Protein AF-0000000083254907 (afdb_homodimer)

Solvent-accessible surface area (backbone atoms only — not comparable to full-atom values): 23011 Å² total; per-residue (Å²): 115,65,62,37,51,51,52,50,49,30,36,52,69,34,38,37,35,63,56,40,63,59,53,63,66,60,53,23,67,74,67,72,47,65,66,63,68,52,49,54,26,49,50,53,36,32,75,67,61,50,29,45,76,42,88,98,75,47,37,22,31,48,61,81,49,72,66,56,51,53,41,48,50,51,50,34,28,55,44,45,16,52,22,33,31,51,8,32,87,64,60,48,69,68,53,48,52,49,43,50,52,36,48,55,48,35,42,50,22,45,69,65,66,34,62,70,57,29,53,49,37,54,47,50,46,56,44,57,43,33,67,40,29,81,32,73,64,60,37,54,52,35,49,51,34,50,56,53,52,49,48,49,42,43,64,25,46,53,53,75,80,68,48,56,48,94,62,35,64,64,53,58,50,51,55,50,48,50,54,40,45,70,65,59,40,33,67,60,30,12,52,50,47,26,50,52,50,51,52,54,58,67,59,44,48,81,84,74,67,82,57,45,57,67,77,71,72,107,116,64,63,36,51,51,52,51,48,29,37,54,69,34,37,38,34,64,56,39,66,60,53,62,67,61,53,24,67,74,67,71,46,66,67,66,68,52,50,53,27,47,51,53,36,31,73,68,60,50,29,45,76,41,86,97,74,45,38,22,31,47,61,81,50,71,66,55,52,52,40,48,50,52,50,35,28,54,43,45,18,51,23,34,30,51,8,32,88,64,59,50,69,69,54,48,53,50,44,50,52,36,47,53,48,35,40,50,22,45,69,67,66,34,62,69,58,28,53,51,37,53,48,50,46,57,44,57,43,32,68,40,28,82,33,72,64,60,36,52,52,36,50,50,35,50,56,53,52,50,48,49,41,44,65,25,46,53,53,76,78,68,48,55,50,94,62,35,63,66,53,59,50,52,55,50,47,50,54,39,45,71,65,58,39,33,69,59,30,13,51,52,47,25,50,52,48,51,51,56,59,68,62,43,48,80,84,74,69,83,59,46,58,67,76,71,74,105

Nearest PDB structures (foldseek):
  7u5q-assembly2_B  TM=6.879E-01  e=2.405E-10  Brucella melitensis ATCC 23457
  7xp0-assembly1_A-2  TM=6.540E-01  e=1.789E-10  Pseudomonas aeruginosa PAO1
  4p9f-assembly1_A  TM=6.860E-01  e=2.105E-09  Escherichia coli UMEA 3718-1
  4p9f-assembly1_B  TM=7.276E-01  e=8.795E-09  Escherichia coli UMEA 3718-1
  3c7j-assembly1_A-2  TM=5.623E-01  e=2.872E-08  Pseudomonas syringae pv. tomato str. DC3000

Secondary structure (DSSP, 8-state):
-HHHHHHHHHHHTTSBPTT-B--HHHHHHHHT--HHHHHHHHHHHHHTTSEEEETTTEEEE----HHHHHHHHHHHHHHHHHHHHHHGGG--HHHHHHHHHHHHHHHHHHHTT-HHHHHHHHHHHHHHHHTTS--HHHHHHHHHHHHHHHHHHHHH--HHHHS-GGG-HHHHHHHHHHHHHHTT-HHHHHHHHHHHHHHHHHT--SS---PBPGGGG-/-HHHHHHHHHHHTTSBPTT-B--HHHHHHHHT--HHHHHHHHHHHHHTTSEEEETTTEEEE----HHHHHHHHHHHHHHHHHHHHHHGGG--HHHHHHHHHHHHHHHHHHHTT-HHHHHHHHHHHHHHHHTTS--HHHHHHHHHHHHHHHHHHHHH--HHHHS-GGG-HHHHHHHHHHHHHHTT-HHHHHHHHHHHHHHHHHT---S---PBPGGGG-

Structure (mmCIF, N/CA/C/O backbone):
data_AF-0000000083254907-model_v1
#
loop_
_entity.id
_entity.type
_entity.pdbx_description
1 polymer 'DNA-binding GntR family transcriptional regulator'
#
loop_
_atom_site.group_PDB
_atom_site.id
_atom_site.type_symbol
_atom_site.label_atom_id
_atom_site.label_alt_id
_atom_site.label_comp_id
_atom_site.label_asym_id
_atom_site.label_entity_id
_atom_site.label_seq_id
_atom_site.pdbx_PDB_ins_code
_atom_site.Cartn_x
_atom_site.Cartn_y
_atom_site.Cartn_z
_atom_site.occupancy
_atom_site.B_iso_or_equiv
_atom_site.auth_seq_id
_atom_site.auth_comp_id
_atom_site.auth_asym_id
_atom_site.auth_atom_id
_atom_site.pdbx_PDB_model_num
ATOM 1 N N . MET A 1 1 ? 14.797 29.391 -4.418 1 60.12 1 MET A N 1
ATOM 2 C CA . MET A 1 1 ? 14.336 29.094 -3.064 1 60.12 1 MET A CA 1
ATOM 3 C C . MET A 1 1 ? 13.109 29.922 -2.707 1 60.12 1 MET A C 1
ATOM 5 O O . MET A 1 1 ? 12.117 29.391 -2.195 1 60.12 1 MET A O 1
ATOM 9 N N . PHE A 1 2 ? 12.938 31.109 -3.377 1 83.44 2 PHE A N 1
ATOM 10 C CA . PHE A 1 2 ? 11.906 32.094 -3.039 1 83.44 2 PHE A CA 1
ATOM 11 C C . PHE A 1 2 ? 10.578 31.719 -3.689 1 83.44 2 PHE A C 1
ATOM 13 O O . PHE A 1 2 ? 9.539 31.703 -3.025 1 83.44 2 PHE A O 1
ATOM 20 N N . ILE A 1 3 ? 10.727 31.141 -4.906 1 89.19 3 ILE A N 1
ATOM 21 C CA . ILE A 1 3 ? 9.492 30.891 -5.645 1 89.19 3 ILE A CA 1
ATOM 22 C C . ILE A 1 3 ? 8.766 29.688 -5.043 1 89.19 3 ILE A C 1
ATOM 24 O O . ILE A 1 3 ? 7.562 29.734 -4.785 1 89.19 3 ILE A O 1
ATOM 28 N N . TYR A 1 4 ? 9.562 28.656 -4.781 1 91.75 4 TYR A N 1
ATOM 29 C CA . TYR A 1 4 ? 9.016 27.453 -4.18 1 91.75 4 TYR A CA 1
ATOM 30 C C . TYR A 1 4 ? 8.312 27.766 -2.863 1 91.75 4 TYR A C 1
ATOM 32 O O . TYR A 1 4 ? 7.156 27.391 -2.662 1 91.75 4 TYR A O 1
ATOM 40 N N . GLN A 1 5 ? 9.016 28.484 -2.043 1 89.12 5 GLN A N 1
ATOM 41 C CA . GLN A 1 5 ? 8.469 28.797 -0.725 1 89.12 5 GLN A CA 1
ATOM 42 C C . GLN A 1 5 ? 7.199 29.641 -0.838 1 89.12 5 GLN A C 1
ATOM 44 O O . GLN A 1 5 ? 6.238 29.406 -0.097 1 89.12 5 GLN A O 1
ATOM 49 N N . LYS A 1 6 ? 7.23 30.562 -1.702 1 86.19 6 LYS A N 1
ATOM 50 C CA . LYS A 1 6 ? 6.07 31.438 -1.887 1 86.19 6 LYS A CA 1
ATOM 51 C C . LYS A 1 6 ? 4.855 30.641 -2.357 1 86.19 6 LYS A C 1
ATOM 53 O O . LYS A 1 6 ? 3.754 30.812 -1.833 1 86.19 6 LYS A O 1
ATOM 58 N N . LEU A 1 7 ? 5.105 29.828 -3.326 1 88.56 7 LEU A N 1
ATOM 59 C CA . LEU A 1 7 ? 4.008 29.016 -3.842 1 88.56 7 LEU A CA 1
ATOM 60 C C . LEU A 1 7 ? 3.498 28.047 -2.775 1 88.56 7 LEU A C 1
ATOM 62 O O . LEU A 1 7 ? 2.287 27.922 -2.576 1 88.56 7 LEU A O 1
ATOM 66 N N . ARG A 1 8 ? 4.426 27.406 -2.143 1 88.25 8 ARG A N 1
ATOM 67 C CA . ARG A 1 8 ? 4.066 26.453 -1.099 1 88.25 8 ARG A CA 1
ATOM 68 C C . ARG A 1 8 ? 3.262 27.125 0.008 1 88.25 8 ARG A C 1
ATOM 70 O O . ARG A 1 8 ? 2.209 26.625 0.41 1 88.25 8 ARG A O 1
ATOM 77 N N . ASP A 1 9 ? 3.752 28.234 0.439 1 83 9 ASP A N 1
ATOM 78 C CA . ASP A 1 9 ? 3.07 29 1.486 1 83 9 ASP A CA 1
ATOM 79 C C . ASP A 1 9 ? 1.669 29.406 1.041 1 83 9 ASP A C 1
ATOM 81 O O . ASP A 1 9 ? 0.726 29.375 1.835 1 83 9 ASP A O 1
ATOM 85 N N . SER A 1 10 ? 1.559 29.766 -0.142 1 82.94 10 SER A N 1
ATOM 86 C CA . SER A 1 10 ? 0.27 30.188 -0.672 1 82.94 10 SER A CA 1
ATOM 87 C C . SER A 1 10 ? -0.724 29.047 -0.728 1 82.94 10 SER A C 1
ATOM 89 O O . SER A 1 10 ? -1.925 29.234 -0.529 1 82.94 10 SER A O 1
ATOM 91 N N . ILE A 1 11 ? -0.22 27.922 -0.982 1 83.88 11 ILE A N 1
ATOM 92 C CA . ILE A 1 11 ? -1.07 26.734 -0.994 1 83.88 11 ILE A CA 1
ATOM 93 C C . ILE A 1 11 ? -1.484 26.391 0.434 1 83.88 11 ILE A C 1
ATOM 95 O O . ILE A 1 11 ? -2.668 26.188 0.711 1 83.88 11 ILE A O 1
ATOM 99 N N . LEU A 1 12 ? -0.547 26.469 1.312 1 80.56 12 LEU A N 1
ATOM 100 C CA . LEU A 1 12 ? -0.774 26.047 2.691 1 80.56 12 LEU A CA 1
ATOM 101 C C . LEU A 1 12 ? -1.67 27.047 3.422 1 80.56 12 LEU A C 1
ATOM 103 O O . LEU A 1 12 ? -2.455 26.656 4.289 1 80.56 12 LEU A O 1
ATOM 107 N N . LYS A 1 13 ? -1.574 28.266 3.018 1 74.56 13 LYS A N 1
ATOM 108 C CA . LYS A 1 13 ? -2.371 29.312 3.652 1 74.56 13 LYS A CA 1
ATOM 109 C C . LYS A 1 13 ? -3.701 29.516 2.928 1 74.56 13 LYS A C 1
ATOM 111 O O . LYS A 1 13 ? -4.434 30.469 3.205 1 74.56 13 LYS A O 1
ATOM 116 N N . ARG A 1 14 ? -3.852 28.703 1.903 1 78.25 14 ARG A N 1
ATOM 117 C CA . ARG A 1 14 ? -5.102 28.656 1.149 1 78.25 14 ARG A CA 1
ATOM 118 C C . ARG A 1 14 ? -5.32 29.938 0.363 1 78.25 14 ARG A C 1
ATOM 120 O O . ARG A 1 14 ? -6.453 30.406 0.233 1 78.25 14 ARG A O 1
ATOM 127 N N . GLN A 1 15 ? -4.277 30.453 0.1 1 76 15 GLN A N 1
ATOM 128 C CA . GLN A 1 15 ? -4.355 31.578 -0.828 1 76 15 GLN A CA 1
ATOM 129 C C . GLN A 1 15 ? -4.535 31.094 -2.264 1 76 15 GLN A C 1
ATOM 131 O O . GLN A 1 15 ? -5.18 31.75 -3.074 1 76 15 GLN A O 1
ATOM 136 N N . LEU A 1 16 ? -3.953 30.062 -2.557 1 81.75 16 LEU A N 1
ATOM 137 C CA . LEU A 1 16 ? -4.168 29.344 -3.814 1 81.75 16 LEU A CA 1
ATOM 138 C C . LEU A 1 16 ? -5.105 28.156 -3.619 1 81.75 16 LEU A C 1
ATOM 140 O O . LEU A 1 16 ? -4.805 27.25 -2.846 1 81.75 16 LEU A O 1
ATOM 144 N N . ALA A 1 17 ? -6.254 28.203 -4.262 1 80.19 17 ALA A N 1
ATOM 145 C CA . ALA A 1 17 ? -7.266 27.172 -4.082 1 80.19 17 ALA A CA 1
ATOM 146 C C . ALA A 1 17 ? -6.844 25.875 -4.754 1 80.19 17 ALA A C 1
ATOM 148 O O . ALA A 1 17 ? -6.148 25.891 -5.773 1 80.19 17 ALA A O 1
ATOM 149 N N . PRO A 1 18 ? -7.305 24.75 -4.172 1 84.56 18 PRO A N 1
ATOM 150 C CA . PRO A 1 18 ? -7.156 23.5 -4.91 1 84.56 18 PRO A CA 1
ATOM 151 C C . PRO A 1 18 ? -7.746 23.562 -6.32 1 84.56 18 PRO A C 1
ATOM 153 O O . PRO A 1 18 ? -8.797 24.188 -6.523 1 84.56 18 PRO A O 1
ATOM 156 N N . GLY A 1 19 ? -6.992 22.984 -7.281 1 87 19 GLY A N 1
ATOM 157 C CA . GLY A 1 19 ? -7.449 23 -8.656 1 87 19 GLY A CA 1
ATOM 158 C C . GLY A 1 19 ? -6.91 24.172 -9.461 1 87 19 GLY A C 1
ATOM 159 O O . GLY A 1 19 ? -6.949 24.172 -10.688 1 87 19 GLY A O 1
ATOM 160 N N . ASN A 1 20 ? -6.402 25.188 -8.781 1 88.38 20 ASN A N 1
ATOM 161 C CA . ASN A 1 20 ? -5.848 26.344 -9.469 1 88.38 20 ASN A CA 1
ATOM 162 C C . ASN A 1 20 ? -4.613 25.969 -10.289 1 88.38 20 ASN A C 1
ATOM 164 O O . ASN A 1 20 ? -3.762 25.219 -9.82 1 88.38 20 ASN A O 1
ATOM 168 N N . GLN A 1 21 ? -4.57 26.562 -11.445 1 91.12 21 GLN A N 1
ATOM 169 C CA . GLN A 1 21 ? -3.412 26.344 -12.305 1 91.12 21 GLN A CA 1
ATOM 170 C C . GLN A 1 21 ? -2.266 27.281 -11.938 1 91.12 21 GLN A C 1
ATOM 172 O O . GLN A 1 21 ? -2.486 28.469 -11.664 1 91.12 21 GLN A O 1
ATOM 177 N N . LEU A 1 22 ? -1.076 26.734 -11.891 1 92.94 22 LEU A N 1
ATOM 178 C CA . LEU A 1 22 ? 0.134 27.531 -11.727 1 92.94 22 LEU A CA 1
ATOM 179 C C . LEU A 1 22 ? 0.724 27.906 -13.078 1 92.94 22 LEU A C 1
ATOM 181 O O . LEU A 1 22 ? 1.69 27.281 -13.531 1 92.94 22 LEU A O 1
ATOM 185 N N . VAL A 1 23 ? 0.171 28.969 -13.617 1 92 23 VAL A N 1
ATOM 186 C CA . VAL A 1 23 ? 0.545 29.391 -14.961 1 92 23 VAL A CA 1
ATOM 187 C C . VAL A 1 23 ? 1.948 30 -14.938 1 92 23 VAL A C 1
ATOM 189 O O . VAL A 1 23 ? 2.17 31.047 -14.336 1 92 23 VAL A O 1
ATOM 192 N N . GLU A 1 24 ? 2.783 29.312 -15.664 1 91.94 24 GLU A N 1
ATOM 193 C CA . GLU A 1 24 ? 4.191 29.688 -15.625 1 91.94 24 GLU A CA 1
ATOM 194 C C . GLU A 1 24 ? 4.391 31.125 -16.094 1 91.94 24 GLU A C 1
ATOM 196 O O . GLU A 1 24 ? 5.191 31.875 -15.516 1 91.94 24 GLU A O 1
ATOM 201 N N . SER A 1 25 ? 3.682 31.562 -17.156 1 91 25 SER A N 1
ATOM 202 C CA . SER A 1 25 ? 3.842 32.906 -17.719 1 91 25 SER A CA 1
ATOM 203 C C . SER A 1 25 ? 3.406 33.969 -16.719 1 91 25 SER A C 1
ATOM 205 O O . SER A 1 25 ? 4.039 35.031 -16.609 1 91 25 SER A O 1
ATOM 207 N N . VAL A 1 26 ? 2.391 33.719 -16.062 1 89.12 26 VAL A N 1
ATOM 208 C CA . VAL A 1 26 ? 1.883 34.656 -15.07 1 89.12 26 VAL A CA 1
ATOM 209 C C . VAL A 1 26 ? 2.914 34.844 -13.953 1 89.12 26 VAL A C 1
ATOM 211 O O . VAL A 1 26 ? 3.223 35.969 -13.562 1 89.12 26 VAL A O 1
ATOM 214 N N . ILE A 1 27 ? 3.451 33.719 -13.438 1 90.12 27 ILE A N 1
ATOM 215 C CA . ILE A 1 27 ? 4.441 33.75 -12.367 1 90.12 27 ILE A CA 1
ATOM 216 C C . ILE A 1 27 ? 5.703 34.438 -12.852 1 90.12 27 ILE A C 1
ATOM 218 O O . ILE A 1 27 ? 6.266 35.281 -12.148 1 90.12 27 ILE A O 1
ATOM 222 N N . SER A 1 28 ? 6.062 34.125 -14.07 1 90.62 28 SER A N 1
ATOM 223 C CA . SER A 1 28 ? 7.234 34.719 -14.68 1 90.62 28 SER A CA 1
ATOM 224 C C . SER A 1 28 ? 7.082 36.25 -14.773 1 90.62 28 SER A C 1
ATOM 226 O O . SER A 1 28 ? 8 37 -14.422 1 90.62 28 SER A O 1
ATOM 228 N N . ASP A 1 29 ? 5.969 36.719 -15.219 1 89.62 29 ASP A N 1
ATOM 229 C CA . ASP A 1 29 ? 5.695 38.125 -15.383 1 89.62 29 ASP A CA 1
ATOM 230 C C . ASP A 1 29 ? 5.684 38.875 -14.039 1 89.62 29 ASP A C 1
ATOM 232 O O . ASP A 1 29 ? 6.23 39.969 -13.914 1 89.62 29 ASP A O 1
ATOM 236 N N . LYS A 1 30 ? 5.133 38.219 -13.102 1 87.12 30 LYS A N 1
ATOM 237 C CA . LYS A 1 30 ? 4.98 38.844 -11.789 1 87.12 30 LYS A CA 1
ATOM 238 C C . LYS A 1 30 ? 6.32 38.938 -11.062 1 87.12 30 LYS A C 1
ATOM 240 O O . LYS A 1 30 ? 6.586 39.906 -10.344 1 87.12 30 LYS A O 1
ATOM 245 N N . LEU A 1 31 ? 7.145 37.938 -11.234 1 86.75 31 LEU A N 1
ATOM 246 C CA . LEU A 1 31 ? 8.383 37.875 -10.469 1 86.75 31 LEU A CA 1
ATOM 247 C C . LEU A 1 31 ? 9.578 38.281 -11.32 1 86.75 31 LEU A C 1
ATOM 249 O O . LEU A 1 31 ? 10.688 38.406 -10.812 1 86.75 31 LEU A O 1
ATOM 253 N N . ASN A 1 32 ? 9.336 38.5 -12.57 1 89.5 32 ASN A N 1
ATOM 254 C CA . ASN A 1 32 ? 10.383 38.875 -13.523 1 89.5 32 ASN A CA 1
ATOM 255 C C . ASN A 1 32 ? 11.531 37.875 -13.492 1 89.5 32 ASN A C 1
ATOM 257 O O . ASN A 1 32 ? 12.695 38.25 -13.328 1 89.5 32 ASN A O 1
ATOM 261 N N . VAL A 1 33 ? 11.219 36.625 -13.555 1 90.75 33 VAL A N 1
ATOM 262 C CA . VAL A 1 33 ? 12.203 35.562 -13.594 1 90.75 33 VAL A CA 1
ATOM 263 C C . VAL A 1 33 ? 11.898 34.625 -14.766 1 90.75 33 VAL A C 1
ATOM 265 O O . VAL A 1 33 ? 10.789 34.625 -15.305 1 90.75 33 VAL A O 1
ATOM 268 N N . GLY A 1 34 ? 12.867 33.938 -15.133 1 90.31 34 GLY A N 1
ATOM 269 C CA . GLY A 1 34 ? 12.688 32.969 -16.203 1 90.31 34 GLY A CA 1
ATOM 270 C C . GLY A 1 34 ? 11.883 31.766 -15.781 1 90.31 34 GLY A C 1
ATOM 271 O O . GLY A 1 34 ? 11.477 31.656 -14.625 1 90.31 34 GLY A O 1
ATOM 272 N N . ARG A 1 35 ? 11.719 30.812 -16.766 1 91.62 35 ARG A N 1
ATOM 273 C CA . ARG A 1 35 ? 10.836 29.688 -16.531 1 91.62 35 ARG A CA 1
ATOM 274 C C . ARG A 1 35 ? 11.555 28.562 -15.797 1 91.62 35 ARG A C 1
ATOM 276 O O . ARG A 1 35 ? 10.922 27.734 -15.133 1 91.62 35 ARG A O 1
ATOM 283 N N . THR A 1 36 ? 12.82 28.531 -15.836 1 93.5 36 THR A N 1
ATOM 284 C CA . THR A 1 36 ? 13.594 27.453 -15.258 1 93.5 36 THR A CA 1
ATOM 285 C C . THR A 1 36 ? 13.383 27.359 -13.75 1 93.5 36 THR A C 1
ATOM 287 O O . THR A 1 36 ? 13 26.312 -13.227 1 93.5 36 THR A O 1
ATOM 290 N N . PRO A 1 37 ? 13.602 28.438 -12.984 1 94.19 37 PRO A N 1
ATOM 291 C CA . PRO A 1 37 ? 13.367 28.359 -11.539 1 94.19 37 PRO A CA 1
ATOM 292 C C . PRO A 1 37 ? 11.914 28.062 -11.188 1 94.19 37 PRO A C 1
ATOM 294 O O . PRO A 1 37 ? 11.625 27.453 -10.164 1 94.19 37 PRO A O 1
ATOM 297 N N . ILE A 1 38 ? 11.031 28.516 -12.008 1 93.69 38 ILE A N 1
ATOM 298 C CA . ILE A 1 38 ? 9.609 28.281 -11.781 1 93.69 38 ILE A CA 1
ATOM 299 C C . ILE A 1 38 ? 9.312 26.781 -11.914 1 93.69 38 ILE A C 1
ATOM 301 O O . ILE A 1 38 ? 8.656 26.203 -11.047 1 93.69 38 ILE A O 1
ATOM 305 N N . ARG A 1 39 ? 9.859 26.172 -12.914 1 94.19 39 ARG A N 1
ATOM 306 C CA . ARG A 1 39 ? 9.664 24.734 -13.141 1 94.19 39 ARG A CA 1
ATOM 307 C C . ARG A 1 39 ? 10.297 23.922 -12.016 1 94.19 39 ARG A C 1
ATOM 309 O O . ARG A 1 39 ? 9.758 22.891 -11.609 1 94.19 39 ARG A O 1
ATOM 316 N N . GLY A 1 40 ? 11.406 24.297 -11.539 1 95.38 40 GLY A N 1
ATOM 317 C CA . GLY A 1 40 ? 12.008 23.656 -10.375 1 95.38 40 GLY A CA 1
ATOM 318 C C . GLY A 1 40 ? 11.109 23.688 -9.148 1 95.38 40 GLY A C 1
ATOM 319 O O . GLY A 1 40 ? 10.953 22.688 -8.461 1 95.38 40 GLY A O 1
ATOM 320 N N . ALA A 1 41 ? 10.555 24.828 -8.961 1 93.94 41 ALA A N 1
ATOM 321 C CA . ALA A 1 41 ? 9.641 25 -7.84 1 93.94 41 ALA A CA 1
ATOM 322 C C . ALA A 1 41 ? 8.414 24.109 -7.988 1 93.94 41 ALA A C 1
ATOM 324 O O . ALA A 1 41 ? 7.996 23.453 -7.035 1 93.94 41 ALA A O 1
ATOM 325 N N . ILE A 1 42 ? 7.945 24.094 -9.164 1 94.75 42 ILE A N 1
ATOM 326 C CA . ILE A 1 42 ? 6.758 23.297 -9.453 1 94.75 42 ILE A CA 1
ATOM 327 C C . ILE A 1 42 ? 7.078 21.812 -9.281 1 94.75 42 ILE A C 1
ATOM 329 O O . ILE A 1 42 ? 6.277 21.047 -8.727 1 94.75 42 ILE A O 1
ATOM 333 N N . ARG A 1 43 ? 8.133 21.359 -9.719 1 94.81 43 ARG A N 1
ATOM 334 C CA . ARG A 1 43 ? 8.562 19.969 -9.578 1 94.81 43 ARG A CA 1
ATOM 335 C C . ARG A 1 43 ? 8.648 19.562 -8.109 1 94.81 43 ARG A C 1
ATOM 337 O O . ARG A 1 43 ? 8.227 18.469 -7.727 1 94.81 43 ARG A O 1
ATOM 344 N N . LYS A 1 44 ? 9.234 20.406 -7.332 1 94 44 LYS A N 1
ATOM 345 C CA . LYS A 1 44 ? 9.352 20.141 -5.898 1 94 44 LYS A CA 1
ATOM 346 C C . LYS A 1 44 ? 7.973 20.016 -5.254 1 94 44 LYS A C 1
ATOM 348 O O . LYS A 1 44 ? 7.742 19.125 -4.438 1 94 44 LYS A O 1
ATOM 353 N N . LEU A 1 45 ? 7.168 20.906 -5.641 1 93.94 45 LEU A N 1
ATOM 354 C CA . LEU A 1 45 ? 5.809 20.875 -5.117 1 93.94 45 LEU A CA 1
ATOM 355 C C . LEU A 1 45 ? 5.098 19.594 -5.551 1 93.94 45 LEU A C 1
ATOM 357 O O . LEU A 1 45 ? 4.305 19.031 -4.793 1 93.94 45 LEU A O 1
ATOM 361 N N . ALA A 1 46 ? 5.395 19.188 -6.742 1 94.25 46 ALA A N 1
ATOM 362 C CA . ALA A 1 46 ? 4.824 17.938 -7.25 1 94.25 46 ALA A CA 1
ATOM 363 C C . ALA A 1 46 ? 5.348 16.734 -6.469 1 94.25 46 ALA A C 1
ATOM 365 O O . ALA A 1 46 ? 4.59 15.812 -6.152 1 94.25 46 ALA A O 1
ATOM 366 N N . GLU A 1 47 ? 6.52 16.781 -6.168 1 90.75 47 GLU A N 1
ATOM 367 C CA . GLU A 1 47 ? 7.129 15.727 -5.371 1 90.75 47 GLU A CA 1
ATOM 368 C C . GLU A 1 47 ? 6.488 15.641 -3.986 1 90.75 47 GLU A C 1
ATOM 370 O O . GLU A 1 47 ? 6.375 14.555 -3.416 1 90.75 47 GLU A O 1
ATOM 375 N N . GLU A 1 48 ? 6.086 16.75 -3.545 1 89.44 48 GLU A N 1
ATOM 376 C CA . GLU A 1 48 ? 5.457 16.812 -2.227 1 89.44 48 GLU A CA 1
ATOM 377 C C . GLU A 1 48 ? 3.98 16.438 -2.303 1 89.44 48 GLU A C 1
ATOM 379 O O . GLU A 1 48 ? 3.305 16.344 -1.276 1 89.44 48 GLU A O 1
ATOM 384 N N . GLY A 1 49 ? 3.51 16.359 -3.504 1 91.56 49 GLY A N 1
ATOM 385 C CA . GLY A 1 49 ? 2.127 15.945 -3.688 1 91.56 49 GLY A CA 1
ATOM 386 C C . GLY A 1 49 ? 1.153 17.109 -3.678 1 91.56 49 GLY A C 1
ATOM 387 O O . GLY A 1 49 ? -0.062 16.906 -3.629 1 91.56 49 GLY A O 1
ATOM 388 N N . LEU A 1 50 ? 1.64 18.266 -3.742 1 93.25 50 LEU A N 1
ATOM 389 C CA . LEU A 1 50 ? 0.788 19.453 -3.643 1 93.25 50 LEU A CA 1
ATOM 390 C C . LEU A 1 50 ? 0.34 19.922 -5.023 1 93.25 50 LEU A C 1
ATOM 392 O O . LEU A 1 50 ? -0.621 20.688 -5.145 1 93.25 50 LEU A O 1
ATOM 396 N N . VAL A 1 51 ? 1.146 19.562 -6.051 1 94.69 51 VAL A N 1
ATOM 397 C CA . VAL A 1 51 ? 0.883 19.984 -7.418 1 94.69 51 VAL A CA 1
ATOM 398 C C . VAL A 1 51 ? 0.892 18.781 -8.352 1 94.69 51 VAL A C 1
ATOM 400 O O . VAL A 1 51 ? 1.686 17.859 -8.172 1 94.69 51 VAL A O 1
ATOM 403 N N . ASN A 1 52 ? -0.03 18.75 -9.227 1 94.38 52 ASN A N 1
ATOM 404 C CA . ASN A 1 52 ? -0.068 17.766 -10.312 1 94.38 52 ASN A CA 1
ATOM 405 C C . ASN A 1 52 ? 0.332 18.391 -11.648 1 94.38 52 ASN A C 1
ATOM 407 O O . ASN A 1 52 ? -0.27 19.375 -12.086 1 94.38 52 ASN A O 1
ATOM 411 N N . VAL A 1 53 ? 1.35 17.844 -12.234 1 95.31 53 VAL A N 1
ATOM 412 C CA . VAL A 1 53 ? 1.775 18.297 -13.547 1 95.31 53 VAL A CA 1
ATOM 413 C C . VAL A 1 53 ? 1.155 17.422 -14.633 1 95.31 53 VAL A C 1
ATOM 415 O O . VAL A 1 53 ? 1.419 16.219 -14.695 1 95.31 53 VAL A O 1
ATOM 418 N N . ILE A 1 54 ? 0.303 17.984 -15.43 1 93.06 54 ILE A N 1
ATOM 419 C CA . ILE A 1 54 ? -0.374 17.266 -16.5 1 93.06 54 ILE A CA 1
ATOM 420 C C . ILE A 1 54 ? 0.274 17.609 -17.844 1 93.06 54 ILE A C 1
ATOM 422 O O . ILE A 1 54 ? 0.348 18.781 -18.219 1 93.06 54 ILE A O 1
ATOM 426 N N . PRO A 1 55 ? 0.64 16.578 -18.484 1 92.81 55 PRO A N 1
ATOM 427 C CA . PRO A 1 55 ? 1.256 16.844 -19.797 1 92.81 55 PRO A CA 1
ATOM 428 C C . PRO A 1 55 ? 0.362 17.672 -20.703 1 92.81 55 PRO A C 1
ATOM 430 O O . PRO A 1 55 ? -0.838 17.406 -20.812 1 92.81 55 PRO A O 1
ATOM 433 N N . ASN A 1 56 ? 0.929 18.656 -21.281 1 91.81 56 ASN A N 1
ATOM 434 C CA . ASN A 1 56 ? 0.317 19.516 -22.281 1 91.81 56 ASN A CA 1
ATOM 435 C C . ASN A 1 56 ? -0.8 20.375 -21.688 1 91.81 56 ASN A C 1
ATOM 437 O O . ASN A 1 56 ? -1.579 20.984 -22.422 1 91.81 56 ASN A O 1
ATOM 441 N N . ARG A 1 57 ? -0.989 20.359 -20.438 1 93.69 57 ARG A N 1
ATOM 442 C CA . ARG A 1 57 ? -2.033 21.156 -19.797 1 93.69 57 ARG A CA 1
ATOM 443 C C . ARG A 1 57 ? -1.445 22.094 -18.766 1 93.69 57 ARG A C 1
ATOM 445 O O . ARG A 1 57 ? -2.021 23.156 -18.469 1 93.69 57 ARG A O 1
ATOM 452 N N . GLY A 1 58 ? -0.372 21.625 -18.094 1 94.5 58 GLY A N 1
ATOM 453 C CA . GLY A 1 58 ? 0.27 22.484 -17.109 1 94.5 58 GLY A CA 1
ATOM 454 C C . GLY A 1 58 ? 0.225 21.922 -15.695 1 94.5 58 GLY A C 1
ATOM 455 O O . GLY A 1 58 ? 0.025 20.719 -15.508 1 94.5 58 GLY A O 1
ATOM 456 N N . ALA A 1 59 ? 0.562 22.812 -14.688 1 95.56 59 ALA A N 1
ATOM 457 C CA . ALA A 1 59 ? 0.637 22.438 -13.281 1 95.56 59 ALA A CA 1
ATOM 458 C C . ALA A 1 59 ? -0.551 22.984 -12.5 1 95.56 59 ALA A C 1
ATOM 460 O O . ALA A 1 59 ? -0.933 24.141 -12.672 1 95.56 59 ALA A O 1
ATOM 461 N N . PHE A 1 60 ? -1.141 22.109 -11.688 1 94.62 60 PHE A N 1
ATOM 462 C CA . PHE A 1 60 ? -2.312 22.484 -10.906 1 94.62 60 PHE A CA 1
ATOM 463 C C . PHE A 1 60 ? -2.127 22.125 -9.438 1 94.62 60 PHE A C 1
ATOM 465 O O . PHE A 1 60 ? -1.592 21.062 -9.125 1 94.62 60 PHE A O 1
ATOM 472 N N . VAL A 1 61 ? -2.562 22.984 -8.562 1 92.62 61 VAL A N 1
ATOM 473 C CA . VAL A 1 61 ? -2.711 22.562 -7.18 1 92.62 61 VAL A CA 1
ATOM 474 C C . VAL A 1 61 ? -3.67 21.375 -7.105 1 92.62 61 VAL A C 1
ATOM 476 O O . VAL A 1 61 ? -4.73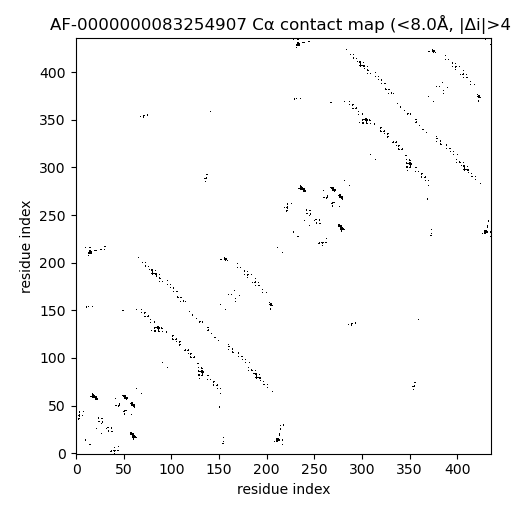4 21.391 -7.727 1 92.62 61 VAL A O 1
ATOM 479 N N . ILE A 1 62 ? -3.316 20.438 -6.355 1 92.81 62 ILE A N 1
ATOM 480 C CA . ILE A 1 62 ? -4.137 19.234 -6.301 1 92.81 62 ILE A CA 1
ATOM 481 C C . ILE A 1 62 ? -5.508 19.562 -5.727 1 92.81 62 ILE A C 1
ATOM 483 O O . ILE A 1 62 ? -5.633 20.453 -4.875 1 92.81 62 ILE A O 1
ATOM 487 N N . GLN A 1 63 ? -6.496 18.859 -6.211 1 89.81 63 GLN A N 1
ATOM 488 C CA . GLN A 1 63 ? -7.875 19.016 -5.758 1 89.81 63 GLN A CA 1
ATOM 489 C C . GLN A 1 63 ? -8.523 17.656 -5.488 1 89.81 63 GLN A C 1
ATOM 491 O O . GLN A 1 63 ? -9.367 17.203 -6.266 1 89.81 63 GLN A O 1
ATOM 496 N N . PRO A 1 64 ? -8.125 17.109 -4.422 1 91.75 64 PRO A N 1
ATOM 497 C CA . PRO A 1 64 ? -8.75 15.828 -4.098 1 91.75 64 PRO A CA 1
ATOM 49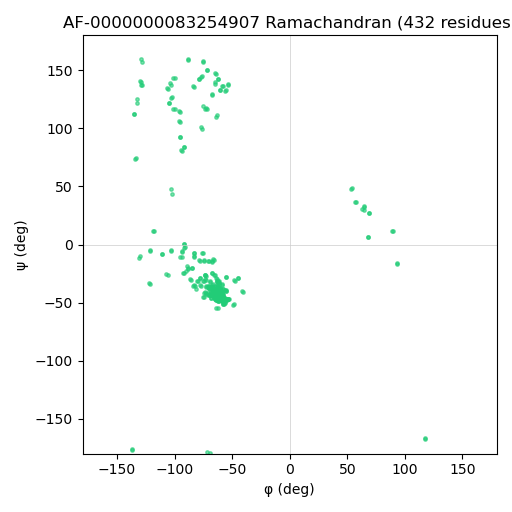8 C C . PRO A 1 64 ? -10.258 15.945 -3.865 1 91.75 64 PRO A C 1
ATOM 500 O O . PRO A 1 64 ? -10.719 16.953 -3.322 1 91.75 64 PRO A O 1
ATOM 503 N N . THR A 1 65 ? -11.016 14.977 -4.289 1 90.5 65 THR A N 1
ATOM 504 C CA . THR A 1 65 ? -12.453 14.953 -4.023 1 90.5 65 THR A CA 1
ATOM 505 C C . THR A 1 65 ? -12.727 14.555 -2.574 1 90.5 65 THR A C 1
ATOM 507 O O . THR A 1 65 ? -11.875 13.961 -1.914 1 90.5 65 THR A O 1
ATOM 510 N N . LYS A 1 66 ? -13.875 14.93 -2.082 1 91.25 66 LYS A N 1
ATOM 511 C CA . LYS A 1 66 ? -14.297 14.5 -0.753 1 91.25 66 LYS A CA 1
ATOM 512 C C . LYS A 1 66 ? -14.266 12.977 -0.634 1 91.25 66 LYS A C 1
ATOM 514 O O . LYS A 1 66 ? -13.844 12.438 0.389 1 91.25 66 LYS A O 1
ATOM 519 N N . GLU A 1 67 ? -14.68 12.328 -1.684 1 93.31 67 GLU A N 1
ATOM 520 C CA . GLU A 1 67 ? -14.695 10.875 -1.707 1 93.31 67 GLU A CA 1
ATOM 521 C C . GLU A 1 67 ? -13.289 10.305 -1.551 1 93.31 67 GLU A C 1
ATOM 523 O O . GLU A 1 67 ? -13.078 9.352 -0.795 1 93.31 67 GLU A O 1
ATOM 528 N N . GLU A 1 68 ? -12.375 10.867 -2.256 1 94.56 68 GLU A N 1
ATOM 529 C CA . GLU A 1 68 ? -10.977 10.445 -2.16 1 94.56 68 GLU A CA 1
ATOM 530 C C . GLU A 1 68 ? -10.453 10.594 -0.736 1 94.56 68 GLU A C 1
ATOM 532 O O . GLU A 1 68 ? -9.773 9.703 -0.219 1 94.56 68 GLU A O 1
ATOM 537 N N . ILE A 1 69 ? -10.781 11.672 -0.152 1 94.62 69 ILE A N 1
ATOM 538 C CA . ILE A 1 69 ? -10.312 11.977 1.195 1 94.62 69 ILE A CA 1
ATOM 539 C C . ILE A 1 69 ? -10.883 10.961 2.184 1 94.62 69 ILE A C 1
ATOM 541 O O . ILE A 1 69 ? -10.148 10.398 3.004 1 94.62 69 ILE A O 1
ATOM 545 N N . VAL A 1 70 ? -12.148 10.703 2.078 1 95.19 70 VAL A N 1
ATOM 546 C CA . VAL A 1 70 ? -12.812 9.75 2.961 1 95.19 70 VAL A CA 1
ATOM 547 C C . VAL A 1 70 ? -12.195 8.367 2.783 1 95.19 70 VAL A C 1
ATOM 549 O O . VAL A 1 70 ? -11.875 7.688 3.764 1 95.19 70 VAL A O 1
ATOM 552 N N . GLN A 1 71 ? -12.008 7.977 1.563 1 96.94 71 GLN A N 1
ATOM 553 C CA . GLN A 1 71 ? -11.398 6.68 1.262 1 96.94 71 GLN A CA 1
ATOM 554 C C . GLN A 1 71 ? -10.008 6.566 1.875 1 96.94 71 GLN A C 1
ATOM 556 O O . GLN A 1 71 ? -9.656 5.527 2.43 1 96.94 71 GLN A O 1
ATOM 561 N N . ALA A 1 72 ? -9.219 7.598 1.755 1 97.81 72 ALA A N 1
ATOM 562 C CA . ALA A 1 72 ? -7.855 7.605 2.287 1 97.81 72 ALA A CA 1
ATOM 563 C C . ALA A 1 72 ? -7.859 7.426 3.803 1 97.81 72 ALA A C 1
ATOM 565 O O . ALA A 1 72 ? -7.113 6.609 4.34 1 97.81 72 ALA A O 1
ATOM 566 N N . TYR A 1 73 ? -8.703 8.172 4.465 1 97.12 73 TYR A N 1
ATOM 567 C CA . TYR A 1 73 ? -8.742 8.094 5.922 1 97.12 73 TYR A CA 1
ATOM 568 C C . TYR A 1 73 ? -9.266 6.742 6.387 1 97.12 73 TYR A C 1
ATOM 570 O O . TYR A 1 73 ? -8.805 6.207 7.398 1 97.12 73 TYR A O 1
ATOM 578 N N . GLU A 1 74 ? -10.211 6.199 5.668 1 97.25 74 GLU A N 1
ATOM 579 C CA . GLU A 1 74 ? -10.727 4.875 6.004 1 97.25 74 GLU A CA 1
ATOM 580 C C . GLU A 1 74 ? -9.609 3.832 5.992 1 97.25 74 GLU A C 1
ATOM 582 O O . GLU A 1 74 ? -9.5 3.025 6.914 1 97.25 74 GLU A O 1
ATOM 587 N N . ILE A 1 75 ? -8.852 3.855 4.973 1 98.31 75 ILE A N 1
ATOM 588 C CA . ILE A 1 75 ? -7.773 2.883 4.859 1 98.31 75 ILE A CA 1
ATOM 589 C C . ILE A 1 75 ? -6.699 3.176 5.906 1 98.31 75 ILE A C 1
ATOM 591 O O . ILE A 1 75 ? -6.145 2.254 6.512 1 98.31 75 ILE A O 1
ATOM 595 N N . ARG A 1 76 ? -6.332 4.43 6.09 1 98.62 76 ARG A N 1
ATOM 596 C CA . ARG A 1 76 ? -5.383 4.758 7.148 1 98.62 76 ARG A CA 1
ATOM 597 C C . ARG A 1 76 ? -5.848 4.207 8.492 1 98.62 76 ARG A C 1
ATOM 599 O O . ARG A 1 76 ? -5.062 3.613 9.234 1 98.62 76 ARG A O 1
ATOM 606 N N . MET A 1 77 ? -7.172 4.469 8.766 1 98.38 77 MET A N 1
ATOM 607 C CA . MET A 1 77 ? -7.734 3.973 10.023 1 98.38 77 MET A CA 1
ATOM 608 C C . MET A 1 77 ? -7.543 2.465 10.148 1 98.38 77 MET A C 1
ATOM 610 O O . MET A 1 77 ? -7.102 1.975 11.188 1 98.38 77 MET A O 1
ATOM 614 N N . GLU A 1 78 ? -7.855 1.734 9.086 1 97.81 78 GLU A N 1
ATOM 615 C CA . GLU A 1 78 ? -7.73 0.28 9.109 1 97.81 78 GLU A CA 1
ATOM 616 C C . GLU A 1 78 ? -6.285 -0.149 9.344 1 97.81 78 GLU A C 1
ATOM 618 O O . GLU A 1 78 ? -6.02 -1.017 10.18 1 97.81 78 GLU A O 1
ATOM 623 N N . LEU A 1 79 ? -5.391 0.432 8.664 1 98.69 79 LEU A N 1
ATOM 624 C CA . LEU A 1 79 ? -3.982 0.05 8.727 1 98.69 79 LEU A CA 1
ATOM 625 C C . LEU A 1 79 ? -3.383 0.405 10.078 1 98.69 79 LEU A C 1
ATOM 627 O O . LEU A 1 79 ? -2.691 -0.413 10.695 1 98.69 79 LEU A O 1
ATOM 631 N N . GLU A 1 80 ? -3.611 1.59 10.586 1 98.75 80 GLU A N 1
ATOM 632 C CA . GLU A 1 80 ? -2.988 2.016 11.836 1 98.75 80 GLU A CA 1
ATOM 633 C C . GLU A 1 80 ? -3.643 1.342 13.039 1 98.75 80 GLU A C 1
ATOM 635 O O . GLU A 1 80 ? -2.99 1.11 14.062 1 98.75 80 GLU A O 1
ATOM 640 N N . GLN A 1 81 ? -4.965 1.049 12.906 1 98.56 81 GLN A N 1
ATOM 641 C CA . GLN A 1 81 ? -5.578 0.227 13.945 1 98.56 81 GLN A CA 1
ATOM 642 C C . GLN A 1 81 ? -4.863 -1.114 14.078 1 98.56 81 GLN A C 1
ATOM 644 O O . GLN A 1 81 ? -4.547 -1.543 15.188 1 98.56 81 GLN A O 1
ATOM 649 N N . LEU A 1 82 ? -4.645 -1.762 12.93 1 98.19 82 LEU A N 1
ATOM 650 C CA . LEU A 1 82 ? -3.949 -3.043 12.922 1 98.19 82 LEU A CA 1
ATOM 651 C C . LEU A 1 82 ? -2.527 -2.893 13.453 1 98.19 82 LEU A C 1
ATOM 653 O O . LEU A 1 82 ? -2.084 -3.693 14.281 1 98.19 82 LEU A O 1
ATOM 657 N N . ALA A 1 83 ? -1.846 -1.888 12.977 1 98.69 83 ALA A N 1
ATOM 658 C CA . ALA A 1 83 ? -0.47 -1.654 13.406 1 98.69 83 ALA A CA 1
ATOM 659 C C . ALA A 1 83 ? -0.399 -1.438 14.914 1 98.69 83 ALA A C 1
ATOM 661 O O . ALA A 1 83 ? 0.494 -1.965 15.586 1 98.69 83 ALA A O 1
ATOM 662 N N . ALA A 1 84 ? -1.317 -0.638 15.453 1 98.62 84 ALA A N 1
ATOM 663 C CA . ALA A 1 84 ? -1.349 -0.358 16.891 1 98.62 84 ALA A CA 1
ATOM 664 C C . ALA A 1 84 ? -1.547 -1.64 17.688 1 98.62 84 ALA A C 1
ATOM 666 O O . ALA A 1 84 ? -0.848 -1.873 18.688 1 98.62 84 ALA A O 1
ATOM 667 N N . ARG A 1 85 ? -2.49 -2.475 17.25 1 98.06 85 ARG A N 1
ATOM 668 C CA . ARG A 1 85 ? -2.75 -3.744 17.922 1 98.06 85 ARG A CA 1
ATOM 669 C C . ARG A 1 85 ? -1.5 -4.617 17.938 1 98.06 85 ARG A C 1
ATOM 671 O O . ARG A 1 85 ? -1.146 -5.176 18.984 1 98.06 85 ARG A O 1
ATOM 678 N N . LEU A 1 86 ? -0.872 -4.691 16.828 1 97.44 86 LEU A N 1
ATOM 679 C CA . LEU A 1 86 ? 0.281 -5.57 16.688 1 97.44 86 LEU A CA 1
ATOM 680 C C . LEU A 1 86 ? 1.493 -5.012 17.422 1 97.44 86 LEU A C 1
ATOM 682 O O . LEU A 1 86 ? 2.383 -5.762 17.828 1 97.44 86 LEU A O 1
ATOM 686 N N . ALA A 1 87 ? 1.577 -3.732 17.594 1 98 87 ALA A N 1
ATOM 687 C CA . ALA A 1 87 ? 2.758 -3.061 18.141 1 98 87 ALA A CA 1
ATOM 688 C C . ALA A 1 87 ? 2.83 -3.203 19.656 1 98 87 ALA A C 1
ATOM 690 O O . ALA A 1 87 ? 3.918 -3.184 20.234 1 98 87 ALA A O 1
ATOM 691 N N . VAL A 1 88 ? 1.687 -3.332 20.328 1 97.69 88 VAL A N 1
ATOM 692 C CA . VAL A 1 88 ? 1.551 -3.217 21.781 1 97.69 88 VAL A CA 1
ATOM 693 C C . VAL A 1 88 ? 2.545 -4.148 22.469 1 97.69 88 VAL A C 1
ATOM 695 O O . VAL A 1 88 ? 3.309 -3.719 23.344 1 97.69 88 VAL A O 1
ATOM 698 N N . PRO A 1 89 ? 2.666 -5.453 22.031 1 96.56 89 PRO A N 1
ATOM 699 C CA . PRO A 1 89 ? 3.576 -6.371 22.719 1 96.56 89 PRO A CA 1
ATOM 700 C C . PRO A 1 89 ? 5.043 -5.98 22.562 1 96.56 89 PRO A C 1
ATOM 702 O O . PRO A 1 89 ? 5.895 -6.426 23.328 1 96.56 89 PRO A O 1
ATOM 705 N N . TYR A 1 90 ? 5.328 -5.086 21.672 1 96.88 90 TYR A N 1
ATOM 706 C CA . TYR A 1 90 ? 6.723 -4.805 21.344 1 96.88 90 TYR A CA 1
ATOM 707 C C . TYR A 1 90 ? 7.121 -3.414 21.828 1 96.88 90 TYR A C 1
ATOM 709 O O . TYR A 1 90 ? 8.289 -3.025 21.719 1 96.88 90 TYR A O 1
ATOM 717 N N . MET A 1 91 ? 6.215 -2.666 22.266 1 97.38 91 MET A N 1
ATOM 718 C CA . MET A 1 91 ? 6.48 -1.321 22.766 1 97.38 91 MET A CA 1
ATOM 719 C C . MET A 1 91 ? 7.039 -1.371 24.188 1 97.38 91 MET A C 1
ATOM 721 O O . MET A 1 91 ? 6.637 -2.217 24.984 1 97.38 91 MET A O 1
ATOM 725 N N . ASP A 1 92 ? 7.969 -0.465 24.422 1 97.06 92 ASP A N 1
ATOM 726 C CA . ASP A 1 92 ? 8.562 -0.39 25.75 1 97.06 92 ASP A CA 1
ATOM 727 C C . ASP A 1 92 ? 8.703 1.061 26.219 1 97.06 92 ASP A C 1
ATOM 729 O O . ASP A 1 92 ? 8.234 1.979 25.531 1 97.06 92 ASP A O 1
ATOM 733 N N . GLU A 1 93 ? 9.312 1.232 27.391 1 97.31 93 GLU A N 1
ATOM 734 C CA . GLU A 1 93 ? 9.375 2.549 28.031 1 97.31 93 GLU A CA 1
ATOM 735 C C . GLU A 1 93 ? 10.156 3.535 27.172 1 97.31 93 GLU A C 1
ATOM 737 O O . GLU A 1 93 ? 9.844 4.727 27.141 1 97.31 93 GLU A O 1
ATOM 742 N N . THR A 1 94 ? 11.133 3.037 26.438 1 98.12 94 THR A N 1
ATOM 743 C CA . THR A 1 94 ? 11.891 3.904 25.547 1 98.12 94 THR A CA 1
ATOM 744 C C . THR A 1 94 ? 10.992 4.48 24.453 1 98.12 94 THR A C 1
ATOM 746 O O . THR A 1 94 ? 11.109 5.656 24.109 1 98.12 94 THR A O 1
ATOM 749 N N . ASP A 1 95 ? 10.102 3.635 23.969 1 98.19 95 ASP A N 1
ATOM 750 C CA . ASP A 1 95 ? 9.148 4.082 22.953 1 98.19 95 ASP A CA 1
ATOM 751 C C . ASP A 1 95 ? 8.203 5.137 23.531 1 98.19 95 ASP A C 1
ATOM 753 O O . ASP A 1 95 ? 7.934 6.152 22.891 1 98.19 95 ASP A O 1
ATOM 757 N N . TYR A 1 96 ? 7.719 4.898 24.75 1 97.81 96 TYR A N 1
ATOM 758 C CA . TYR A 1 96 ? 6.766 5.816 25.359 1 97.81 96 TYR A CA 1
ATOM 759 C C . TYR A 1 96 ? 7.418 7.164 25.656 1 97.81 96 TYR A C 1
ATOM 761 O O . TYR A 1 96 ? 6.812 8.211 25.438 1 97.81 96 TYR A O 1
ATOM 769 N N . GLU A 1 97 ? 8.617 7.113 26.109 1 97.88 97 GLU A N 1
ATOM 770 C CA . GLU A 1 97 ? 9.359 8.344 26.375 1 97.88 97 GLU A CA 1
ATOM 771 C C . GLU A 1 97 ? 9.594 9.125 25.078 1 97.88 97 GLU A C 1
ATOM 773 O O . GLU A 1 97 ? 9.477 10.352 25.062 1 97.88 97 GLU A O 1
ATOM 778 N N . HIS A 1 98 ? 9.938 8.359 24.094 1 98.25 98 HIS A N 1
ATOM 779 C CA . HIS A 1 98 ? 10.109 8.984 22.781 1 98.25 98 HIS A CA 1
ATOM 780 C C . HIS A 1 98 ? 8.82 9.641 22.312 1 98.25 98 HIS A C 1
ATOM 782 O O . HIS A 1 98 ? 8.836 10.781 21.844 1 98.25 98 HIS A O 1
ATOM 788 N N . MET A 1 99 ? 7.719 9 22.453 1 98 99 MET A N 1
ATOM 789 C CA . MET A 1 99 ? 6.418 9.531 22.047 1 98 99 MET A CA 1
ATOM 790 C C . MET A 1 99 ? 6.059 10.766 22.875 1 98 99 MET A C 1
ATOM 792 O O . MET A 1 99 ? 5.5 11.727 22.344 1 98 99 MET A O 1
ATOM 796 N N . GLN A 1 100 ? 6.395 10.719 24.125 1 97 100 GLN A N 1
ATOM 797 C CA . GLN A 1 100 ? 6.156 11.883 24.969 1 97 100 GLN A CA 1
ATOM 798 C C . GLN A 1 100 ? 6.953 13.086 24.5 1 97 100 GLN A C 1
ATOM 800 O O . GLN A 1 100 ? 6.434 14.203 24.453 1 97 100 GLN A O 1
ATOM 805 N N . ARG A 1 101 ? 8.195 12.836 24.188 1 97.5 101 ARG A N 1
ATOM 806 C CA . ARG A 1 101 ? 9.023 13.914 23.656 1 97.5 101 ARG A CA 1
ATOM 807 C C . ARG A 1 101 ? 8.43 14.484 22.375 1 97.5 101 ARG A C 1
ATOM 809 O O . ARG A 1 101 ? 8.445 15.695 22.156 1 97.5 101 ARG A O 1
ATOM 816 N N . LEU A 1 102 ? 7.91 13.641 21.547 1 97.06 102 LEU A N 1
ATOM 817 C CA . LEU A 1 102 ? 7.293 14.078 20.297 1 97.06 102 LEU A CA 1
ATOM 818 C C . LEU A 1 102 ? 6.051 14.922 20.578 1 97.06 102 LEU A C 1
ATOM 820 O O . LEU A 1 102 ? 5.793 15.898 19.875 1 97.06 102 LEU A O 1
ATOM 824 N N . CYS A 1 103 ? 5.254 14.539 21.594 1 94.75 103 CYS A N 1
ATOM 825 C CA . CYS A 1 103 ? 4.105 15.352 21.984 1 94.75 103 CYS A CA 1
ATOM 826 C C . CYS A 1 103 ? 4.547 16.75 22.406 1 94.75 103 CYS A C 1
ATOM 828 O O . CYS A 1 103 ? 3.904 17.734 22.047 1 94.75 103 CYS A O 1
ATOM 830 N N . ASP A 1 104 ? 5.625 16.781 23.172 1 94 104 ASP A N 1
ATOM 831 C CA . ASP A 1 104 ? 6.164 18.078 23.594 1 94 104 ASP A CA 1
ATOM 832 C C . ASP A 1 104 ? 6.605 18.906 22.391 1 94 104 ASP A C 1
ATOM 834 O O . ASP A 1 104 ? 6.312 20.094 22.312 1 94 104 ASP A O 1
ATOM 838 N N . GLU A 1 105 ? 7.27 18.266 21.484 1 94 105 GLU A N 1
ATOM 839 C CA . GLU A 1 105 ? 7.707 18.922 20.25 1 94 105 GLU A CA 1
ATOM 840 C C . GLU A 1 105 ? 6.52 19.422 19.438 1 94 105 GLU A C 1
ATOM 842 O O . GLU A 1 105 ? 6.578 20.484 18.828 1 94 105 GLU A O 1
ATOM 847 N N . GLU A 1 106 ? 5.504 18.594 19.391 1 91.38 106 GLU A N 1
ATOM 848 C CA . GLU A 1 106 ? 4.289 18.984 18.688 1 91.38 106 GLU A CA 1
ATOM 849 C C . GLU A 1 106 ? 3.748 20.312 19.219 1 91.38 106 GLU A C 1
ATOM 851 O O . GLU A 1 106 ? 3.393 21.203 18.453 1 91.38 106 GLU A O 1
ATOM 856 N N . GLY A 1 107 ? 3.691 20.391 20.531 1 87.44 107 GLY A N 1
ATOM 857 C CA . GLY A 1 107 ? 3.281 21.641 21.156 1 87.44 107 GLY A CA 1
ATOM 858 C C . GLY A 1 107 ? 4.137 22.828 20.75 1 87.44 107 GLY A C 1
ATOM 859 O O . GLY A 1 107 ? 3.613 23.906 20.484 1 87.44 107 GLY A O 1
ATOM 860 N N . GLU A 1 108 ? 5.41 22.609 20.625 1 89.38 108 GLU A N 1
ATOM 861 C CA . GLU A 1 108 ? 6.34 23.656 20.234 1 89.38 108 GLU A CA 1
ATOM 862 C C . GLU A 1 108 ? 6.082 24.109 18.797 1 89.38 108 GLU A C 1
ATOM 864 O O . GLU A 1 108 ? 6.16 25.297 18.484 1 89.38 108 GLU A O 1
ATOM 869 N N . THR A 1 109 ? 5.848 23.125 17.922 1 88.56 109 THR A N 1
ATOM 870 C CA . THR A 1 109 ? 5.602 23.438 16.516 1 88.56 109 THR A CA 1
ATOM 871 C C . THR A 1 109 ? 4.309 24.234 16.359 1 88.56 109 THR A C 1
ATOM 873 O O . THR A 1 109 ? 4.219 25.125 15.508 1 88.56 109 THR A O 1
ATOM 876 N N . ILE A 1 110 ? 3.303 23.953 17.141 1 84.31 110 ILE A N 1
ATOM 877 C CA . ILE A 1 110 ? 2.035 24.672 17.109 1 84.31 110 ILE A CA 1
ATOM 878 C C . ILE A 1 110 ? 2.248 26.109 17.594 1 84.31 110 ILE A C 1
ATOM 880 O O . ILE A 1 110 ? 1.768 27.062 16.984 1 84.31 110 ILE A O 1
ATOM 884 N N . GLN A 1 111 ? 3.029 26.266 18.672 1 84.5 111 GLN A N 1
ATOM 885 C CA . GLN A 1 111 ? 3.322 27.578 19.25 1 84.5 111 GLN A CA 1
ATOM 886 C C . GLN A 1 111 ? 4.082 28.453 18.25 1 84.5 111 GLN A C 1
ATOM 888 O O . GLN A 1 111 ? 3.844 29.656 18.172 1 84.5 111 GLN A O 1
ATOM 893 N N . SER A 1 112 ? 4.906 27.844 17.484 1 85.12 112 SER A N 1
ATOM 894 C CA . SER A 1 112 ? 5.719 28.594 16.531 1 85.12 112 SER A CA 1
ATOM 895 C C . SER A 1 112 ? 5.023 28.703 15.18 1 85.12 112 SER A C 1
ATOM 897 O O . SER A 1 112 ? 5.586 29.25 14.227 1 85.12 112 SER A O 1
ATOM 899 N N . SER A 1 113 ? 3.889 28.109 15.008 1 81.56 113 SER A N 1
ATOM 900 C CA . SER A 1 113 ? 3.098 28.109 13.781 1 81.56 113 SER A CA 1
ATOM 901 C C . SER A 1 113 ? 3.893 27.547 12.602 1 81.56 113 SER A C 1
ATOM 903 O O . SER A 1 113 ? 3.854 28.094 11.5 1 81.56 113 SER A O 1
ATOM 905 N N . ASP A 1 114 ? 4.672 26.578 12.961 1 84.62 114 ASP A N 1
ATOM 906 C CA . ASP A 1 114 ? 5.434 25.875 11.945 1 84.62 114 ASP A CA 1
ATOM 907 C C . ASP A 1 114 ? 4.695 24.609 11.5 1 84.62 114 ASP A C 1
ATOM 909 O O . ASP A 1 114 ? 4.945 23.516 12.023 1 84.62 114 ASP A O 1
ATOM 913 N N . PHE A 1 115 ? 3.941 24.75 10.508 1 83.62 115 PHE A N 1
ATOM 914 C CA . PHE A 1 115 ? 3.031 23.703 10.07 1 83.62 115 PHE A CA 1
ATOM 915 C C . PHE A 1 115 ? 3.807 22.516 9.508 1 83.62 115 PHE A C 1
ATOM 917 O O . PHE A 1 115 ? 3.422 21.359 9.719 1 83.62 115 PHE A O 1
ATOM 924 N N . ARG A 1 116 ? 4.848 22.703 8.742 1 83.19 116 ARG A N 1
ATOM 925 C CA . ARG A 1 116 ? 5.66 21.625 8.18 1 83.19 116 ARG A CA 1
ATOM 926 C C . ARG A 1 116 ? 6.27 20.766 9.281 1 83.19 116 ARG A C 1
ATOM 928 O O . ARG A 1 116 ? 6.242 19.547 9.203 1 83.19 116 ARG A O 1
ATOM 935 N N . ALA A 1 117 ? 6.824 21.484 10.227 1 88.56 117 ALA A N 1
ATOM 936 C CA . ALA A 1 117 ? 7.391 20.766 11.367 1 88.56 117 ALA A CA 1
ATOM 937 C C . ALA A 1 117 ? 6.312 19.984 12.125 1 88.56 117 ALA A C 1
ATOM 939 O O . ALA A 1 117 ? 6.551 18.875 12.586 1 88.56 117 ALA A O 1
ATOM 940 N N . TYR A 1 118 ? 5.168 20.625 12.258 1 89.5 118 TYR A N 1
ATOM 941 C CA . TYR A 1 118 ? 4.051 19.969 12.922 1 89.5 118 TYR A CA 1
ATOM 942 C C . TYR A 1 118 ? 3.713 18.656 12.234 1 89.5 118 TYR A C 1
ATOM 944 O O . TYR A 1 118 ? 3.566 17.625 12.891 1 89.5 118 TYR A O 1
ATOM 952 N N . LEU A 1 119 ? 3.621 18.641 10.953 1 90.94 119 LEU A N 1
ATOM 953 C CA . LEU A 1 119 ? 3.275 17.453 10.18 1 90.94 119 LEU A CA 1
ATOM 954 C C . LEU A 1 119 ? 4.324 16.359 10.367 1 90.94 119 LEU A C 1
ATOM 956 O O . LEU A 1 119 ? 3.984 15.18 10.469 1 90.94 119 LEU A O 1
ATOM 960 N N . GLN A 1 120 ? 5.562 16.734 10.375 1 93.88 120 GLN A N 1
ATOM 961 C CA . GLN A 1 120 ? 6.645 15.773 10.547 1 93.88 120 GLN A CA 1
ATOM 962 C C . GLN A 1 120 ? 6.594 15.133 11.93 1 93.88 120 GLN A C 1
ATOM 964 O O . GLN A 1 120 ? 6.711 13.914 12.062 1 93.88 120 GLN A O 1
ATOM 969 N N . VAL A 1 121 ? 6.434 15.961 12.953 1 95.06 121 VAL A N 1
ATOM 970 C CA . VAL A 1 121 ? 6.367 15.461 14.32 1 95.06 121 VAL A CA 1
ATOM 971 C C . VAL A 1 121 ? 5.152 14.555 14.484 1 95.06 121 VAL A C 1
ATOM 973 O O . VAL A 1 121 ? 5.238 13.492 15.109 1 95.06 121 VAL A O 1
ATOM 976 N N . ASN A 1 122 ? 4.004 14.992 13.961 1 94.62 122 ASN A N 1
ATOM 977 C CA . ASN A 1 122 ? 2.799 14.172 13.977 1 94.62 122 ASN A CA 1
ATOM 978 C C . ASN A 1 122 ? 3.029 12.82 13.312 1 94.62 122 ASN A C 1
ATOM 980 O O . ASN A 1 122 ? 2.664 11.781 13.859 1 94.62 122 ASN A O 1
ATOM 984 N N . LYS A 1 123 ? 3.625 12.82 12.164 1 96.75 123 LYS A N 1
ATOM 985 C CA . LYS A 1 123 ? 3.953 11.586 11.461 1 96.75 123 LYS A CA 1
ATOM 986 C C . LYS A 1 123 ? 4.867 10.703 12.297 1 96.75 123 LYS A C 1
ATOM 988 O O . LYS A 1 123 ? 4.645 9.492 12.406 1 96.75 123 LYS A O 1
ATOM 993 N N . ASP A 1 124 ? 5.902 11.305 12.836 1 97.88 124 ASP A N 1
ATOM 994 C CA . ASP A 1 124 ? 6.859 10.547 13.641 1 97.88 124 ASP A CA 1
ATOM 995 C C . ASP A 1 124 ? 6.176 9.867 14.82 1 97.88 124 ASP A C 1
ATOM 997 O O . ASP A 1 124 ? 6.535 8.758 15.203 1 97.88 124 ASP A O 1
ATOM 1001 N N . PHE A 1 125 ? 5.215 10.586 15.406 1 98.31 125 PHE A N 1
ATOM 1002 C CA . PHE A 1 125 ? 4.461 10 16.516 1 98.31 125 PHE A CA 1
ATOM 1003 C C . PHE A 1 125 ? 3.779 8.711 16.078 1 98.31 125 PHE A C 1
ATOM 1005 O O . PHE A 1 125 ? 3.959 7.664 16.703 1 98.31 125 PHE A O 1
ATOM 1012 N N . HIS A 1 126 ? 3.084 8.727 15.031 1 98.62 126 HIS A N 1
ATOM 1013 C CA . HIS A 1 126 ? 2.357 7.562 14.539 1 98.62 126 HIS A CA 1
ATOM 1014 C C . HIS A 1 126 ? 3.316 6.469 14.078 1 98.62 126 HIS A C 1
ATOM 1016 O O . HIS A 1 126 ? 3.068 5.281 14.312 1 98.62 126 HIS A O 1
ATOM 1022 N N . MET A 1 127 ? 4.398 6.898 13.5 1 98.62 127 MET A N 1
ATOM 1023 C CA . MET A 1 127 ? 5.363 5.93 12.984 1 98.62 127 MET A CA 1
ATOM 1024 C C . MET A 1 127 ? 6.031 5.168 14.125 1 98.62 127 MET A C 1
ATOM 1026 O O . MET A 1 127 ? 6.539 4.062 13.93 1 98.62 127 MET A O 1
ATOM 1030 N N . THR A 1 128 ? 6.062 5.773 15.312 1 98.5 128 THR A N 1
ATOM 1031 C CA . THR A 1 128 ? 6.707 5.117 16.453 1 98.5 128 THR A CA 1
ATOM 1032 C C . THR A 1 128 ? 6.074 3.756 16.719 1 98.5 128 THR A C 1
ATOM 1034 O O . THR A 1 128 ? 6.773 2.744 16.797 1 98.5 128 THR A O 1
ATOM 1037 N N . TYR A 1 129 ? 4.777 3.684 16.828 1 98.44 129 TYR A N 1
ATOM 1038 C CA . TYR A 1 129 ? 4.148 2.391 17.062 1 98.44 129 TYR A CA 1
ATOM 1039 C C . TYR A 1 129 ? 4.035 1.587 15.773 1 98.44 129 TYR A C 1
ATOM 1041 O O . TYR A 1 129 ? 4.09 0.355 15.797 1 98.44 129 TYR A O 1
ATOM 1049 N N . ILE A 1 130 ? 3.875 2.209 14.641 1 98.75 130 ILE A N 1
ATOM 1050 C CA . ILE A 1 130 ? 3.748 1.514 13.367 1 98.75 130 ILE A CA 1
ATOM 1051 C C . ILE A 1 130 ? 5.008 0.691 13.094 1 98.75 130 ILE A C 1
ATOM 1053 O O . ILE A 1 130 ? 4.922 -0.457 12.656 1 98.75 130 ILE A O 1
ATOM 1057 N N . ARG A 1 131 ? 6.148 1.237 13.391 1 98.25 131 ARG A N 1
ATOM 1058 C CA . ARG A 1 131 ? 7.418 0.565 13.133 1 98.25 131 ARG A CA 1
ATOM 1059 C C . ARG A 1 131 ? 7.613 -0.618 14.078 1 98.25 131 ARG A C 1
ATOM 1061 O O . ARG A 1 131 ? 8.477 -1.468 13.844 1 98.25 131 ARG A O 1
ATOM 1068 N N . LYS A 1 132 ? 6.828 -0.684 15.094 1 97.5 132 LYS A N 1
ATOM 1069 C CA . LYS A 1 132 ? 6.949 -1.745 16.094 1 97.5 132 LYS A CA 1
ATOM 1070 C C . LYS A 1 132 ? 6.02 -2.912 15.758 1 97.5 132 LYS A C 1
ATOM 1072 O O . LYS A 1 132 ? 6.066 -3.951 16.422 1 97.5 132 LYS A O 1
ATOM 1077 N N . CYS A 1 133 ? 5.172 -2.805 14.742 1 95.62 133 CYS A N 1
ATOM 1078 C CA . CYS A 1 133 ? 4.164 -3.824 14.477 1 95.62 133 CYS A CA 1
ATOM 1079 C C . CYS A 1 133 ? 4.789 -5.051 13.82 1 95.62 133 CYS A C 1
ATOM 1081 O O . CYS A 1 133 ? 4.109 -6.051 13.594 1 95.62 133 CYS A O 1
ATOM 1083 N N . ALA A 1 134 ? 6.047 -5.082 13.422 1 92.56 134 ALA A N 1
ATOM 1084 C CA . ALA A 1 134 ? 6.82 -6.219 12.938 1 92.56 134 ALA A CA 1
ATOM 1085 C C . ALA A 1 134 ? 6.246 -6.758 11.625 1 92.56 134 ALA A C 1
ATOM 1087 O O . ALA A 1 134 ? 6.195 -7.969 11.414 1 92.56 134 ALA A O 1
ATOM 1088 N N . ASN A 1 135 ? 5.703 -5.945 10.805 1 97.38 135 ASN A N 1
ATOM 1089 C CA . ASN A 1 135 ? 5.25 -6.262 9.453 1 97.38 135 ASN A CA 1
ATOM 1090 C C . ASN A 1 135 ? 5.672 -5.188 8.453 1 97.38 135 ASN A C 1
ATOM 1092 O O . ASN A 1 135 ? 5.145 -4.074 8.477 1 97.38 135 ASN A O 1
ATOM 1096 N N . MET A 1 136 ? 6.547 -5.555 7.578 1 97.06 136 MET A N 1
ATOM 1097 C CA . MET A 1 136 ? 7.195 -4.562 6.723 1 97.06 136 MET A CA 1
ATOM 1098 C C . MET A 1 136 ? 6.203 -3.982 5.719 1 97.06 136 MET A C 1
ATOM 1100 O O . MET A 1 136 ? 6.305 -2.812 5.348 1 97.06 136 MET A O 1
ATOM 1104 N N . PHE A 1 137 ? 5.219 -4.742 5.281 1 97.62 137 PHE A N 1
ATOM 1105 C CA . PHE A 1 137 ? 4.23 -4.254 4.324 1 97.62 137 PHE A CA 1
ATOM 1106 C C . PHE A 1 137 ? 3.244 -3.309 5 1 97.62 137 PHE A C 1
ATOM 1108 O O . PHE A 1 137 ? 2.871 -2.283 4.43 1 97.62 137 PHE A O 1
ATOM 1115 N N . LEU A 1 138 ? 2.816 -3.664 6.219 1 98.44 138 LEU A N 1
ATOM 1116 C CA . LEU A 1 138 ? 1.943 -2.793 6.996 1 98.44 138 LEU A CA 1
ATOM 1117 C C . LEU A 1 138 ? 2.609 -1.445 7.254 1 98.44 138 LEU A C 1
ATOM 1119 O O . LEU A 1 138 ? 1.97 -0.398 7.121 1 98.44 138 LEU A O 1
ATOM 1123 N N . ILE A 1 139 ? 3.896 -1.481 7.598 1 98.44 139 ILE A N 1
ATOM 1124 C CA . ILE A 1 139 ? 4.66 -0.266 7.852 1 98.44 139 ILE A CA 1
ATOM 1125 C C . ILE A 1 139 ? 4.68 0.602 6.594 1 98.44 139 ILE A C 1
ATOM 1127 O O . ILE A 1 139 ? 4.391 1.799 6.656 1 98.44 139 ILE A O 1
ATOM 1131 N N . GLU A 1 140 ? 4.938 -0.026 5.512 1 97.81 140 GLU A N 1
ATOM 1132 C CA . GLU A 1 140 ? 5.016 0.68 4.234 1 97.81 140 GLU A CA 1
ATOM 1133 C C . GLU A 1 140 ? 3.678 1.321 3.877 1 97.81 140 GLU A C 1
ATOM 1135 O O . GLU A 1 140 ? 3.625 2.504 3.529 1 97.81 140 GLU A O 1
ATOM 1140 N N . PHE A 1 141 ? 2.615 0.579 3.963 1 98.5 141 PHE A N 1
ATOM 1141 C CA . PHE A 1 141 ? 1.299 1.057 3.555 1 98.5 141 PHE A CA 1
ATOM 1142 C C . PHE A 1 141 ? 0.79 2.127 4.512 1 98.5 141 PHE A C 1
ATOM 1144 O O . PHE A 1 141 ? 0.205 3.125 4.082 1 98.5 141 PHE A O 1
ATOM 1151 N N . ALA A 1 142 ? 0.964 1.908 5.816 1 98.62 142 ALA A N 1
ATOM 1152 C CA . ALA A 1 142 ? 0.538 2.904 6.797 1 98.62 142 ALA A CA 1
ATOM 1153 C C . ALA A 1 142 ? 1.27 4.227 6.586 1 98.62 142 ALA A C 1
ATOM 1155 O O . ALA A 1 142 ? 0.657 5.297 6.637 1 98.62 142 ALA A O 1
ATOM 1156 N N . GLU A 1 143 ? 2.578 4.129 6.355 1 98.12 143 GLU A N 1
ATOM 1157 C CA . GLU A 1 143 ? 3.355 5.34 6.109 1 98.12 143 GLU A CA 1
ATOM 1158 C C . GLU A 1 143 ? 2.863 6.07 4.863 1 98.12 143 GLU A C 1
ATOM 1160 O O . GLU A 1 143 ? 2.742 7.297 4.863 1 98.12 143 GLU A O 1
ATOM 1165 N N . ARG A 1 144 ? 2.566 5.363 3.832 1 97.12 144 ARG A N 1
ATOM 1166 C CA . ARG A 1 144 ? 2.035 5.945 2.605 1 97.12 144 ARG A CA 1
ATOM 1167 C C . ARG A 1 144 ? 0.73 6.691 2.871 1 97.12 144 ARG A C 1
ATOM 1169 O O . ARG A 1 144 ? 0.518 7.789 2.354 1 97.12 144 ARG A O 1
ATOM 1176 N N . MET A 1 145 ? -0.099 6.086 3.65 1 98.19 145 MET A N 1
ATOM 1177 C CA . MET A 1 145 ? -1.394 6.703 3.922 1 98.19 145 MET A CA 1
ATOM 1178 C C . MET A 1 145 ? -1.234 7.926 4.82 1 98.19 145 MET A C 1
ATOM 1180 O O . MET A 1 145 ? -1.981 8.898 4.688 1 98.19 145 MET A O 1
ATOM 1184 N N . ILE A 1 146 ? -0.261 7.852 5.793 1 97.75 146 ILE A N 1
ATOM 1185 C CA . ILE A 1 146 ? 0.041 9.031 6.602 1 97.75 146 ILE A CA 1
ATOM 1186 C C . ILE A 1 146 ? 0.486 10.172 5.695 1 97.75 146 ILE A C 1
ATOM 1188 O O . ILE A 1 146 ? -0.016 11.297 5.809 1 97.75 146 ILE A O 1
ATOM 1192 N N . ASP A 1 147 ? 1.361 9.844 4.754 1 95.56 147 ASP A N 1
ATOM 1193 C CA . ASP A 1 147 ? 1.843 10.859 3.822 1 95.56 147 ASP A CA 1
ATOM 1194 C C . ASP A 1 147 ? 0.698 11.422 2.979 1 95.56 147 ASP A C 1
ATOM 1196 O O . ASP A 1 147 ? 0.612 12.633 2.764 1 95.56 147 ASP A O 1
ATOM 1200 N N . GLN A 1 148 ? -0.168 10.547 2.562 1 95.44 148 GLN A N 1
ATOM 1201 C CA . GLN A 1 148 ? -1.307 10.969 1.753 1 95.44 148 GLN A CA 1
ATOM 1202 C C . GLN A 1 148 ? -2.238 11.883 2.547 1 95.44 148 GLN A C 1
ATOM 1204 O O . GLN A 1 148 ? -2.66 12.93 2.053 1 95.44 148 GLN A O 1
ATOM 1209 N N . THR A 1 149 ? -2.568 11.539 3.725 1 95.88 149 THR A N 1
ATOM 1210 C CA . THR A 1 149 ? -3.506 12.32 4.52 1 95.88 149 THR A CA 1
ATOM 1211 C C . THR A 1 149 ? -2.85 13.609 5.016 1 95.88 149 THR A C 1
ATOM 1213 O O . THR A 1 149 ? -3.537 14.594 5.297 1 95.88 149 THR A O 1
ATOM 1216 N N . ASN A 1 150 ? -1.489 13.617 5.164 1 93.19 150 ASN A N 1
ATOM 1217 C CA . ASN A 1 150 ? -0.783 14.859 5.457 1 93.19 150 ASN A CA 1
ATOM 1218 C C . ASN A 1 150 ? -1.014 15.906 4.371 1 93.19 150 ASN A C 1
ATOM 1220 O O . ASN A 1 150 ? -1.086 17.094 4.656 1 93.19 150 ASN A O 1
ATOM 1224 N N . ILE A 1 151 ? -1.139 15.484 3.148 1 90.88 151 ILE A N 1
ATOM 1225 C CA . ILE A 1 151 ? -1.437 16.391 2.043 1 90.88 151 ILE A CA 1
ATOM 1226 C C . ILE A 1 151 ? -2.809 17.031 2.252 1 90.88 151 ILE A C 1
ATOM 1228 O O . ILE A 1 151 ? -2.975 18.234 2.062 1 90.88 151 ILE A O 1
ATOM 1232 N N . TYR A 1 152 ? -3.73 16.266 2.672 1 91.44 152 TYR A N 1
ATOM 1233 C CA . TYR A 1 152 ? -5.07 16.781 2.916 1 91.44 152 TYR A CA 1
ATOM 1234 C C . TYR A 1 152 ? -5.07 17.766 4.074 1 91.44 152 TYR A C 1
ATOM 1236 O O . TYR A 1 152 ? -5.781 18.781 4.035 1 91.44 152 TYR A O 1
ATOM 1244 N N . LEU A 1 153 ? -4.344 17.406 5.066 1 89.06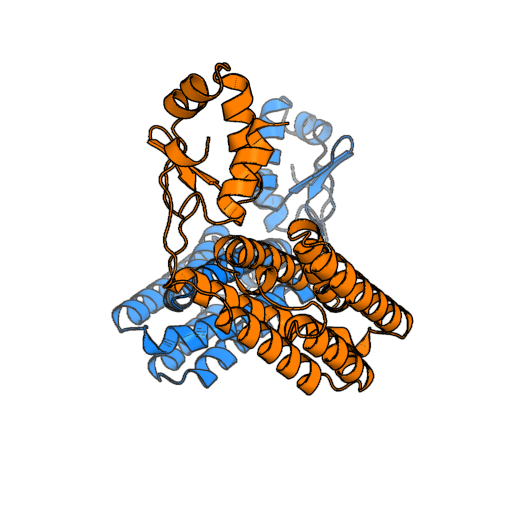 153 LEU A N 1
ATOM 1245 C CA . LEU A 1 153 ? -4.207 18.328 6.188 1 89.06 153 LEU A CA 1
ATOM 1246 C C . LEU A 1 153 ? -3.641 19.672 5.727 1 89.06 153 LEU A C 1
ATOM 1248 O O . LEU A 1 153 ? -4.125 20.734 6.133 1 89.06 153 LEU A O 1
ATOM 1252 N N . MET A 1 154 ? -2.67 19.625 4.895 1 86.62 154 MET A N 1
ATOM 1253 C CA . MET A 1 154 ? -2.055 20.844 4.363 1 86.62 154 MET A CA 1
ATOM 1254 C C . MET A 1 154 ? -3.072 21.672 3.588 1 86.62 154 MET A C 1
ATOM 1256 O O . MET A 1 154 ? -3.076 22.906 3.68 1 86.62 154 MET A O 1
ATOM 1260 N N . LEU A 1 155 ? -3.949 21.016 2.982 1 85.19 155 LEU A N 1
ATOM 1261 C CA . LEU A 1 155 ? -4.898 21.703 2.109 1 85.19 155 LEU A CA 1
ATOM 1262 C C . LEU A 1 155 ? -6.102 22.203 2.898 1 85.19 155 LEU A C 1
ATOM 1264 O O . LEU A 1 155 ? -6.664 23.25 2.58 1 85.19 155 LEU A O 1
ATOM 1268 N N . TYR A 1 156 ? -6.395 21.453 3.951 1 83.81 156 TYR A N 1
ATOM 1269 C CA . TYR A 1 156 ? -7.738 21.703 4.457 1 83.81 156 TYR A CA 1
ATOM 1270 C C . TYR A 1 156 ? -7.719 21.953 5.965 1 83.81 156 TYR A C 1
ATOM 1272 O O . TYR A 1 156 ? -8.75 22.25 6.562 1 83.81 156 TYR A O 1
ATOM 1280 N N . GLU A 1 157 ? -6.559 21.688 6.512 1 76.81 157 GLU A N 1
ATOM 1281 C CA . GLU A 1 157 ? -6.508 21.891 7.957 1 76.81 157 GLU A CA 1
ATOM 1282 C C . GLU A 1 157 ? -6.449 23.375 8.297 1 76.81 157 GLU A C 1
ATOM 1284 O O . GLU A 1 157 ? -5.551 24.094 7.848 1 76.81 157 GLU A O 1
ATOM 1289 N N . MET A 1 158 ? -7.402 23.828 8.984 1 61.91 158 MET A N 1
ATOM 1290 C CA . MET A 1 158 ? -7.48 25.234 9.336 1 61.91 158 MET A CA 1
ATOM 1291 C C . MET A 1 158 ? -7.172 25.453 10.82 1 61.91 158 MET A C 1
ATOM 1293 O O . MET A 1 158 ? -6.801 26.547 11.234 1 61.91 158 MET A O 1
ATOM 1297 N N . VAL A 1 159 ? -7.402 24.438 11.539 1 57.97 159 VAL A N 1
ATOM 1298 C CA . VAL A 1 159 ? -7.363 24.578 12.984 1 57.97 159 VAL A CA 1
ATOM 1299 C C . VAL A 1 159 ? -5.938 24.875 13.438 1 57.97 159 VAL A C 1
ATOM 1301 O O . VAL A 1 159 ? -5.727 25.672 14.359 1 57.97 159 VAL A O 1
ATOM 1304 N N . PHE A 1 160 ? -5.027 24.219 12.734 1 59.66 160 PHE A N 1
ATOM 1305 C CA . PHE A 1 160 ? -3.635 24.453 13.086 1 59.66 160 PHE A CA 1
ATOM 1306 C C . PHE A 1 160 ? -3.35 25.938 13.188 1 59.66 160 PHE A C 1
ATOM 1308 O O . PHE A 1 160 ? -2.602 26.375 14.062 1 59.66 160 PHE A O 1
ATOM 1315 N N . PHE A 1 161 ? -4.062 26.625 12.43 1 57.44 161 PHE A N 1
ATOM 1316 C CA . PHE A 1 161 ? -3.721 28.047 12.336 1 57.44 161 PHE A CA 1
ATOM 1317 C C . PHE A 1 161 ? -4.562 28.875 13.297 1 57.44 161 PHE A C 1
ATOM 1319 O O . PHE A 1 161 ? -4.254 30.031 13.562 1 57.44 161 PHE A O 1
ATOM 1326 N N . HIS A 1 162 ? -5.527 28.188 13.805 1 58.28 162 HIS A N 1
ATOM 1327 C CA . HIS A 1 162 ? -6.398 29.047 14.602 1 58.28 162 HIS A CA 1
ATOM 1328 C C . HIS A 1 162 ? -6.477 28.562 16.047 1 58.28 162 HIS A C 1
ATOM 1330 O O . HIS A 1 162 ? -7.188 29.156 16.859 1 58.28 162 HIS A O 1
ATOM 1336 N N . THR A 1 163 ? -5.91 27.5 16.328 1 56.53 163 THR A N 1
ATOM 1337 C CA . THR A 1 163 ? -6.102 26.969 17.672 1 56.53 163 THR A CA 1
ATOM 1338 C C . THR A 1 163 ? -4.867 27.203 18.531 1 56.53 163 THR A C 1
ATOM 1340 O O . THR A 1 163 ? -3.744 27.219 18.016 1 56.53 163 THR A O 1
ATOM 1343 N N . SER A 1 164 ? -5.113 27.594 19.812 1 57.5 164 SER A N 1
ATOM 1344 C CA . SER A 1 164 ? -4.047 27.672 20.812 1 57.5 164 SER A CA 1
ATOM 1345 C C . SER A 1 164 ? -3.404 26.297 21.031 1 57.5 164 SER A C 1
ATOM 1347 O O . SER A 1 164 ? -4.078 25.266 20.969 1 57.5 164 SER A O 1
ATOM 1349 N N . PRO A 1 165 ? -1.986 26.25 21.031 1 56.16 165 PRO A N 1
ATOM 1350 C CA . PRO A 1 165 ? -1.283 24.984 21.266 1 56.16 165 PRO A CA 1
ATOM 1351 C C . PRO A 1 165 ? -1.929 24.141 22.359 1 56.16 165 PRO A C 1
ATOM 1353 O O . PRO A 1 165 ? -1.973 22.922 22.25 1 56.16 165 PRO A O 1
ATOM 1356 N N . GLN A 1 166 ? -2.377 24.812 23.484 1 52.62 166 GLN A N 1
ATOM 1357 C CA . GLN A 1 166 ? -2.928 24.109 24.641 1 52.62 166 GLN A CA 1
ATOM 1358 C C . GLN A 1 166 ? -4.254 23.438 24.297 1 52.62 166 GLN A C 1
ATOM 1360 O O . GLN A 1 166 ? -4.664 22.484 24.953 1 52.62 166 GLN A O 1
ATOM 1365 N N . THR A 1 167 ? -4.75 23.844 23.203 1 55.41 167 THR A N 1
ATOM 1366 C CA . THR A 1 167 ? -6.117 23.422 22.922 1 55.41 167 THR A CA 1
ATOM 1367 C C . THR A 1 167 ? -6.172 22.594 21.641 1 55.41 167 THR A C 1
ATOM 1369 O O . THR A 1 167 ? -7.258 22.281 21.141 1 55.41 167 THR A O 1
ATOM 1372 N N . ALA A 1 168 ? -4.953 22.266 21.266 1 62.69 168 ALA A N 1
ATOM 1373 C CA . ALA A 1 168 ? -5 21.531 20.016 1 62.69 168 ALA A CA 1
ATOM 1374 C C . ALA A 1 168 ? -5.434 20.078 20.25 1 62.69 168 ALA A C 1
ATOM 1376 O O . ALA A 1 168 ? -4.73 19.312 20.922 1 62.69 168 ALA A O 1
ATOM 1377 N N . PRO A 1 169 ? -6.613 19.75 20.016 1 65.31 169 PRO A N 1
ATOM 1378 C CA . PRO A 1 169 ? -7.188 18.422 20.312 1 65.31 169 PRO A CA 1
ATOM 1379 C C . PRO A 1 169 ? -6.273 17.281 19.891 1 65.31 169 PRO A C 1
ATOM 1381 O O . PRO A 1 169 ? -6.184 16.266 20.578 1 65.31 169 PRO A O 1
ATOM 1384 N N . GLY A 1 170 ? -5.512 17.469 18.953 1 76.44 170 GLY A N 1
ATOM 1385 C CA . GLY A 1 170 ? -4.656 16.391 18.469 1 76.44 170 GLY A CA 1
ATOM 1386 C C . GLY A 1 170 ? -3.545 16.031 19.438 1 76.44 170 GLY A C 1
ATOM 1387 O O . GLY A 1 170 ? -3.293 14.852 19.688 1 76.44 170 GLY A O 1
ATOM 1388 N N . ALA A 1 171 ? -3.01 17.031 20.109 1 78.44 171 ALA A N 1
ATOM 1389 C CA . ALA A 1 171 ? -1.907 16.781 21.031 1 78.44 171 ALA A CA 1
ATOM 1390 C C . ALA A 1 171 ? -2.393 16.078 22.281 1 78.44 171 ALA A C 1
ATOM 1392 O O . ALA A 1 171 ? -1.709 15.195 22.812 1 78.44 171 ALA A O 1
ATOM 1393 N N . ALA A 1 172 ? -3.514 16.5 22.781 1 86.06 172 ALA A N 1
ATOM 1394 C CA . ALA A 1 172 ? -4.094 15.844 23.953 1 86.06 172 ALA A CA 1
ATOM 1395 C C . ALA A 1 172 ? -4.422 14.383 23.656 1 86.06 172 ALA A C 1
ATOM 1397 O O . ALA A 1 172 ? -4.176 13.508 24.5 1 86.06 172 ALA A O 1
ATOM 1398 N N . GLU A 1 173 ? -4.93 14.148 22.516 1 91.81 173 GLU A N 1
ATOM 1399 C CA . GLU A 1 173 ? -5.25 12.781 22.109 1 91.81 173 GLU A CA 1
ATOM 1400 C C . GLU A 1 173 ? -3.992 11.93 22 1 91.81 173 GLU A C 1
ATOM 1402 O O . GLU A 1 173 ? -3.992 10.75 22.375 1 91.81 173 GLU A O 1
ATOM 1407 N N . HIS A 1 174 ? -2.947 12.516 21.484 1 94.88 174 HIS A N 1
ATOM 1408 C CA . HIS A 1 174 ? -1.687 11.789 21.375 1 94.88 174 HIS A CA 1
ATOM 1409 C C . HIS A 1 174 ? -1.175 11.383 22.75 1 94.88 174 HIS A C 1
ATOM 1411 O O . HIS A 1 174 ? -0.729 10.242 22.938 1 94.88 174 HIS A O 1
ATOM 1417 N N . ARG A 1 175 ? -1.27 12.258 23.703 1 93.88 175 ARG A N 1
ATOM 1418 C CA . ARG A 1 175 ? -0.834 11.938 25.062 1 93.88 175 ARG A CA 1
ATOM 1419 C C . ARG A 1 175 ? -1.677 10.82 25.656 1 93.88 175 ARG A C 1
ATOM 1421 O O . ARG A 1 175 ? -1.151 9.938 26.344 1 93.88 175 ARG A O 1
ATOM 1428 N N . GLU A 1 176 ? -2.916 10.875 25.406 1 95.19 176 GLU A N 1
ATOM 1429 C CA . GLU A 1 176 ? -3.805 9.812 25.859 1 95.19 176 GLU A CA 1
ATOM 1430 C C . GLU A 1 176 ? -3.418 8.469 25.234 1 95.19 176 GLU A C 1
ATOM 1432 O O . GLU A 1 176 ? -3.498 7.43 25.906 1 95.19 176 GLU A O 1
ATOM 1437 N N . LEU A 1 177 ? -3.082 8.469 24.016 1 97.06 177 LEU A N 1
ATOM 1438 C CA . LEU A 1 177 ? -2.711 7.242 23.312 1 97.06 177 LEU A CA 1
ATOM 1439 C C . LEU A 1 177 ? -1.498 6.59 23.969 1 97.06 177 LEU A C 1
ATOM 1441 O O . LEU A 1 177 ? -1.406 5.363 24.031 1 97.06 177 LEU A O 1
ATOM 1445 N N . ILE A 1 178 ? -0.535 7.41 24.453 1 97.44 178 ILE A N 1
ATOM 1446 C CA . ILE A 1 178 ? 0.648 6.871 25.109 1 97.44 178 ILE A CA 1
ATOM 1447 C C . ILE A 1 178 ? 0.228 6.023 26.312 1 97.44 178 ILE A C 1
ATOM 1449 O O . ILE A 1 178 ? 0.716 4.902 26.484 1 97.44 178 ILE A O 1
ATOM 1453 N N . GLN A 1 179 ? -0.694 6.59 27.078 1 96.19 179 GLN A N 1
ATOM 1454 C CA . GLN A 1 179 ? -1.185 5.863 28.25 1 96.19 179 GLN A CA 1
ATOM 1455 C C . GLN A 1 179 ? -1.91 4.586 27.844 1 96.19 179 GLN A C 1
ATOM 1457 O O . GLN A 1 179 ? -1.779 3.553 28.5 1 96.19 179 GLN A O 1
ATOM 1462 N N . ILE A 1 180 ? -2.646 4.688 26.797 1 96.62 180 ILE A N 1
ATOM 1463 C CA . ILE A 1 180 ? -3.383 3.535 26.297 1 96.62 180 ILE A CA 1
ATOM 1464 C C . ILE A 1 180 ? -2.404 2.438 25.891 1 96.62 180 ILE A C 1
ATOM 1466 O O . ILE A 1 180 ? -2.617 1.262 26.203 1 96.62 180 ILE A O 1
ATOM 1470 N N . PHE A 1 181 ? -1.36 2.762 25.219 1 97.5 181 PHE A N 1
ATOM 1471 C CA . PHE A 1 181 ? -0.343 1.789 24.828 1 97.5 181 PHE A CA 1
ATOM 1472 C C . PHE A 1 181 ? 0.318 1.185 26.062 1 97.5 181 PHE A C 1
ATOM 1474 O O . PHE A 1 181 ? 0.625 -0.009 26.094 1 97.5 181 PHE A O 1
ATOM 1481 N N . ARG A 1 182 ? 0.533 1.995 27.078 1 95.56 182 ARG A N 1
ATOM 1482 C CA . ARG A 1 182 ? 1.151 1.548 28.312 1 95.56 182 ARG A CA 1
ATOM 1483 C C . ARG A 1 182 ? 0.283 0.508 29.016 1 95.56 182 ARG A C 1
ATOM 1485 O O . ARG A 1 182 ? 0.796 -0.369 29.719 1 95.56 182 ARG A O 1
ATOM 1492 N N . ASP A 1 183 ? -0.983 0.62 28.797 1 95.56 183 ASP A N 1
ATOM 1493 C CA . ASP A 1 183 ? -1.932 -0.287 29.438 1 95.56 183 ASP A CA 1
ATOM 1494 C C . ASP A 1 183 ? -1.89 -1.67 28.797 1 95.56 183 ASP A C 1
ATOM 1496 O O . ASP A 1 183 ? -2.502 -2.613 29.297 1 95.56 183 ASP A O 1
ATOM 1500 N N . ARG A 1 184 ? -1.302 -1.793 27.672 1 95.94 184 ARG A N 1
ATOM 1501 C CA . ARG A 1 184 ? -0.996 -3.041 26.984 1 95.94 184 ARG A CA 1
ATOM 1502 C C . ARG A 1 184 ? -2.271 -3.777 26.594 1 95.94 184 ARG A C 1
ATOM 1504 O O . ARG A 1 184 ? -2.359 -5 26.734 1 95.94 184 ARG A O 1
ATOM 1511 N N . ASN A 1 185 ? -3.205 -3.066 26.375 1 95.75 185 ASN A N 1
ATOM 1512 C CA . ASN A 1 185 ? -4.43 -3.598 25.781 1 95.75 185 ASN A CA 1
ATOM 1513 C C . ASN A 1 185 ? -4.453 -3.412 24.266 1 95.75 185 ASN A C 1
ATOM 1515 O O . ASN A 1 185 ? -4.742 -2.32 23.781 1 95.75 185 ASN A O 1
ATOM 1519 N N . GLU A 1 186 ? -4.25 -4.477 23.547 1 97.5 186 GLU A N 1
ATOM 1520 C CA . GLU A 1 186 ? -4.07 -4.438 22.109 1 97.5 186 GLU A CA 1
ATOM 1521 C C . GLU A 1 186 ? -5.328 -3.926 21.406 1 97.5 186 GLU A C 1
ATOM 1523 O O . GLU A 1 186 ? -5.258 -3.037 20.562 1 97.5 186 GLU A O 1
ATOM 1528 N N . GLU A 1 187 ? -6.465 -4.469 21.797 1 97.25 187 GLU A N 1
ATOM 1529 C CA . GLU A 1 187 ? -7.723 -4.109 21.156 1 97.25 187 GLU A CA 1
ATOM 1530 C C . GLU A 1 187 ? -8.07 -2.645 21.406 1 97.25 187 GLU A C 1
ATOM 1532 O O . GLU A 1 187 ? -8.484 -1.932 20.484 1 97.25 187 GLU A O 1
ATOM 1537 N N . LEU A 1 188 ? -7.914 -2.207 22.641 1 97.5 188 LEU A N 1
ATOM 1538 C CA . LEU A 1 188 ? -8.203 -0.819 22.984 1 97.5 188 LEU A CA 1
ATOM 1539 C C . LEU A 1 188 ? -7.262 0.131 22.25 1 97.5 188 LEU A C 1
ATOM 1541 O O . LEU A 1 188 ? -7.684 1.188 21.781 1 97.5 188 LEU A O 1
ATOM 1545 N N . ALA A 1 189 ? -5.945 -0.244 22.172 1 98.19 189 ALA A N 1
ATOM 1546 C CA . ALA A 1 189 ? -4.977 0.579 21.453 1 98.19 189 ALA A CA 1
ATOM 1547 C C . ALA A 1 189 ? -5.41 0.789 20 1 98.19 189 ALA A C 1
ATOM 1549 O O . ALA A 1 189 ? -5.418 1.919 19.516 1 98.19 189 ALA A O 1
ATOM 1550 N N . GLY A 1 190 ? -5.824 -0.309 19.359 1 98.31 190 GLY A N 1
ATOM 1551 C CA . GLY A 1 190 ? -6.293 -0.218 18 1 98.31 190 GLY A CA 1
ATOM 1552 C C . GLY A 1 190 ? -7.52 0.664 17.844 1 98.31 190 GLY A C 1
ATOM 1553 O O . GLY A 1 190 ? -7.562 1.528 16.969 1 98.31 190 GLY A O 1
ATOM 1554 N N . MET A 1 191 ? -8.445 0.49 18.703 1 97.88 191 MET A N 1
ATOM 1555 C CA . MET A 1 191 ? -9.695 1.241 18.656 1 97.88 191 MET A CA 1
ATOM 1556 C C . MET A 1 191 ? -9.445 2.73 18.859 1 97.88 191 MET A C 1
ATOM 1558 O O . MET A 1 191 ? -10.047 3.568 18.188 1 97.88 191 MET A O 1
ATOM 1562 N N . LYS A 1 192 ? -8.617 3.057 19.797 1 97.75 192 LYS A N 1
ATOM 1563 C CA . LYS A 1 192 ? -8.367 4.457 20.125 1 97.75 192 LYS A CA 1
ATOM 1564 C C . LYS A 1 192 ? -7.59 5.152 19.016 1 97.75 192 LYS A C 1
ATOM 1566 O O . LYS A 1 192 ? -7.828 6.324 18.719 1 97.75 192 LYS A O 1
ATOM 1571 N N . VAL A 1 193 ? -6.648 4.422 18.422 1 98.12 193 VAL A N 1
ATOM 1572 C CA . VAL A 1 193 ? -5.926 4.977 17.281 1 98.12 193 VAL A CA 1
ATOM 1573 C C . VAL A 1 193 ? -6.898 5.246 16.125 1 98.12 193 VAL A C 1
ATOM 1575 O O . VAL A 1 193 ? -6.859 6.312 15.516 1 98.12 193 VAL A O 1
ATOM 1578 N N . ARG A 1 194 ? -7.754 4.289 15.852 1 97.88 194 ARG A N 1
ATOM 1579 C CA . ARG A 1 194 ? -8.766 4.469 14.812 1 97.88 194 ARG A CA 1
ATOM 1580 C C . ARG A 1 194 ? -9.625 5.699 15.086 1 97.88 194 ARG A C 1
ATOM 1582 O O . ARG A 1 194 ? -9.859 6.512 14.195 1 97.88 194 ARG A O 1
ATOM 1589 N N . SER A 1 195 ? -10.07 5.836 16.312 1 96.69 195 SER A N 1
ATOM 1590 C CA . SER A 1 195 ? -10.891 6.973 16.719 1 96.69 195 SER A CA 1
ATOM 1591 C C . SER A 1 195 ? -10.141 8.289 16.562 1 96.69 195 SER A C 1
ATOM 1593 O O . SER A 1 195 ? -10.711 9.289 16.125 1 96.69 195 SER A O 1
ATOM 1595 N N . HIS A 1 196 ? -8.898 8.297 16.938 1 96.31 196 HIS A N 1
ATOM 1596 C CA . HIS A 1 196 ? -8.055 9.477 16.797 1 96.31 196 HIS A CA 1
ATOM 1597 C C . HIS A 1 196 ? -7.965 9.922 15.336 1 96.31 196 HIS A C 1
ATOM 1599 O O . HIS A 1 196 ? -8.102 11.109 15.039 1 96.31 196 HIS A O 1
ATOM 1605 N N . ILE A 1 197 ? -7.777 8.992 14.453 1 96.31 197 ILE A N 1
ATOM 1606 C CA . ILE A 1 197 ? -7.656 9.289 13.031 1 96.31 197 ILE A CA 1
ATOM 1607 C C . ILE A 1 197 ? -9.008 9.742 12.484 1 96.31 197 ILE A C 1
ATOM 1609 O O . ILE A 1 197 ? -9.078 10.664 11.664 1 96.31 197 ILE A O 1
ATOM 1613 N N . ALA A 1 198 ? -10.07 9.125 12.969 1 94.75 198 ALA A N 1
ATOM 1614 C CA . ALA A 1 198 ? -11.414 9.531 12.57 1 94.75 198 ALA A CA 1
ATOM 1615 C C . ALA A 1 198 ? -11.688 10.977 12.969 1 94.75 198 ALA A C 1
ATOM 1617 O O . ALA A 1 198 ? -12.289 11.734 12.195 1 94.75 198 ALA A O 1
ATOM 1618 N N . ASN A 1 199 ? -11.281 11.336 14.133 1 91.31 199 ASN A N 1
ATOM 1619 C CA . ASN A 1 199 ? -11.445 12.711 14.609 1 91.31 199 ASN A CA 1
ATOM 1620 C C . ASN A 1 199 ? -10.672 13.695 13.742 1 91.31 199 ASN A C 1
ATOM 1622 O O . ASN A 1 199 ? -11.156 14.789 13.453 1 91.31 199 ASN A O 1
ATOM 1626 N N . ALA A 1 200 ? -9.477 13.297 13.391 1 89.94 200 ALA A N 1
ATOM 1627 C CA . ALA A 1 200 ? -8.672 14.148 12.516 1 89.94 200 ALA A CA 1
ATOM 1628 C C . ALA A 1 200 ? -9.383 14.398 11.188 1 89.94 200 ALA A C 1
ATOM 1630 O O . ALA A 1 200 ? -9.383 15.516 10.68 1 89.94 200 ALA A O 1
ATOM 1631 N N . MET A 1 201 ? -9.984 13.367 10.641 1 90.88 201 MET A N 1
ATOM 1632 C CA . MET A 1 201 ? -10.719 13.508 9.383 1 90.88 201 MET A CA 1
ATOM 1633 C C . MET A 1 201 ? -11.859 14.5 9.531 1 90.88 201 MET A C 1
ATOM 1635 O O . MET A 1 201 ? -12.07 15.344 8.664 1 90.88 201 MET A O 1
ATOM 1639 N N . LYS A 1 202 ? -12.547 14.445 10.602 1 88 202 LYS A N 1
ATOM 1640 C CA . LYS A 1 202 ? -13.703 15.305 10.852 1 88 202 LYS A CA 1
ATOM 1641 C C . LYS A 1 202 ? -13.281 16.766 10.969 1 88 202 LYS A C 1
ATOM 1643 O O . LYS A 1 202 ? -14.094 17.672 10.742 1 88 202 LYS A O 1
ATOM 1648 N N . SER A 1 203 ? -12.102 17 11.344 1 83.62 203 SER A N 1
ATOM 1649 C CA . SER A 1 203 ? -11.625 18.359 11.562 1 83.62 203 SER A CA 1
ATOM 1650 C C . SER A 1 203 ? -11.305 19.047 10.25 1 83.62 203 SER A C 1
ATOM 1652 O O . SER A 1 203 ? -11.141 20.266 10.211 1 83.62 203 SER A O 1
ATOM 1654 N N . LEU A 1 204 ? -11.211 18.281 9.164 1 85.81 204 LEU A N 1
ATOM 1655 C CA . LEU A 1 204 ? -10.891 18.875 7.871 1 85.81 204 LEU A CA 1
ATOM 1656 C C . LEU A 1 204 ? -12.031 19.766 7.379 1 85.81 204 LEU A C 1
ATOM 1658 O O . LEU A 1 204 ? -13.203 19.375 7.465 1 85.81 204 LEU A O 1
ATOM 1662 N N . GLN A 1 205 ? -11.766 20.953 6.988 1 80.44 205 GLN A N 1
ATOM 1663 C CA . GLN A 1 205 ? -12.727 21.875 6.402 1 80.44 205 GLN A CA 1
ATOM 1664 C C . GLN A 1 205 ? -12.703 21.797 4.879 1 80.44 205 GLN A C 1
ATOM 1666 O O . GLN A 1 205 ? -12.141 22.672 4.211 1 80.44 205 GLN A O 1
ATOM 1671 N N . ILE A 1 206 ? -13.344 20.875 4.312 1 75.94 206 ILE A N 1
ATOM 1672 C CA . ILE A 1 206 ? -13.289 20.578 2.885 1 75.94 206 ILE A CA 1
ATOM 1673 C C . ILE A 1 206 ? -14.234 21.516 2.133 1 75.94 206 ILE A C 1
ATOM 1675 O O . ILE A 1 206 ? -13.922 21.969 1.025 1 75.94 206 ILE A O 1
ATOM 1679 N N . ASP A 1 207 ? -15.375 21.922 2.594 1 66.56 207 ASP A N 1
ATOM 1680 C CA . ASP A 1 207 ? -16.391 22.719 1.9 1 66.56 207 ASP A CA 1
ATOM 1681 C C . ASP A 1 207 ? -16.156 24.203 2.125 1 66.56 207 ASP A C 1
ATOM 1683 O O . ASP A 1 207 ? -16.703 25.047 1.396 1 66.56 207 ASP A O 1
ATOM 1687 N N . ASN A 1 208 ? -15.523 24.625 3.074 1 55.56 208 ASN A N 1
ATOM 1688 C CA . ASN A 1 208 ? -15.648 26 3.559 1 55.56 208 ASN A CA 1
ATOM 1689 C C . ASN A 1 208 ? -14.469 26.859 3.107 1 55.56 208 ASN A C 1
ATOM 1691 O O . ASN A 1 208 ? -14.047 27.766 3.828 1 55.56 208 ASN A O 1
ATOM 1695 N N . ILE A 1 209 ? -13.969 26.797 1.795 1 57.19 209 ILE A N 1
ATOM 1696 C CA . ILE A 1 209 ? -12.859 27.734 1.945 1 57.19 209 ILE A CA 1
ATOM 1697 C C . ILE A 1 209 ? -12.859 28.734 0.778 1 57.19 209 ILE A C 1
ATOM 1699 O O . ILE A 1 209 ? -13.141 28.344 -0.361 1 57.19 209 ILE A O 1
ATOM 1703 N N . GLN A 1 210 ? -12.883 30.062 1.089 1 50.59 210 GLN A N 1
ATOM 1704 C CA . GLN A 1 210 ? -12.68 31.219 0.231 1 50.59 210 GLN A CA 1
ATOM 1705 C C . GLN A 1 210 ? -11.266 31.234 -0.355 1 50.59 210 GLN A C 1
ATOM 1707 O O . GLN A 1 210 ? -10.289 31.031 0.367 1 50.59 210 GLN A O 1
ATOM 1712 N N . PHE A 1 211 ? -11.203 31.031 -1.651 1 56.28 211 PHE A N 1
ATOM 1713 C CA . PHE A 1 211 ? -9.898 30.953 -2.307 1 56.28 211 PHE A CA 1
ATOM 1714 C C . PHE A 1 211 ? -9.57 32.25 -3.014 1 56.28 211 PHE A C 1
ATOM 1716 O O . PHE A 1 211 ? -10.469 33.062 -3.303 1 56.28 211 PHE A O 1
ATOM 1723 N N . SER A 1 212 ? -8.281 32.656 -2.996 1 52.19 212 SER A N 1
ATOM 1724 C CA . SER A 1 212 ? -7.766 33.781 -3.77 1 52.19 212 SER A CA 1
ATOM 1725 C C . SER A 1 212 ? -7.312 33.344 -5.156 1 52.19 212 SER A C 1
ATOM 1727 O O . SER A 1 212 ? -7.059 32.156 -5.383 1 52.19 212 SER A O 1
ATOM 1729 N N . ASN A 1 213 ? -7.246 34.344 -6.109 1 50.34 213 ASN A N 1
ATOM 1730 C CA . ASN A 1 213 ? -6.703 34.125 -7.445 1 50.34 213 ASN A CA 1
ATOM 1731 C C . ASN A 1 213 ? -5.176 3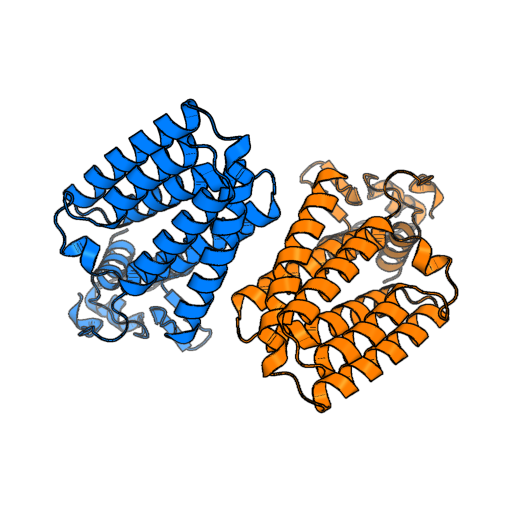4.062 -7.43 1 50.34 213 ASN A C 1
ATOM 1733 O O . ASN A 1 213 ? -4.543 34.688 -6.578 1 50.34 213 ASN A O 1
ATOM 1737 N N . LEU A 1 214 ? -4.531 33.281 -8.227 1 51.25 214 LEU A N 1
ATOM 1738 C CA . LEU A 1 214 ? -3.088 33.094 -8.328 1 51.25 214 LEU A CA 1
ATOM 1739 C C . LEU A 1 214 ? -2.369 34.438 -8.422 1 51.25 214 LEU A C 1
ATOM 1741 O O . LEU A 1 214 ? -1.354 34.625 -7.762 1 51.25 214 LEU A O 1
ATOM 1745 N N . GLY A 1 215 ? -2.82 35.219 -9.336 1 49.97 215 GLY A N 1
ATOM 1746 C CA . GLY A 1 215 ? -2.191 36.531 -9.555 1 49.97 215 GLY A CA 1
ATOM 1747 C C . GLY A 1 215 ? -2.137 37.375 -8.297 1 49.97 215 GLY A C 1
ATOM 1748 O O . GLY A 1 215 ? -1.272 38.25 -8.164 1 49.97 215 GLY A O 1
ATOM 1749 N N . ASP A 1 216 ? -3.051 37.156 -7.43 1 57.69 216 ASP A N 1
ATOM 1750 C CA . ASP A 1 216 ? -3.174 38 -6.254 1 57.69 216 ASP A CA 1
ATOM 1751 C C . ASP A 1 216 ? -2.209 37.562 -5.152 1 57.69 216 ASP A C 1
ATOM 1753 O O . ASP A 1 216 ? -2.098 38.219 -4.117 1 57.69 216 ASP A O 1
ATOM 1757 N N . ILE A 1 217 ? -1.594 36.531 -5.348 1 55.19 217 ILE A N 1
ATOM 1758 C CA . ILE A 1 217 ? -0.75 36.031 -4.277 1 55.19 217 ILE A CA 1
ATOM 1759 C C . ILE A 1 217 ? 0.652 36.625 -4.391 1 55.19 217 ILE A C 1
ATOM 1761 O O . ILE A 1 217 ? 1.45 36.531 -3.455 1 55.19 217 ILE A O 1
ATOM 1765 N N . PHE A 1 218 ? 0.999 37.125 -5.527 1 54.72 218 PHE A N 1
ATOM 1766 C CA . PHE A 1 218 ? 2.305 37.75 -5.691 1 54.72 218 PHE A CA 1
ATOM 1767 C C . PHE A 1 218 ? 2.195 39.281 -5.57 1 54.72 218 PHE A C 1
ATOM 1769 O O . PHE A 1 218 ? 1.188 39.844 -5.965 1 54.72 218 PHE A O 1
ATOM 1776 N N . MET B 1 1 ? 14.5 -13.211 -26.781 1 59.81 1 MET B N 1
ATOM 1777 C CA . MET B 1 1 ? 13.266 -13.859 -26.344 1 59.81 1 MET B CA 1
ATOM 1778 C C . MET B 1 1 ? 13.547 -15.211 -25.703 1 59.81 1 MET B C 1
ATOM 1780 O O . MET B 1 1 ? 13.039 -15.508 -24.625 1 59.81 1 MET B O 1
ATOM 1784 N N . PHE B 1 2 ? 14.711 -15.852 -26.078 1 83.62 2 PHE B N 1
ATOM 1785 C CA . PHE B 1 2 ? 15.047 -17.219 -25.672 1 83.62 2 PHE B CA 1
ATOM 1786 C C . PHE B 1 2 ? 15.688 -17.234 -24.297 1 83.62 2 PHE B C 1
ATOM 1788 O O . PHE B 1 2 ? 15.289 -18.016 -23.422 1 83.62 2 PHE B O 1
ATOM 1795 N N . ILE B 1 3 ? 16.469 -16.172 -24.062 1 89.25 3 ILE B N 1
ATOM 1796 C CA . ILE B 1 3 ? 17.219 -16.188 -22.812 1 89.25 3 ILE B CA 1
ATOM 1797 C C . ILE B 1 3 ? 16.281 -15.906 -21.641 1 89.25 3 ILE B C 1
ATOM 1799 O O . ILE B 1 3 ? 16.312 -16.625 -20.641 1 89.25 3 ILE B O 1
ATOM 1803 N N . TYR B 1 4 ? 15.453 -14.906 -21.844 1 91.88 4 TYR B N 1
ATOM 1804 C CA . TYR B 1 4 ? 14.477 -14.547 -20.812 1 91.88 4 TYR B CA 1
ATOM 1805 C C . TYR B 1 4 ? 13.602 -15.742 -20.453 1 91.88 4 TYR B C 1
ATOM 1807 O O . TYR B 1 4 ? 13.469 -16.078 -19.266 1 91.88 4 TYR B O 1
ATOM 1815 N N . GLN B 1 5 ? 13.078 -16.344 -21.469 1 89.25 5 GLN B N 1
ATOM 1816 C CA . GLN B 1 5 ? 12.172 -17.469 -21.234 1 89.25 5 GLN B CA 1
ATOM 1817 C C . GLN B 1 5 ? 12.883 -18.609 -20.531 1 89.25 5 GLN B C 1
ATOM 1819 O O . GLN B 1 5 ? 12.312 -19.25 -19.641 1 89.25 5 GLN B O 1
ATOM 1824 N N . LYS B 1 6 ? 14.047 -18.875 -20.953 1 86.31 6 LYS B N 1
ATOM 1825 C CA . LYS B 1 6 ? 14.812 -19.969 -20.359 1 86.31 6 LYS B CA 1
ATOM 1826 C C . LYS B 1 6 ? 15.086 -19.703 -18.875 1 86.31 6 LYS B C 1
ATOM 1828 O O . LYS B 1 6 ? 14.898 -20.594 -18.047 1 86.31 6 LYS B O 1
ATOM 1833 N N . LEU B 1 7 ? 15.516 -18.531 -18.625 1 88.62 7 LEU B N 1
ATOM 1834 C CA . LEU B 1 7 ? 15.797 -18.172 -17.234 1 88.62 7 LEU B CA 1
ATOM 1835 C C . LEU B 1 7 ? 14.523 -18.203 -16.406 1 88.62 7 LEU B C 1
ATOM 1837 O O . LEU B 1 7 ? 14.516 -18.75 -15.305 1 88.62 7 LEU B O 1
ATOM 1841 N N . ARG B 1 8 ? 13.508 -17.594 -16.938 1 88.44 8 ARG B N 1
ATOM 1842 C CA . ARG B 1 8 ? 12.234 -17.547 -16.234 1 88.44 8 ARG B CA 1
ATOM 1843 C C . ARG B 1 8 ? 11.727 -18.953 -15.953 1 88.44 8 ARG B C 1
ATOM 1845 O O . ARG B 1 8 ? 11.344 -19.266 -14.82 1 88.44 8 ARG B O 1
ATOM 1852 N N . ASP B 1 9 ? 11.766 -19.781 -16.938 1 82.94 9 ASP B N 1
ATOM 1853 C CA . ASP B 1 9 ? 11.32 -21.172 -16.797 1 82.94 9 ASP B CA 1
ATOM 1854 C C . ASP B 1 9 ? 12.156 -21.906 -15.742 1 82.94 9 ASP B C 1
ATOM 1856 O O . ASP B 1 9 ? 11.617 -22.688 -14.969 1 82.94 9 ASP B O 1
ATOM 1860 N N . SER B 1 10 ? 13.359 -21.641 -15.742 1 83 10 SER B N 1
ATOM 1861 C CA . SER B 1 10 ? 14.258 -22.297 -14.797 1 83 10 SER B CA 1
ATOM 1862 C C . SER B 1 10 ? 13.961 -21.859 -13.367 1 83 10 SER B C 1
ATOM 1864 O O . SER B 1 10 ? 14.102 -22.656 -12.43 1 83 10 SER B O 1
ATOM 1866 N N . ILE B 1 11 ? 13.594 -20.672 -13.242 1 84.06 11 ILE B N 1
ATOM 1867 C CA . ILE B 1 11 ? 13.219 -20.172 -11.922 1 84.06 11 ILE B CA 1
ATOM 1868 C C . ILE B 1 11 ? 11.891 -20.781 -11.492 1 84.06 11 ILE B C 1
ATOM 1870 O O . ILE B 1 11 ? 11.781 -21.312 -10.383 1 84.06 11 ILE B O 1
ATOM 1874 N N . LEU B 1 12 ? 10.992 -20.859 -12.398 1 80.5 12 LEU B N 1
ATOM 1875 C CA . LEU B 1 12 ? 9.641 -21.312 -12.102 1 80.5 12 LEU B CA 1
ATOM 1876 C C . LEU B 1 12 ? 9.625 -22.828 -11.859 1 80.5 12 LEU B C 1
ATOM 1878 O O . LEU B 1 12 ? 8.836 -23.312 -11.047 1 80.5 12 LEU B O 1
ATOM 1882 N N . LYS B 1 13 ? 10.523 -23.5 -12.5 1 74.5 13 LYS B N 1
ATOM 1883 C CA . LYS B 1 13 ? 10.594 -24.953 -12.367 1 74.5 13 LYS B CA 1
ATOM 1884 C C . LYS B 1 13 ? 11.555 -25.344 -11.25 1 74.5 13 LYS B C 1
ATOM 1886 O O . LYS B 1 13 ? 11.883 -26.531 -11.102 1 74.5 13 LYS B O 1
ATOM 1891 N N . ARG B 1 14 ? 12.102 -24.312 -10.648 1 78.19 14 ARG B N 1
ATOM 1892 C CA . ARG B 1 14 ? 12.969 -24.484 -9.484 1 78.19 14 ARG B CA 1
ATOM 1893 C C . ARG B 1 14 ? 14.281 -25.156 -9.875 1 78.19 14 ARG B C 1
ATOM 1895 O O . ARG B 1 14 ? 14.82 -25.969 -9.109 1 78.19 14 ARG B O 1
ATOM 1902 N N . GLN B 1 15 ? 14.547 -24.922 -11.016 1 76.12 15 GLN B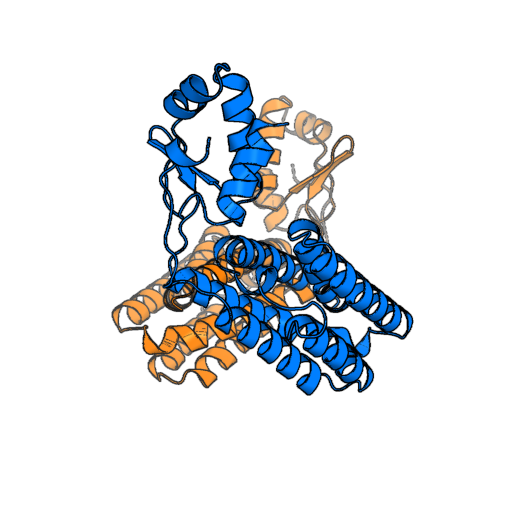 N 1
ATOM 1903 C CA . GLN B 1 15 ? 15.883 -25.344 -11.438 1 76.12 15 GLN B CA 1
ATOM 1904 C C . GLN B 1 15 ? 16.953 -24.375 -10.953 1 76.12 15 GLN B C 1
ATOM 1906 O O . GLN B 1 15 ? 18.078 -24.766 -10.688 1 76.12 15 GLN B O 1
ATOM 1911 N N . LEU B 1 16 ? 16.625 -23.203 -10.914 1 81.62 16 LEU B N 1
ATOM 1912 C CA . LEU B 1 16 ? 17.438 -22.156 -10.289 1 81.62 16 LEU B CA 1
ATOM 1913 C C . LEU B 1 16 ? 16.891 -21.797 -8.914 1 81.62 16 LEU B C 1
ATOM 1915 O O . LEU B 1 16 ? 15.758 -21.344 -8.789 1 81.62 16 LEU B O 1
ATOM 1919 N N . ALA B 1 17 ? 17.672 -22.047 -7.898 1 79.94 17 ALA B N 1
ATOM 1920 C CA . ALA B 1 17 ? 17.234 -21.828 -6.523 1 79.94 17 ALA B CA 1
ATOM 1921 C C . ALA B 1 17 ? 17.156 -20.344 -6.211 1 79.94 17 ALA B C 1
ATOM 1923 O O . ALA B 1 17 ? 17.922 -19.547 -6.746 1 79.94 17 ALA B O 1
ATOM 1924 N N . PRO B 1 18 ? 16.234 -20 -5.305 1 84.62 18 PRO B N 1
ATOM 1925 C CA . PRO B 1 18 ? 16.281 -18.641 -4.766 1 84.62 18 PRO B CA 1
ATOM 1926 C C . PRO B 1 18 ? 17.641 -18.281 -4.195 1 84.62 18 PRO B C 1
ATOM 1928 O O . PRO B 1 18 ? 18.297 -19.109 -3.564 1 84.62 18 PRO B O 1
ATOM 1931 N N . GLY B 1 19 ? 18.078 -17.047 -4.5 1 86.94 19 GLY B N 1
ATOM 1932 C CA . GLY B 1 19 ? 19.375 -16.594 -4.012 1 86.94 19 GLY B CA 1
ATOM 1933 C C . GLY B 1 19 ? 20.5 -16.844 -4.996 1 86.94 19 GLY B C 1
ATOM 1934 O O . GLY B 1 19 ? 21.578 -16.25 -4.871 1 86.94 19 GLY B O 1
ATOM 1935 N N . ASN B 1 20 ? 20.281 -17.688 -5.98 1 88.5 20 ASN B N 1
ATOM 1936 C CA . ASN B 1 20 ? 21.297 -17.969 -6.98 1 88.5 20 ASN B CA 1
ATOM 1937 C C . ASN B 1 20 ? 21.625 -16.734 -7.816 1 88.5 20 ASN B C 1
ATOM 1939 O O . ASN B 1 20 ? 20.719 -16.016 -8.227 1 88.5 20 ASN B O 1
ATOM 1943 N N . GLN B 1 21 ? 22.891 -16.594 -8.039 1 91.31 21 GLN B N 1
ATOM 1944 C CA . GLN B 1 21 ? 23.344 -15.484 -8.883 1 91.31 21 GLN B CA 1
ATOM 1945 C C . GLN B 1 21 ? 23.234 -15.844 -10.359 1 91.31 21 GLN B C 1
ATOM 1947 O O . GLN B 1 21 ? 23.562 -16.953 -10.766 1 91.31 21 GLN B O 1
ATOM 1952 N N . LEU B 1 22 ? 22.719 -14.906 -11.141 1 93.06 22 LEU B N 1
ATOM 1953 C CA . LEU B 1 22 ? 22.719 -15.031 -12.594 1 93.06 22 LEU B CA 1
ATOM 1954 C C . LEU B 1 22 ? 23.969 -14.383 -13.195 1 93.06 22 LEU B C 1
ATOM 1956 O O . LEU B 1 22 ? 23.906 -13.266 -13.711 1 93.06 22 LEU B O 1
ATOM 1960 N N . VAL B 1 23 ? 25.031 -15.156 -13.195 1 92.19 23 VAL B N 1
ATOM 1961 C CA . VAL B 1 23 ? 26.328 -14.656 -13.641 1 92.19 23 VAL B CA 1
ATOM 1962 C C . VAL B 1 23 ? 26.328 -14.477 -15.156 1 92.19 23 VAL B C 1
ATOM 1964 O O . VAL B 1 23 ? 26.219 -15.461 -15.898 1 92.19 23 VAL B O 1
ATOM 1967 N N . GLU B 1 24 ? 26.484 -13.242 -15.5 1 92.06 24 GLU B N 1
ATOM 1968 C CA . GLU B 1 24 ? 26.375 -12.898 -16.922 1 92.06 24 GLU B CA 1
ATOM 1969 C C . GLU B 1 24 ? 27.391 -13.656 -17.766 1 92.06 24 GLU B C 1
ATOM 1971 O O . GLU B 1 24 ? 27.078 -14.117 -18.859 1 92.06 24 GLU B O 1
ATOM 1976 N N . SER B 1 25 ? 28.656 -13.781 -17.281 1 91.12 25 SER B N 1
ATOM 1977 C CA . SER B 1 25 ? 29.719 -14.438 -18.031 1 91.12 25 SER B CA 1
ATOM 1978 C C . SER B 1 25 ? 29.406 -15.922 -18.25 1 91.12 25 SER B C 1
ATOM 1980 O O . SER B 1 25 ? 29.672 -16.469 -19.312 1 91.12 25 SER B O 1
ATOM 1982 N N . VAL B 1 26 ? 28.922 -16.516 -17.281 1 89.25 26 VAL B N 1
ATOM 1983 C CA . VAL B 1 26 ? 28.562 -17.938 -17.359 1 89.25 26 VAL B CA 1
ATOM 1984 C C . VAL B 1 26 ? 27.484 -18.141 -18.422 1 89.25 26 VAL B C 1
ATOM 1986 O O . VAL B 1 26 ? 27.594 -19.031 -19.281 1 89.25 26 VAL B O 1
ATOM 1989 N N . ILE B 1 27 ? 26.406 -17.312 -18.391 1 90.25 27 ILE B N 1
ATOM 1990 C CA . ILE B 1 27 ? 25.312 -17.391 -19.328 1 90.25 27 ILE B CA 1
ATOM 1991 C C . ILE B 1 27 ? 25.812 -17.109 -20.75 1 90.25 27 ILE B C 1
ATOM 1993 O O . ILE B 1 27 ? 25.484 -17.828 -21.688 1 90.25 27 ILE B O 1
ATOM 1997 N N . SER B 1 28 ? 26.672 -16.094 -20.812 1 90.75 28 SER B N 1
ATOM 1998 C CA . SER B 1 28 ? 27.266 -15.727 -22.094 1 90.75 28 SER B CA 1
ATOM 1999 C C . SER B 1 28 ? 28.047 -16.875 -22.688 1 90.75 28 SER B C 1
ATOM 2001 O O . SER B 1 28 ? 27.906 -17.188 -23.875 1 90.75 28 SER B O 1
ATOM 2003 N N . ASP B 1 29 ? 28.859 -17.531 -21.922 1 89.69 29 ASP B N 1
ATOM 2004 C CA . ASP B 1 29 ? 29.703 -18.641 -22.375 1 89.69 29 ASP B CA 1
ATOM 2005 C C . ASP B 1 29 ? 28.859 -19.828 -22.812 1 89.69 29 ASP B C 1
ATOM 2007 O O . ASP B 1 29 ? 29.141 -20.453 -23.828 1 89.69 29 ASP B O 1
ATOM 2011 N N . LYS B 1 30 ? 27.844 -20.062 -22.062 1 87.31 30 LYS B N 1
ATOM 2012 C CA . LYS B 1 30 ? 27.016 -21.234 -22.328 1 87.31 30 LYS B CA 1
ATOM 2013 C C . LYS B 1 30 ? 26.172 -21.031 -23.594 1 87.31 30 LYS B C 1
ATOM 2015 O O . LYS B 1 30 ? 25.938 -21.984 -24.344 1 87.31 30 LYS B O 1
ATOM 2020 N N . LEU B 1 31 ? 25.719 -19.828 -23.812 1 86.88 31 LEU B N 1
ATOM 2021 C CA . LEU B 1 31 ? 24.781 -19.578 -24.906 1 86.88 31 LEU B CA 1
ATOM 2022 C C . LEU B 1 31 ? 25.5 -18.922 -26.078 1 86.88 31 LEU B C 1
ATOM 2024 O O . LEU B 1 31 ? 24.906 -18.766 -27.156 1 86.88 31 LEU B O 1
ATOM 2028 N N . ASN B 1 32 ? 26.734 -18.609 -25.891 1 89.69 32 ASN B N 1
ATOM 2029 C CA . ASN B 1 32 ? 27.531 -17.938 -26.922 1 89.69 32 ASN B CA 1
ATOM 2030 C C . ASN B 1 32 ? 26.844 -16.672 -27.438 1 89.69 32 ASN B C 1
ATOM 2032 O O . ASN B 1 32 ? 26.672 -16.5 -28.641 1 89.69 32 ASN B O 1
ATOM 2036 N N . VAL B 1 33 ? 26.391 -15.867 -26.562 1 90.81 33 VAL B N 1
ATOM 2037 C CA . VAL B 1 33 ? 25.75 -14.594 -26.891 1 90.81 33 VAL B CA 1
ATOM 2038 C C . VAL B 1 33 ? 26.406 -13.469 -26.094 1 90.81 33 VAL B C 1
ATOM 2040 O O . VAL B 1 33 ? 27.078 -13.727 -25.094 1 90.81 33 VAL B O 1
ATOM 2043 N N . GLY B 1 34 ? 26.281 -12.352 -26.578 1 90.5 34 GLY B N 1
ATOM 2044 C CA . GLY B 1 34 ? 26.797 -11.195 -25.875 1 90.5 34 GLY B CA 1
ATOM 2045 C C . GLY B 1 34 ? 26.031 -10.852 -24.609 1 90.5 34 GLY B C 1
ATOM 2046 O O . GLY B 1 34 ? 25.047 -11.516 -24.281 1 90.5 34 GLY B O 1
ATOM 2047 N N . ARG B 1 35 ? 26.5 -9.742 -23.938 1 91.75 35 ARG B N 1
ATOM 2048 C CA . ARG B 1 35 ? 25.953 -9.414 -22.625 1 91.75 35 ARG B CA 1
ATOM 2049 C C . ARG B 1 35 ? 24.672 -8.602 -22.75 1 91.75 35 ARG B C 1
ATOM 2051 O O . ARG B 1 35 ? 23.844 -8.594 -21.844 1 91.75 35 ARG B O 1
ATOM 2058 N N . THR B 1 36 ? 24.453 -8 -23.828 1 93.62 36 THR B N 1
ATOM 2059 C CA . THR B 1 36 ? 23.312 -7.102 -24.016 1 93.62 36 THR B CA 1
ATOM 2060 C C . THR B 1 36 ? 22 -7.863 -23.906 1 93.62 36 THR B C 1
ATOM 2062 O O . THR B 1 36 ? 21.141 -7.508 -23.094 1 93.62 36 THR B O 1
ATOM 2065 N N . PRO B 1 37 ? 21.781 -8.922 -24.672 1 94.31 37 PRO B N 1
ATOM 2066 C CA . PRO B 1 37 ? 20.516 -9.656 -24.531 1 94.31 37 PRO B CA 1
ATOM 2067 C C . PRO B 1 37 ? 20.359 -10.281 -23.141 1 94.31 37 PRO B C 1
ATOM 2069 O O . PRO B 1 37 ? 19.234 -10.445 -22.672 1 94.31 37 PRO B O 1
ATOM 2072 N N . ILE B 1 38 ? 21.422 -10.641 -22.547 1 93.81 38 ILE B N 1
ATOM 2073 C CA . ILE B 1 38 ? 21.375 -11.219 -21.219 1 93.81 38 ILE B CA 1
ATOM 2074 C C . ILE B 1 38 ? 20.859 -10.18 -20.219 1 93.81 38 ILE B C 1
ATOM 2076 O O . ILE B 1 38 ? 19.969 -10.461 -19.422 1 93.81 38 ILE B O 1
ATOM 2080 N N . ARG B 1 39 ? 21.359 -8.977 -20.312 1 94.25 39 ARG B N 1
ATOM 2081 C CA . ARG B 1 39 ? 20.953 -7.895 -19.438 1 94.25 39 ARG B CA 1
ATOM 2082 C C . ARG B 1 39 ? 19.484 -7.535 -19.656 1 94.25 39 ARG B C 1
ATOM 2084 O O . ARG B 1 39 ? 18.766 -7.207 -18.719 1 94.25 39 ARG B O 1
ATOM 2091 N N . GLY B 1 40 ? 19.031 -7.539 -20.844 1 95.5 40 GLY B N 1
ATOM 2092 C CA . GLY B 1 40 ? 17.625 -7.352 -21.141 1 95.5 40 GLY B CA 1
ATOM 2093 C C . GLY B 1 40 ? 16.734 -8.375 -20.453 1 95.5 40 GLY B C 1
ATOM 2094 O O . GLY B 1 40 ? 15.703 -8.023 -19.891 1 95.5 40 GLY B O 1
ATOM 2095 N N . ALA B 1 41 ? 17.172 -9.578 -20.562 1 94.12 41 ALA B N 1
ATOM 2096 C CA . ALA B 1 41 ? 16.438 -10.664 -19.922 1 94.12 41 ALA B CA 1
ATOM 2097 C C . ALA B 1 41 ? 16.391 -10.484 -18.406 1 94.12 41 ALA B C 1
ATOM 2099 O O . ALA B 1 41 ? 15.328 -10.648 -17.797 1 94.12 41 ALA B O 1
ATOM 2100 N N . ILE B 1 42 ? 17.5 -10.117 -17.906 1 94.81 42 ILE B N 1
ATOM 2101 C CA . ILE B 1 42 ? 17.609 -9.93 -16.469 1 94.81 42 ILE B CA 1
ATOM 2102 C C . ILE B 1 42 ? 16.719 -8.75 -16.031 1 94.81 42 ILE B C 1
ATOM 2104 O O . ILE B 1 42 ? 16.047 -8.828 -15.008 1 94.81 42 ILE B O 1
ATOM 2108 N N . ARG B 1 43 ? 16.703 -7.715 -16.703 1 94.94 43 ARG B N 1
ATOM 2109 C CA . ARG B 1 43 ? 15.867 -6.551 -16.406 1 94.94 43 ARG B CA 1
ATOM 2110 C C . ARG B 1 43 ? 14.391 -6.922 -16.391 1 94.94 43 ARG B C 1
ATOM 2112 O O . ARG B 1 43 ? 13.641 -6.48 -15.516 1 94.94 43 ARG B O 1
ATOM 2119 N N . LYS B 1 44 ? 14 -7.66 -17.375 1 94 44 LYS B N 1
ATOM 2120 C CA . LYS B 1 44 ? 12.609 -8.102 -17.438 1 94 44 LYS B CA 1
ATOM 2121 C C . LYS B 1 44 ? 12.234 -8.945 -16.234 1 94 44 LYS B C 1
ATOM 2123 O O . LYS B 1 44 ? 11.164 -8.773 -15.648 1 94 44 LYS B O 1
ATOM 2128 N N . LEU B 1 45 ? 13.117 -9.805 -15.938 1 94 45 LEU B N 1
ATOM 2129 C CA . LEU B 1 45 ? 12.891 -10.641 -14.766 1 94 45 LEU B CA 1
ATOM 2130 C C . LEU B 1 45 ? 12.82 -9.805 -13.5 1 94 45 LEU B C 1
ATOM 2132 O O . LEU B 1 45 ? 12.055 -10.117 -12.586 1 94 45 LEU B O 1
ATOM 2136 N N . ALA B 1 46 ? 13.633 -8.781 -13.461 1 94.31 46 ALA B N 1
ATOM 2137 C CA . ALA B 1 46 ? 13.617 -7.871 -12.32 1 94.31 46 ALA B CA 1
ATOM 2138 C C . ALA B 1 46 ? 12.297 -7.113 -12.25 1 94.31 46 ALA B C 1
ATOM 2140 O O . ALA B 1 46 ? 11.734 -6.93 -11.164 1 94.31 46 ALA B O 1
ATOM 2141 N N . GLU B 1 47 ? 11.828 -6.754 -13.32 1 90.62 47 GLU B N 1
ATOM 2142 C CA . GLU B 1 47 ? 10.547 -6.066 -13.391 1 90.62 47 GLU B CA 1
ATOM 2143 C C . GLU B 1 47 ? 9.414 -6.965 -12.891 1 90.62 47 GLU B C 1
ATOM 2145 O O . GLU B 1 47 ? 8.445 -6.48 -12.305 1 90.62 47 GLU B O 1
ATOM 2150 N N . GLU B 1 48 ? 9.602 -8.195 -13.117 1 89.44 48 GLU B N 1
ATOM 2151 C CA . GLU B 1 48 ? 8.594 -9.164 -12.695 1 89.44 48 GLU B CA 1
ATOM 2152 C C . GLU B 1 48 ? 8.766 -9.531 -11.219 1 89.44 48 GLU B C 1
ATOM 2154 O O . GLU B 1 48 ? 7.949 -10.266 -10.664 1 89.44 48 GLU B O 1
ATOM 2159 N N . GLY B 1 49 ? 9.859 -9.094 -10.688 1 91.69 49 GLY B N 1
ATOM 2160 C CA . GLY B 1 49 ? 10.078 -9.328 -9.266 1 91.69 49 GLY B CA 1
ATOM 2161 C C . GLY B 1 49 ? 10.773 -10.648 -8.984 1 91.69 49 GLY B C 1
ATOM 2162 O O . GLY B 1 49 ? 10.867 -11.078 -7.836 1 91.69 49 GLY B O 1
ATOM 2163 N N . LEU B 1 50 ? 11.281 -11.273 -9.969 1 93.31 50 LEU B N 1
ATOM 2164 C CA . LEU B 1 50 ? 11.883 -12.594 -9.805 1 93.31 50 LEU B CA 1
ATOM 2165 C C . LEU B 1 50 ? 13.375 -12.477 -9.539 1 93.31 50 LEU B C 1
ATOM 2167 O O . LEU B 1 50 ? 14 -13.43 -9.07 1 93.31 50 LEU B O 1
ATOM 2171 N N . VAL B 1 51 ? 13.961 -11.344 -9.992 1 94.81 51 VAL B N 1
ATOM 2172 C CA . VAL B 1 51 ? 15.398 -11.133 -9.883 1 94.81 51 VAL B CA 1
ATOM 2173 C C . VAL B 1 51 ? 15.672 -9.773 -9.234 1 94.81 51 VAL B C 1
ATOM 2175 O O . VAL B 1 51 ? 14.953 -8.805 -9.492 1 94.81 51 VAL B O 1
ATOM 2178 N N . ASN B 1 52 ? 16.594 -9.742 -8.352 1 94.44 52 ASN B N 1
ATOM 2179 C CA . ASN B 1 52 ? 17.094 -8.508 -7.766 1 94.44 52 ASN B CA 1
ATOM 2180 C C . ASN B 1 52 ? 18.469 -8.148 -8.328 1 94.44 52 ASN B C 1
ATOM 2182 O O . ASN B 1 52 ? 19.406 -8.945 -8.25 1 94.44 52 ASN B O 1
ATOM 2186 N N . VAL B 1 53 ? 18.562 -6.984 -8.906 1 95.38 53 VAL B N 1
ATOM 2187 C CA . VAL B 1 53 ? 19.844 -6.504 -9.414 1 95.38 53 VAL B CA 1
ATOM 2188 C C . VAL B 1 53 ? 20.5 -5.605 -8.375 1 95.38 53 VAL B C 1
ATOM 2190 O O . VAL B 1 53 ? 19.969 -4.555 -8.023 1 95.38 53 VAL B O 1
ATOM 2193 N N . ILE B 1 54 ? 21.594 -6.016 -7.848 1 93.12 54 ILE B N 1
ATOM 2194 C CA . ILE B 1 54 ? 22.328 -5.27 -6.836 1 93.12 54 ILE B CA 1
ATOM 2195 C C . ILE B 1 54 ? 23.531 -4.582 -7.477 1 93.12 54 ILE B C 1
ATOM 2197 O O . ILE B 1 54 ? 24.375 -5.242 -8.086 1 93.12 54 ILE B O 1
ATOM 2201 N N . PRO B 1 55 ? 23.578 -3.328 -7.242 1 92.81 55 PRO B N 1
ATOM 2202 C CA . PRO B 1 55 ? 24.719 -2.613 -7.816 1 92.81 55 PRO B CA 1
ATOM 2203 C C . PRO B 1 55 ? 26.062 -3.199 -7.383 1 92.81 55 PRO B C 1
ATOM 2205 O O . PRO B 1 55 ? 26.25 -3.502 -6.203 1 92.81 55 PRO B O 1
ATOM 2208 N N . ASN B 1 56 ? 26.906 -3.402 -8.305 1 91.94 56 ASN B N 1
ATOM 2209 C CA . ASN B 1 56 ? 28.281 -3.842 -8.125 1 91.94 56 ASN B CA 1
ATOM 2210 C C . ASN B 1 56 ? 28.344 -5.277 -7.613 1 91.94 56 ASN B C 1
ATOM 2212 O O . ASN B 1 56 ? 29.406 -5.738 -7.184 1 91.94 56 ASN B O 1
ATOM 2216 N N . ARG B 1 57 ? 27.266 -5.953 -7.531 1 93.75 57 ARG B N 1
ATOM 2217 C CA . ARG B 1 57 ? 27.266 -7.336 -7.055 1 93.75 57 ARG B CA 1
ATOM 2218 C C . ARG B 1 57 ? 26.672 -8.273 -8.094 1 93.75 57 ARG B C 1
ATOM 2220 O O . ARG B 1 57 ? 27 -9.469 -8.117 1 93.75 57 ARG B O 1
ATOM 2227 N N . GLY B 1 58 ? 25.688 -7.746 -8.852 1 94.62 58 GLY B N 1
ATOM 2228 C CA . GLY B 1 58 ? 25.109 -8.57 -9.898 1 94.62 58 GLY B CA 1
ATOM 2229 C C . GLY B 1 58 ? 23.625 -8.859 -9.68 1 94.62 58 GLY B C 1
ATOM 2230 O O . GLY B 1 58 ? 22.953 -8.148 -8.93 1 94.62 58 GLY B O 1
ATOM 2231 N N . ALA B 1 59 ? 23.094 -9.867 -10.477 1 95.69 59 ALA B N 1
ATOM 2232 C CA . ALA B 1 59 ? 21.672 -10.234 -10.453 1 95.69 59 ALA B CA 1
ATOM 2233 C C . ALA B 1 59 ? 21.469 -11.562 -9.742 1 95.69 59 ALA B C 1
ATOM 2235 O O . ALA B 1 59 ? 22.219 -12.516 -9.953 1 95.69 59 ALA B O 1
ATOM 2236 N N . PHE B 1 60 ? 20.469 -11.578 -8.867 1 94.69 60 PHE B N 1
ATOM 2237 C CA . PHE B 1 60 ? 20.172 -12.773 -8.086 1 94.69 60 PHE B CA 1
ATOM 2238 C C . PHE B 1 60 ? 18.688 -13.125 -8.172 1 94.69 60 PHE B C 1
ATOM 2240 O O . PHE B 1 60 ? 17.828 -12.234 -8.141 1 94.69 60 PHE B O 1
ATOM 2247 N N . VAL B 1 61 ? 18.406 -14.398 -8.266 1 92.75 61 VAL B N 1
ATOM 2248 C CA . VAL B 1 61 ? 17.031 -14.812 -8.023 1 92.75 61 VAL B CA 1
ATOM 2249 C C . VAL B 1 61 ? 16.594 -14.398 -6.613 1 92.75 61 VAL B C 1
ATOM 2251 O O . VAL B 1 61 ? 17.344 -14.594 -5.652 1 92.75 61 VAL B O 1
ATOM 2254 N N . ILE B 1 62 ? 15.453 -13.906 -6.52 1 92.81 62 ILE B N 1
ATOM 2255 C CA . ILE B 1 62 ? 15.008 -13.398 -5.227 1 92.81 62 ILE B CA 1
ATOM 2256 C C . ILE B 1 62 ? 14.914 -14.555 -4.23 1 92.81 62 ILE B C 1
ATOM 2258 O O . ILE B 1 62 ? 14.609 -15.688 -4.613 1 92.81 62 ILE B O 1
ATOM 2262 N N . GLN B 1 63 ? 15.18 -14.242 -2.994 1 89.81 63 GLN B N 1
ATOM 2263 C CA . GLN B 1 63 ? 15.109 -15.203 -1.9 1 89.81 63 GLN B CA 1
ATOM 2264 C C . GLN B 1 63 ? 14.375 -14.617 -0.698 1 89.81 63 GLN B C 1
ATOM 2266 O O . GLN B 1 63 ? 15 -14.281 0.311 1 89.81 63 GLN B O 1
ATOM 2271 N N . PRO B 1 64 ? 13.117 -14.531 -0.856 1 91.62 64 PRO B N 1
ATOM 2272 C CA . PRO B 1 64 ? 12.367 -14.016 0.289 1 91.62 64 PRO B CA 1
ATOM 2273 C C . PRO B 1 64 ? 12.484 -14.898 1.525 1 91.62 64 PRO B C 1
ATOM 2275 O O . PRO B 1 64 ? 12.555 -16.125 1.406 1 91.62 64 PRO B O 1
ATOM 2278 N N . THR B 1 65 ? 12.555 -14.305 2.691 1 90.38 65 THR B N 1
ATOM 2279 C CA . THR B 1 65 ? 12.57 -15.07 3.936 1 90.38 65 THR B CA 1
ATOM 2280 C C . THR B 1 65 ? 11.18 -15.594 4.266 1 90.38 65 THR B C 1
ATOM 2282 O O . THR B 1 65 ? 10.18 -15.078 3.762 1 90.38 65 THR B O 1
ATOM 2285 N N . LYS B 1 66 ? 11.125 -16.625 5.062 1 91.12 66 LYS B N 1
ATOM 2286 C CA . LYS B 1 66 ? 9.844 -17.125 5.551 1 91.12 66 LYS B CA 1
ATOM 2287 C C . LYS B 1 66 ? 9.047 -16.031 6.25 1 91.12 66 LYS B C 1
ATOM 2289 O O . LYS B 1 66 ? 7.832 -15.93 6.07 1 91.12 66 LYS B O 1
ATOM 2294 N N . GLU B 1 67 ? 9.75 -15.227 6.992 1 93.12 67 GLU B N 1
ATOM 2295 C CA . GLU B 1 67 ? 9.117 -14.125 7.711 1 93.12 67 GLU B CA 1
ATOM 2296 C C . GLU B 1 67 ? 8.469 -13.141 6.742 1 93.12 67 GLU B C 1
ATOM 2298 O O . GLU B 1 67 ? 7.34 -12.695 6.965 1 93.12 67 GLU B O 1
ATOM 2303 N N . GLU B 1 68 ? 9.172 -12.812 5.723 1 94.44 68 GLU B N 1
ATOM 2304 C CA . GLU B 1 68 ? 8.648 -11.906 4.707 1 94.44 68 GLU B CA 1
ATOM 2305 C C . GLU B 1 68 ? 7.379 -12.469 4.074 1 94.44 68 GLU B C 1
ATOM 2307 O O . GLU B 1 68 ? 6.398 -11.742 3.879 1 94.44 68 GLU B O 1
ATOM 2312 N N . ILE B 1 69 ? 7.406 -13.703 3.797 1 94.5 69 ILE B N 1
ATOM 2313 C CA . ILE B 1 69 ? 6.281 -14.367 3.146 1 94.5 69 ILE B CA 1
ATOM 2314 C C . ILE B 1 69 ? 5.062 -14.344 4.066 1 94.5 69 ILE B C 1
ATOM 2316 O O . ILE B 1 69 ? 3.961 -13.992 3.641 1 94.5 69 ILE B O 1
ATOM 2320 N N . VAL B 1 70 ? 5.258 -14.672 5.301 1 94.94 70 VAL B N 1
ATOM 2321 C CA . VAL B 1 70 ? 4.176 -14.68 6.277 1 94.94 70 VAL B CA 1
ATOM 2322 C C . VAL B 1 70 ? 3.596 -13.273 6.414 1 94.94 70 VAL B C 1
ATOM 2324 O O . VAL B 1 70 ? 2.375 -13.094 6.398 1 94.94 70 VAL B O 1
ATOM 2327 N N . GLN B 1 71 ? 4.457 -12.305 6.523 1 96.88 71 GLN B N 1
ATOM 2328 C CA . GLN B 1 71 ? 4.031 -10.914 6.641 1 96.88 71 GLN B CA 1
ATOM 2329 C C . GLN B 1 71 ? 3.195 -10.492 5.434 1 96.88 71 GLN B C 1
ATOM 2331 O O . GLN B 1 71 ? 2.174 -9.82 5.586 1 96.88 71 GLN B O 1
ATOM 2336 N N . ALA B 1 72 ? 3.621 -10.859 4.258 1 97.75 72 ALA B N 1
ATOM 2337 C CA . ALA B 1 72 ? 2.912 -10.508 3.029 1 97.75 72 ALA B CA 1
ATOM 2338 C C . ALA B 1 72 ? 1.509 -11.102 3.014 1 97.75 72 ALA B C 1
ATOM 2340 O O . ALA B 1 72 ? 0.534 -10.406 2.713 1 97.75 72 ALA B O 1
ATOM 2341 N N . TYR B 1 73 ? 1.411 -12.352 3.352 1 97 73 TYR B N 1
ATOM 2342 C CA . TYR B 1 73 ? 0.113 -13.016 3.324 1 97 73 TYR B CA 1
ATOM 2343 C C . TYR B 1 73 ? -0.809 -12.461 4.398 1 97 73 TYR B C 1
ATOM 2345 O O . TYR B 1 73 ? -2.018 -12.336 4.188 1 97 73 TYR B O 1
ATOM 2353 N N . GLU B 1 74 ? -0.255 -12.133 5.535 1 97.19 74 GLU B N 1
ATOM 2354 C CA . GLU B 1 74 ? -1.055 -11.531 6.602 1 97.19 74 GLU B CA 1
ATOM 2355 C C . GLU B 1 74 ? -1.714 -10.242 6.133 1 97.19 74 GLU B C 1
ATOM 2357 O O . GLU B 1 74 ? -2.908 -10.031 6.359 1 97.19 74 GLU B O 1
ATOM 2362 N N . ILE B 1 75 ? -0.953 -9.43 5.512 1 98.31 75 ILE B N 1
ATOM 2363 C CA . ILE B 1 75 ? -1.486 -8.148 5.047 1 98.31 75 ILE B CA 1
ATOM 2364 C C . ILE B 1 75 ? -2.461 -8.391 3.895 1 98.31 75 ILE B C 1
ATOM 2366 O O . ILE B 1 75 ? -3.506 -7.742 3.814 1 98.31 75 ILE B O 1
ATOM 2370 N N . ARG B 1 76 ? -2.127 -9.25 2.963 1 98.62 76 ARG B N 1
ATOM 2371 C CA . ARG B 1 76 ? -3.074 -9.578 1.904 1 98.62 76 ARG B CA 1
ATOM 2372 C C . ARG B 1 76 ? -4.414 -10.023 2.484 1 98.62 76 ARG B C 1
ATOM 2374 O O . ARG B 1 76 ? -5.469 -9.578 2.033 1 98.62 76 ARG B O 1
ATOM 2381 N N . MET B 1 77 ? -4.305 -10.945 3.494 1 98.38 77 MET B N 1
ATOM 2382 C CA . MET B 1 77 ? -5.523 -11.43 4.137 1 98.38 77 MET B CA 1
ATOM 2383 C C . MET B 1 77 ? -6.348 -10.273 4.688 1 98.38 77 MET B C 1
ATOM 2385 O O . MET B 1 77 ? -7.559 -10.203 4.461 1 98.38 77 MET B O 1
ATOM 2389 N N . GLU B 1 78 ? -5.699 -9.359 5.387 1 97.75 78 GLU B N 1
ATOM 2390 C CA . GLU B 1 78 ? -6.391 -8.219 5.98 1 97.75 78 GLU B CA 1
ATOM 2391 C C . GLU B 1 78 ? -7.051 -7.355 4.906 1 97.75 78 GLU B C 1
ATOM 2393 O O . GLU B 1 78 ? -8.219 -6.984 5.031 1 97.75 78 GLU B O 1
ATOM 2398 N N . LEU B 1 79 ? -6.352 -7.059 3.889 1 98.69 79 LEU B N 1
ATOM 2399 C CA . LEU B 1 79 ? -6.832 -6.164 2.838 1 98.69 79 LEU B CA 1
ATOM 2400 C C . LEU B 1 79 ? -7.965 -6.812 2.049 1 98.69 79 LEU B C 1
ATOM 2402 O O . LEU B 1 79 ? -8.992 -6.18 1.794 1 98.69 79 LEU B O 1
ATOM 2406 N N . GLU B 1 80 ? -7.836 -8.047 1.649 1 98.75 80 GLU B N 1
ATOM 2407 C CA . GLU B 1 80 ? -8.844 -8.688 0.813 1 98.75 80 GLU B CA 1
ATOM 2408 C C . GLU B 1 80 ? -10.086 -9.055 1.626 1 98.75 80 GLU B C 1
ATOM 2410 O O . GLU B 1 80 ? -11.195 -9.078 1.096 1 98.75 80 GLU B O 1
ATOM 2415 N N . GLN B 1 81 ? -9.852 -9.375 2.932 1 98.56 81 GLN B N 1
ATOM 2416 C CA . GLN B 1 81 ? -11.016 -9.539 3.793 1 98.56 81 GLN B CA 1
ATOM 2417 C C . GLN B 1 81 ? -11.867 -8.273 3.803 1 98.56 81 GLN B C 1
ATOM 2419 O O . GLN B 1 81 ? -13.094 -8.336 3.652 1 98.56 81 GLN B O 1
ATOM 2424 N N . LEU B 1 82 ? -11.203 -7.129 4.004 1 98.19 82 LEU B N 1
ATOM 2425 C CA . LEU B 1 82 ? -11.898 -5.848 4.012 1 98.19 82 LEU B CA 1
ATOM 2426 C C . LEU B 1 82 ? -12.547 -5.574 2.658 1 98.19 82 LEU B C 1
ATOM 2428 O O . LEU B 1 82 ? -13.711 -5.176 2.598 1 98.19 82 LEU B O 1
ATOM 2432 N N . ALA B 1 83 ? -11.805 -5.785 1.611 1 98.69 83 ALA B N 1
ATOM 2433 C CA . ALA B 1 83 ? -12.32 -5.547 0.266 1 98.69 83 ALA B CA 1
ATOM 2434 C C . ALA B 1 83 ? -13.555 -6.402 -0.006 1 98.69 83 ALA B C 1
ATOM 2436 O O . ALA B 1 83 ? -14.531 -5.926 -0.579 1 98.69 83 ALA B O 1
ATOM 2437 N N . ALA B 1 84 ? -13.5 -7.684 0.378 1 98.62 84 ALA B N 1
ATOM 2438 C CA . ALA B 1 84 ? -14.617 -8.594 0.171 1 98.62 84 ALA B CA 1
ATOM 2439 C C . ALA B 1 84 ? -15.867 -8.109 0.903 1 98.62 84 ALA B C 1
ATOM 2441 O O . ALA B 1 84 ? -16.969 -8.094 0.335 1 98.62 84 ALA B O 1
ATOM 2442 N N . ARG B 1 85 ? -15.688 -7.703 2.158 1 98.06 85 ARG B N 1
ATOM 2443 C CA . ARG B 1 85 ? -16.797 -7.188 2.949 1 98.06 85 ARG B CA 1
ATOM 2444 C C . ARG B 1 85 ? -17.438 -5.98 2.275 1 98.06 85 ARG B C 1
ATOM 2446 O O . ARG B 1 85 ? -18.656 -5.902 2.164 1 98.06 85 ARG B O 1
ATOM 2453 N N . LEU B 1 86 ? -16.609 -5.105 1.836 1 97.44 86 LEU B N 1
ATOM 2454 C CA . LEU B 1 86 ? -17.094 -3.852 1.262 1 97.44 86 LEU B CA 1
ATOM 2455 C C . LEU B 1 86 ? -17.703 -4.082 -0.119 1 97.44 86 LEU B C 1
ATOM 2457 O O . LEU B 1 86 ? -18.547 -3.311 -0.566 1 97.44 86 LEU B O 1
ATOM 2461 N N . ALA B 1 87 ? -17.297 -5.082 -0.812 1 98 87 ALA B N 1
ATOM 2462 C CA . ALA B 1 87 ? -17.672 -5.316 -2.203 1 98 87 ALA B CA 1
ATOM 2463 C C . ALA B 1 87 ? -19.078 -5.902 -2.301 1 98 87 ALA B C 1
ATOM 2465 O O . ALA B 1 87 ? -19.766 -5.703 -3.299 1 98 87 ALA B O 1
ATOM 2466 N N . VAL B 1 88 ? -19.531 -6.637 -1.29 1 97.69 88 VAL B N 1
ATOM 2467 C CA . VAL B 1 88 ? -20.719 -7.484 -1.324 1 97.69 88 VAL B CA 1
ATOM 2468 C C . VAL B 1 88 ? -21.922 -6.664 -1.788 1 97.69 88 VAL B C 1
ATOM 2470 O O . VAL B 1 88 ? -22.625 -7.059 -2.719 1 97.69 88 VAL B O 1
ATOM 2473 N N . PRO B 1 89 ? -22.141 -5.426 -1.225 1 96.56 89 PRO B N 1
ATOM 2474 C CA . PRO B 1 89 ? -23.312 -4.66 -1.623 1 96.56 89 PRO B CA 1
ATOM 2475 C C . PRO B 1 89 ? -23.266 -4.219 -3.084 1 96.56 89 PRO B C 1
ATOM 2477 O O . PRO B 1 89 ? -24.297 -3.873 -3.662 1 96.56 89 PRO B O 1
ATOM 2480 N N . TYR B 1 90 ? -22.141 -4.328 -3.701 1 96.88 90 TYR B N 1
ATOM 2481 C CA . TYR B 1 90 ? -21.984 -3.754 -5.035 1 96.88 90 TYR B CA 1
ATOM 2482 C C . TYR B 1 90 ? -21.844 -4.848 -6.086 1 96.88 90 TYR B C 1
ATOM 2484 O O . TYR B 1 90 ? -21.797 -4.562 -7.285 1 96.88 90 TYR B O 1
ATOM 2492 N N . MET B 1 91 ? -21.719 -6.031 -5.684 1 97.38 91 MET B N 1
ATOM 2493 C CA . MET B 1 91 ? -21.594 -7.164 -6.602 1 97.38 91 MET B CA 1
ATOM 2494 C C . MET B 1 91 ? -22.953 -7.562 -7.16 1 97.38 91 MET B C 1
ATOM 2496 O O . MET B 1 91 ? -23.969 -7.496 -6.453 1 97.38 91 MET B O 1
ATOM 2500 N N . ASP B 1 92 ? -22.922 -7.938 -8.414 1 97.06 92 ASP B N 1
ATOM 2501 C CA . ASP B 1 92 ? -24.156 -8.367 -9.062 1 97.06 92 ASP B CA 1
ATOM 2502 C C . ASP B 1 92 ? -23.922 -9.617 -9.914 1 97.06 92 ASP B C 1
ATOM 2504 O O . ASP B 1 92 ? -22.844 -10.18 -9.906 1 97.06 92 ASP B O 1
ATOM 2508 N N . GLU B 1 93 ? -25 -10.055 -10.602 1 97.31 93 GLU B N 1
ATOM 2509 C CA . GLU B 1 93 ? -24.953 -11.312 -11.336 1 97.31 93 GLU B CA 1
ATOM 2510 C C . GLU B 1 93 ? -23.906 -11.289 -12.438 1 97.31 93 GLU B C 1
ATOM 2512 O O . GLU B 1 93 ? -23.281 -12.305 -12.734 1 97.31 93 GLU B O 1
ATOM 2517 N N . THR B 1 94 ? -23.672 -10.109 -13.008 1 98.12 94 THR B N 1
ATOM 2518 C CA . THR B 1 94 ? -22.641 -9.984 -14.031 1 98.12 94 THR B CA 1
ATOM 2519 C C . THR B 1 94 ? -21.266 -10.297 -13.445 1 98.12 94 THR B C 1
ATOM 2521 O O . THR B 1 94 ? -20.438 -10.961 -14.086 1 98.12 94 THR B O 1
ATOM 2524 N N . ASP B 1 95 ? -21.062 -9.836 -12.227 1 98.12 95 ASP B N 1
ATOM 2525 C CA . ASP B 1 95 ? -19.797 -10.117 -11.547 1 98.12 95 ASP B CA 1
ATOM 2526 C C . ASP B 1 95 ? -19.656 -11.609 -11.258 1 98.12 95 ASP B C 1
ATOM 2528 O O . ASP B 1 95 ? -18.578 -12.188 -11.477 1 98.12 95 ASP B O 1
ATOM 2532 N N . TYR B 1 96 ? -20.734 -12.242 -10.805 1 97.81 96 TYR B N 1
ATOM 2533 C CA . TYR B 1 96 ? -20.688 -13.656 -10.453 1 97.81 96 TYR B CA 1
ATOM 2534 C C . TYR B 1 96 ? -20.453 -14.516 -11.688 1 97.81 96 TYR B C 1
ATOM 2536 O O . TYR B 1 96 ? -19.672 -15.469 -11.656 1 97.81 96 TYR B O 1
ATOM 2544 N N . GLU B 1 97 ? -21.094 -14.156 -12.75 1 97.88 97 GLU B N 1
ATOM 2545 C CA . GLU B 1 97 ? -20.906 -14.875 -14.008 1 97.88 97 GLU B CA 1
ATOM 2546 C C . GLU B 1 97 ? -19.469 -14.727 -14.5 1 97.88 97 GLU B C 1
ATOM 2548 O O . GLU B 1 97 ? -18.875 -15.695 -14.992 1 97.88 97 GLU B O 1
ATOM 2553 N N . HIS B 1 98 ? -19.016 -13.523 -14.367 1 98.25 98 HIS B N 1
ATOM 2554 C CA . HIS B 1 98 ? -17.625 -13.281 -14.734 1 98.25 98 HIS B CA 1
ATOM 2555 C C . HIS B 1 98 ? -16.672 -14.125 -13.891 1 98.25 98 HIS B C 1
ATOM 2557 O O . HIS B 1 98 ? -15.75 -14.75 -14.422 1 98.25 98 HIS B O 1
ATOM 2563 N N . MET B 1 99 ? -16.891 -14.219 -12.625 1 98 99 MET B N 1
ATOM 2564 C CA . MET B 1 99 ? -16.062 -15.008 -11.711 1 98 99 MET B CA 1
ATOM 2565 C C . MET B 1 99 ? -16.141 -16.484 -12.047 1 98 99 MET B C 1
ATOM 2567 O O . MET B 1 99 ? -15.148 -17.203 -11.984 1 98 99 MET B O 1
ATOM 2571 N N . GLN B 1 100 ? -17.312 -16.906 -12.406 1 97 100 GLN B N 1
ATOM 2572 C CA . GLN B 1 100 ? -17.5 -18.297 -12.812 1 97 100 GLN B CA 1
ATOM 2573 C C . GLN B 1 100 ? -16.672 -18.625 -14.062 1 97 100 GLN B C 1
ATOM 2575 O O . GLN B 1 100 ? -16.047 -19.672 -14.141 1 97 100 GLN B O 1
ATOM 2580 N N . ARG B 1 101 ? -16.75 -17.719 -15 1 97.5 101 ARG B N 1
ATOM 2581 C CA . ARG B 1 101 ? -15.945 -17.906 -16.203 1 97.5 101 ARG B CA 1
ATOM 2582 C C . ARG B 1 101 ? -14.461 -17.969 -15.875 1 97.5 101 ARG B C 1
ATOM 2584 O O . ARG B 1 101 ? -13.727 -18.781 -16.453 1 97.5 101 ARG B O 1
ATOM 2591 N N . LEU B 1 102 ? -14.016 -17.172 -14.969 1 97 102 LEU B N 1
ATOM 2592 C CA . LEU B 1 102 ? -12.617 -17.188 -14.555 1 97 102 LEU B CA 1
ATOM 2593 C C . LEU B 1 102 ? -12.258 -18.516 -13.891 1 97 102 LEU B C 1
ATOM 2595 O O . LEU B 1 102 ? -11.156 -19.031 -14.094 1 97 102 LEU B O 1
ATOM 2599 N N . CYS B 1 103 ? -13.172 -19.094 -13.078 1 94.75 103 CYS B N 1
ATOM 2600 C CA . CYS B 1 103 ? -12.93 -20.406 -12.492 1 94.75 103 CYS B CA 1
ATOM 2601 C C . CYS B 1 103 ? -12.75 -21.453 -13.578 1 94.75 103 CYS B C 1
ATOM 2603 O O . CYS B 1 103 ? -11.883 -22.328 -13.469 1 94.75 103 CYS B O 1
ATOM 2605 N N . ASP B 1 104 ? -13.609 -21.359 -14.586 1 93.94 104 ASP B N 1
ATOM 2606 C CA . ASP B 1 104 ? -13.484 -22.281 -15.711 1 93.94 104 ASP B CA 1
ATOM 2607 C C . ASP B 1 104 ? -12.141 -22.125 -16.406 1 93.94 104 ASP B C 1
ATOM 2609 O O . ASP B 1 104 ? -11.477 -23.109 -16.719 1 93.94 104 ASP B O 1
ATOM 2613 N N . GLU B 1 105 ? -11.758 -20.906 -16.625 1 93.94 105 GLU B N 1
ATOM 2614 C CA . GLU B 1 105 ? -10.469 -20.609 -17.25 1 93.94 105 GLU B CA 1
ATOM 2615 C C . GLU B 1 105 ? -9.32 -21.125 -16.391 1 93.94 105 GLU B C 1
ATOM 2617 O O . GLU 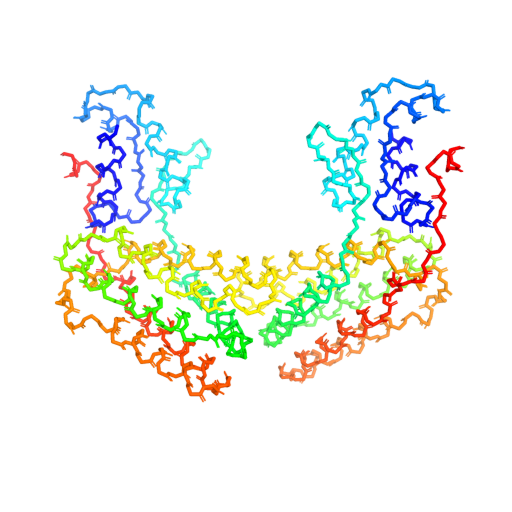B 1 105 ? -8.312 -21.609 -16.906 1 93.94 105 GLU B O 1
ATOM 2622 N N . GLU B 1 106 ? -9.461 -20.953 -15.102 1 91.31 106 GLU B N 1
ATOM 2623 C CA . GLU B 1 106 ? -8.453 -21.469 -14.18 1 91.31 106 GLU B CA 1
ATOM 2624 C C . GLU B 1 106 ? -8.219 -22.953 -14.391 1 91.31 106 GLU B C 1
ATOM 2626 O O . GLU B 1 106 ? -7.078 -23.406 -14.453 1 91.31 106 GLU B O 1
ATOM 2631 N N . GLY B 1 107 ? -9.32 -23.672 -14.461 1 87.44 107 GLY B N 1
ATOM 2632 C CA . GLY B 1 107 ? -9.227 -25.094 -14.75 1 87.44 107 GLY B CA 1
ATOM 2633 C C . GLY B 1 107 ? -8.477 -25.406 -16.031 1 87.44 107 GLY B C 1
ATOM 2634 O O . GLY B 1 107 ? -7.664 -26.328 -16.094 1 87.44 107 GLY B O 1
ATOM 2635 N N . GLU B 1 108 ? -8.711 -24.609 -17.031 1 89.25 108 GLU B N 1
ATOM 2636 C CA . GLU B 1 108 ? -8.062 -24.781 -18.328 1 89.25 108 GLU B CA 1
ATOM 2637 C C . GLU B 1 108 ? -6.555 -24.547 -18.219 1 89.25 108 GLU B C 1
ATOM 2639 O O . GLU B 1 108 ? -5.766 -25.25 -18.844 1 89.25 108 GLU B O 1
ATOM 2644 N N . THR B 1 109 ? -6.199 -23.484 -17.484 1 88.5 109 THR B N 1
ATOM 2645 C CA . THR B 1 109 ? -4.785 -23.156 -17.344 1 88.5 109 THR B CA 1
ATOM 2646 C C . THR B 1 109 ? -4.055 -24.266 -16.578 1 88.5 109 THR B C 1
ATOM 2648 O O . THR B 1 109 ? -2.891 -24.562 -16.875 1 88.5 109 THR B O 1
ATOM 2651 N N . ILE B 1 110 ? -4.684 -24.891 -15.602 1 84.25 110 ILE B N 1
ATOM 2652 C CA . ILE B 1 110 ? -4.102 -25.984 -14.844 1 84.25 110 ILE B CA 1
ATOM 2653 C C . ILE B 1 110 ? -3.918 -27.203 -15.758 1 84.25 110 ILE B C 1
ATOM 2655 O O . ILE B 1 110 ? -2.859 -27.844 -15.75 1 84.25 110 ILE B O 1
ATOM 2659 N N . GLN B 1 111 ? -4.922 -27.484 -16.578 1 84.44 111 GLN B N 1
ATOM 2660 C CA . GLN B 1 111 ? -4.879 -28.609 -17.516 1 84.44 111 GLN B CA 1
ATOM 2661 C C . GLN B 1 111 ? -3.748 -28.438 -18.531 1 84.44 111 GLN B C 1
ATOM 2663 O O . GLN B 1 111 ? -3.086 -29.422 -18.891 1 84.44 111 GLN B O 1
ATOM 2668 N N . SER B 1 112 ? -3.508 -27.25 -18.906 1 84.94 112 SER B N 1
ATOM 2669 C CA . SER B 1 112 ? -2.48 -26.984 -19.906 1 84.94 112 SER B CA 1
ATOM 2670 C C . SER B 1 112 ? -1.125 -26.734 -19.266 1 84.94 112 SER B C 1
ATOM 2672 O O . SER B 1 112 ? -0.148 -26.422 -19.953 1 84.94 112 SER B O 1
ATOM 2674 N N . SER B 1 113 ? -1.044 -26.734 -17.969 1 81.5 113 SER B N 1
ATOM 2675 C CA . SER B 1 113 ? 0.172 -26.5 -17.188 1 81.5 113 SER B CA 1
ATOM 2676 C C . SER B 1 113 ? 0.802 -25.156 -17.531 1 81.5 113 SER B C 1
ATOM 2678 O O . SER B 1 113 ? 2.021 -25.062 -17.688 1 81.5 113 SER B O 1
ATOM 2680 N N . ASP B 1 114 ? -0.082 -24.25 -17.766 1 84.5 114 ASP B N 1
ATOM 2681 C CA . ASP B 1 114 ? 0.354 -22.875 -18.016 1 84.5 114 ASP B CA 1
ATOM 2682 C C . ASP B 1 114 ? 0.306 -22.047 -16.734 1 84.5 114 ASP B C 1
ATOM 2684 O O . ASP B 1 114 ? -0.691 -21.375 -16.469 1 84.5 114 ASP B O 1
ATOM 2688 N N . PHE B 1 115 ? 1.354 -22.016 -16.078 1 83.56 115 PHE B N 1
ATOM 2689 C CA . PHE B 1 115 ? 1.422 -21.422 -14.75 1 83.56 115 PHE B CA 1
ATOM 2690 C C . PHE B 1 115 ? 1.237 -19.906 -14.82 1 83.56 115 PHE B C 1
ATOM 2692 O O . PHE B 1 115 ? 0.598 -19.312 -13.953 1 83.56 115 PHE B O 1
ATOM 2699 N N . ARG B 1 116 ? 1.807 -19.219 -15.773 1 83.31 116 ARG B N 1
ATOM 2700 C CA . ARG B 1 116 ? 1.668 -17.781 -15.938 1 83.31 116 ARG B CA 1
ATOM 2701 C C . ARG B 1 116 ? 0.207 -17.391 -16.125 1 83.31 116 ARG B C 1
ATOM 2703 O O . ARG B 1 116 ? -0.273 -16.438 -15.508 1 83.31 116 ARG B O 1
ATOM 2710 N N . ALA B 1 117 ? -0.391 -18.125 -17.016 1 88.44 117 ALA B N 1
ATOM 2711 C CA . ALA B 1 117 ? -1.812 -17.875 -17.25 1 88.44 117 ALA B CA 1
ATOM 2712 C C . ALA B 1 117 ? -2.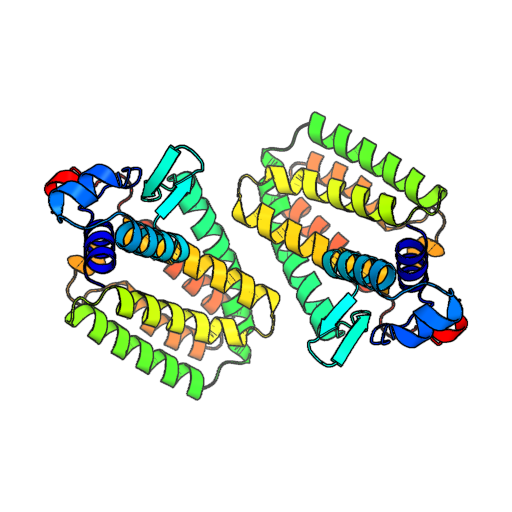625 -18.141 -15.984 1 88.44 117 ALA B C 1
ATOM 2714 O O . ALA B 1 117 ? -3.576 -17.406 -15.68 1 88.44 117 ALA B O 1
ATOM 2715 N N . TYR B 1 118 ? -2.26 -19.203 -15.297 1 89.38 118 TYR B N 1
ATOM 2716 C CA . TYR B 1 118 ? -2.936 -19.531 -14.039 1 89.38 118 TYR B CA 1
ATOM 2717 C C . TYR B 1 118 ? -2.865 -18.359 -13.07 1 89.38 118 TYR B C 1
ATOM 2719 O O . TYR B 1 118 ? -3.879 -17.969 -12.484 1 89.38 118 TYR B O 1
ATOM 2727 N N . LEU B 1 119 ? -1.739 -17.781 -12.898 1 90.88 119 LEU B N 1
ATOM 2728 C CA . LEU B 1 119 ? -1.539 -16.672 -11.969 1 90.88 119 LEU B CA 1
ATOM 2729 C C . LEU B 1 119 ? -2.381 -15.469 -12.375 1 90.88 119 LEU B C 1
ATOM 2731 O O . LEU B 1 119 ? -2.949 -14.789 -11.516 1 90.88 119 LEU B O 1
ATOM 2735 N N . GLN B 1 120 ? -2.438 -15.195 -13.641 1 93.75 120 GLN B N 1
ATOM 2736 C CA . GLN B 1 120 ? -3.217 -14.062 -14.133 1 93.75 120 GLN B CA 1
ATOM 2737 C C . GLN B 1 120 ? -4.707 -14.273 -13.883 1 93.75 120 GLN B C 1
ATOM 2739 O O . GLN B 1 120 ? -5.395 -13.367 -13.406 1 93.75 120 GLN B O 1
ATOM 2744 N N . VAL B 1 121 ? -5.195 -15.453 -14.203 1 95 121 VAL B N 1
ATOM 2745 C CA . VAL B 1 121 ? -6.605 -15.766 -14 1 95 121 VAL B CA 1
ATOM 2746 C C . VAL B 1 121 ? -6.941 -15.711 -12.508 1 95 121 VAL B C 1
ATOM 2748 O O . VAL B 1 121 ? -7.98 -15.18 -12.117 1 95 121 VAL B O 1
ATOM 2751 N N . ASN B 1 122 ? -6.086 -16.312 -11.688 1 94.62 122 ASN B N 1
ATOM 2752 C CA . ASN B 1 122 ? -6.254 -16.25 -10.242 1 94.62 122 ASN B CA 1
ATOM 2753 C C . ASN B 1 122 ? -6.324 -14.812 -9.742 1 94.62 122 ASN B C 1
ATOM 2755 O O . ASN B 1 122 ? -7.207 -14.461 -8.961 1 94.62 122 ASN B O 1
ATOM 2759 N N . LYS B 1 123 ? -5.418 -13.984 -10.188 1 96.62 123 LYS B N 1
ATOM 2760 C CA . LYS B 1 123 ? -5.422 -12.562 -9.836 1 96.62 123 LYS B CA 1
ATOM 2761 C C . LYS B 1 123 ? -6.723 -11.891 -10.266 1 96.62 123 LYS B C 1
ATOM 2763 O O . LYS B 1 123 ? -7.324 -11.141 -9.492 1 96.62 123 LYS B O 1
ATOM 2768 N N . ASP B 1 124 ? -7.109 -12.133 -11.484 1 97.81 124 ASP B N 1
ATOM 2769 C CA . ASP B 1 124 ? -8.32 -11.523 -12.023 1 97.81 124 ASP B CA 1
ATOM 2770 C C . ASP B 1 124 ? -9.539 -11.891 -11.18 1 97.81 124 ASP B C 1
ATOM 2772 O O . ASP B 1 124 ? -10.438 -11.07 -10.984 1 97.81 124 ASP B O 1
ATOM 2776 N N . PHE B 1 125 ? -9.562 -13.156 -10.719 1 98.31 125 PHE B N 1
ATOM 2777 C CA . PHE B 1 125 ? -10.656 -13.586 -9.852 1 98.31 125 PHE B CA 1
ATOM 2778 C C . PHE B 1 125 ? -10.734 -12.711 -8.609 1 98.31 125 PHE B C 1
ATOM 2780 O O . PHE B 1 125 ? -11.789 -12.141 -8.305 1 98.31 125 PHE B O 1
ATOM 2787 N N . HIS B 1 126 ? -9.688 -12.531 -7.941 1 98.62 126 HIS B N 1
ATOM 2788 C CA . HIS B 1 126 ? -9.656 -11.742 -6.715 1 98.62 126 HIS B CA 1
ATOM 2789 C C . HIS B 1 126 ? -9.922 -10.266 -6.996 1 98.62 126 HIS B C 1
ATOM 2791 O O . HIS B 1 126 ? -10.609 -9.594 -6.227 1 98.62 126 HIS B O 1
ATOM 2797 N N . MET B 1 127 ? -9.406 -9.82 -8.109 1 98.62 127 MET B N 1
ATOM 2798 C CA . MET B 1 127 ? -9.57 -8.406 -8.453 1 98.62 127 MET B CA 1
ATOM 2799 C C . MET B 1 127 ? -11.031 -8.086 -8.75 1 98.62 127 MET B C 1
ATOM 2801 O O . MET B 1 127 ? -11.445 -6.934 -8.648 1 98.62 127 MET B O 1
ATOM 2805 N N . THR B 1 128 ? -11.805 -9.102 -9.148 1 98.44 128 THR B N 1
ATOM 2806 C CA . THR B 1 128 ? -13.203 -8.859 -9.469 1 98.44 128 THR B CA 1
ATOM 2807 C C . THR B 1 128 ? -13.945 -8.258 -8.281 1 98.44 128 THR B C 1
ATOM 2809 O O . THR B 1 128 ? -14.602 -7.227 -8.406 1 98.44 128 THR B O 1
ATOM 2812 N N . TYR B 1 129 ? -13.828 -8.844 -7.113 1 98.44 129 TYR B N 1
ATOM 2813 C CA . TYR B 1 129 ? -14.516 -8.273 -5.957 1 98.44 129 TYR B CA 1
ATOM 2814 C C . TYR B 1 129 ? -13.734 -7.098 -5.383 1 98.44 129 TYR B C 1
ATOM 2816 O O . TYR B 1 129 ? -14.32 -6.16 -4.836 1 98.44 129 TYR B O 1
ATOM 2824 N N . ILE B 1 130 ? -12.422 -7.09 -5.473 1 98.69 130 ILE B N 1
ATOM 2825 C CA . ILE B 1 130 ? -11.602 -6.008 -4.941 1 98.69 130 ILE B CA 1
ATOM 2826 C C . ILE B 1 130 ? -11.969 -4.695 -5.629 1 98.69 130 ILE B C 1
ATOM 2828 O O . ILE B 1 130 ? -12.086 -3.656 -4.973 1 98.69 130 ILE B O 1
ATOM 2832 N N . ARG B 1 131 ? -12.188 -4.727 -6.91 1 98.19 131 ARG B N 1
ATOM 2833 C CA . ARG B 1 131 ? -12.5 -3.523 -7.68 1 98.19 131 ARG B CA 1
ATOM 2834 C C . ARG B 1 131 ? -13.891 -3.002 -7.344 1 98.19 131 ARG B C 1
ATOM 2836 O O . ARG B 1 131 ? -14.227 -1.863 -7.672 1 98.19 131 ARG B O 1
ATOM 2843 N N . LYS B 1 132 ? -14.664 -3.793 -6.695 1 97.44 132 LYS B N 1
ATOM 2844 C CA . LYS B 1 132 ? -16.031 -3.424 -6.355 1 97.44 132 LYS B CA 1
ATOM 2845 C C . LYS B 1 132 ? -16.109 -2.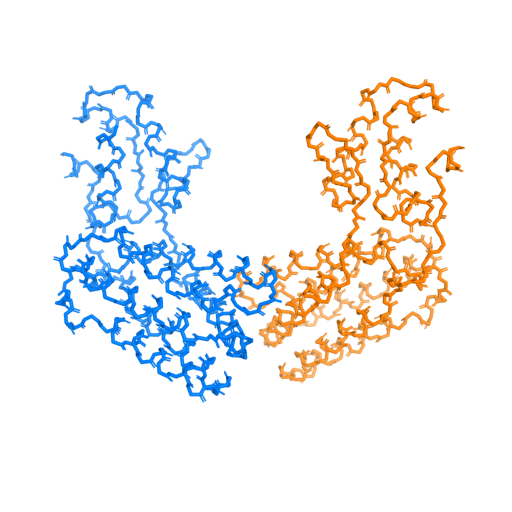805 -4.965 1 97.44 132 LYS B C 1
ATOM 2847 O O . LYS B 1 132 ? -17.156 -2.312 -4.551 1 97.44 132 LYS B O 1
ATOM 2852 N N . CYS B 1 133 ? -15.023 -2.789 -4.199 1 95.56 133 CYS B N 1
ATOM 2853 C CA . CYS B 1 133 ? -15.062 -2.338 -2.812 1 95.56 133 CYS B CA 1
ATOM 2854 C C . CYS B 1 133 ? -15.148 -0.818 -2.736 1 95.56 133 CYS B C 1
ATOM 2856 O O . CYS B 1 133 ? -15.273 -0.253 -1.647 1 95.56 133 CYS B O 1
ATOM 2858 N N . ALA B 1 134 ? -15.047 -0.042 -3.775 1 92.25 134 ALA B N 1
ATOM 2859 C CA . ALA B 1 134 ? -15.273 1.397 -3.877 1 92.25 134 ALA B CA 1
ATOM 2860 C C . ALA B 1 134 ? -14.266 2.172 -3.029 1 92.25 134 ALA B C 1
ATOM 2862 O O . ALA B 1 134 ? -14.617 3.17 -2.396 1 92.25 134 ALA B O 1
ATOM 2863 N N . ASN B 1 135 ? -13.094 1.711 -2.881 1 97.38 135 ASN B N 1
ATOM 2864 C CA . ASN B 1 135 ? -11.977 2.396 -2.238 1 97.38 135 ASN B CA 1
ATOM 2865 C C . ASN B 1 135 ? -10.695 2.26 -3.053 1 97.38 135 ASN B C 1
ATOM 2867 O O . ASN B 1 135 ? -10.109 1.177 -3.123 1 97.38 135 ASN B O 1
ATOM 2871 N N . MET B 1 136 ? -10.25 3.357 -3.582 1 97.06 136 MET B N 1
ATOM 2872 C CA . MET B 1 136 ? -9.172 3.318 -4.562 1 97.06 136 MET B CA 1
ATOM 2873 C C . MET B 1 136 ? -7.855 2.918 -3.91 1 97.06 136 MET B C 1
ATOM 2875 O O . MET B 1 136 ? -7.02 2.262 -4.535 1 97.06 136 MET B O 1
ATOM 2879 N N . PHE B 1 137 ? -7.637 3.268 -2.658 1 97.62 137 PHE B N 1
ATOM 2880 C CA . PHE B 1 137 ? -6.402 2.916 -1.964 1 97.62 137 PHE B CA 1
ATOM 2881 C C . PHE B 1 137 ? -6.387 1.436 -1.602 1 97.62 137 PHE B C 1
ATOM 2883 O O . PHE B 1 137 ? -5.359 0.77 -1.726 1 97.62 137 PHE B O 1
ATOM 2890 N N . LEU B 1 138 ? -7.539 0.92 -1.143 1 98.44 138 LEU B N 1
ATOM 2891 C CA . LEU B 1 138 ? -7.672 -0.503 -0.851 1 98.44 138 LEU B CA 1
ATOM 2892 C C . LEU B 1 138 ? -7.406 -1.341 -2.098 1 98.44 138 LEU B C 1
ATOM 2894 O O . LEU B 1 138 ? -6.703 -2.352 -2.033 1 98.44 138 LEU B O 1
ATOM 2898 N N . ILE B 1 139 ? -7.949 -0.9 -3.221 1 98.44 139 ILE B N 1
ATOM 2899 C CA . ILE B 1 139 ? -7.758 -1.59 -4.492 1 98.44 139 ILE B CA 1
ATOM 2900 C C . ILE B 1 139 ? -6.273 -1.632 -4.84 1 98.44 139 ILE B C 1
ATOM 2902 O O . ILE B 1 139 ? -5.734 -2.693 -5.164 1 98.44 139 ILE B O 1
ATOM 2906 N N . GLU B 1 140 ? -5.656 -0.527 -4.695 1 97.81 140 GLU B N 1
ATOM 2907 C CA . GLU B 1 140 ? -4.234 -0.409 -5.016 1 97.81 140 GLU B CA 1
ATOM 2908 C C . GLU B 1 140 ? -3.393 -1.322 -4.129 1 97.81 140 GLU B C 1
ATOM 2910 O O . GLU B 1 140 ? -2.543 -2.066 -4.625 1 97.81 140 GLU B O 1
ATOM 2915 N N . PHE B 1 141 ? -3.609 -1.287 -2.844 1 98.5 141 PHE B N 1
ATOM 2916 C CA . PHE B 1 141 ? -2.799 -2.045 -1.896 1 98.5 141 PHE B CA 1
ATOM 2917 C C . PHE B 1 141 ? -3.062 -3.539 -2.033 1 98.5 141 PHE B C 1
ATOM 2919 O O . PHE B 1 141 ? -2.133 -4.348 -1.972 1 98.5 141 PHE B O 1
ATOM 2926 N N . ALA B 1 142 ? -4.336 -3.924 -2.18 1 98.62 142 ALA B N 1
ATOM 2927 C CA . ALA B 1 142 ? -4.668 -5.336 -2.355 1 98.62 142 ALA B CA 1
ATOM 2928 C C . ALA B 1 142 ? -4.016 -5.898 -3.617 1 98.62 142 ALA B C 1
ATOM 2930 O O . ALA B 1 142 ? -3.467 -7 -3.6 1 98.62 142 ALA B O 1
ATOM 2931 N N . GLU B 1 143 ? -4.09 -5.121 -4.695 1 98.06 143 GLU B N 1
ATOM 2932 C CA . GLU B 1 143 ? -3.469 -5.562 -5.938 1 98.06 143 GLU B CA 1
ATOM 2933 C C . GLU B 1 143 ? -1.961 -5.734 -5.773 1 98.06 143 GLU B C 1
ATOM 2935 O O . GLU B 1 143 ? -1.387 -6.715 -6.25 1 98.06 143 GLU B O 1
ATOM 2940 N N . ARG B 1 144 ? -1.33 -4.848 -5.105 1 97.12 144 ARG B N 1
ATOM 2941 C CA . ARG B 1 144 ? 0.102 -4.938 -4.836 1 97.12 144 ARG B CA 1
ATOM 2942 C C . ARG B 1 144 ? 0.438 -6.211 -4.074 1 97.12 144 ARG B C 1
ATOM 2944 O O . ARG B 1 144 ? 1.424 -6.887 -4.379 1 97.12 144 ARG B O 1
ATOM 2951 N N . MET B 1 145 ? -0.363 -6.508 -3.109 1 98.12 145 MET B N 1
ATOM 2952 C CA . MET B 1 145 ? -0.088 -7.688 -2.295 1 98.12 145 MET B CA 1
ATOM 2953 C C . MET B 1 145 ? -0.347 -8.969 -3.084 1 98.12 145 MET B C 1
ATOM 2955 O O . MET B 1 145 ? 0.341 -9.969 -2.891 1 98.12 145 MET B O 1
ATOM 2959 N N . ILE B 1 146 ? -1.417 -8.938 -3.959 1 97.69 146 ILE B N 1
ATOM 2960 C CA . ILE B 1 146 ? -1.643 -10.078 -4.844 1 97.69 146 ILE B CA 1
ATOM 2961 C C . ILE B 1 146 ? -0.413 -10.297 -5.723 1 97.69 146 ILE B C 1
ATOM 2963 O O . ILE B 1 146 ? 0.086 -11.422 -5.828 1 97.69 146 ILE B O 1
ATOM 2967 N N . ASP B 1 147 ? 0.103 -9.211 -6.273 1 95.5 147 ASP B N 1
ATOM 2968 C CA . ASP B 1 147 ? 1.29 -9.305 -7.117 1 95.5 147 ASP B CA 1
ATOM 2969 C C . ASP B 1 147 ? 2.484 -9.836 -6.328 1 95.5 147 ASP B C 1
ATOM 2971 O O . ASP B 1 147 ? 3.234 -10.68 -6.82 1 95.5 147 ASP B O 1
ATOM 2975 N N . GLN B 1 148 ? 2.621 -9.367 -5.121 1 95.38 148 GLN B N 1
ATOM 2976 C CA . GLN B 1 148 ? 3.723 -9.812 -4.273 1 95.38 148 GLN B CA 1
ATOM 2977 C C . GLN B 1 148 ? 3.609 -11.297 -3.955 1 95.38 148 GLN B C 1
ATOM 2979 O O . GLN B 1 148 ? 4.59 -12.039 -4.059 1 95.38 148 GLN B O 1
ATOM 2984 N N . THR B 1 149 ? 2.48 -11.758 -3.582 1 95.81 149 THR B N 1
ATOM 2985 C CA . THR B 1 149 ? 2.312 -13.156 -3.197 1 95.81 149 THR B CA 1
ATOM 2986 C C . THR B 1 149 ? 2.342 -14.062 -4.422 1 95.81 149 THR B C 1
ATOM 2988 O O . THR B 1 149 ? 2.664 -15.25 -4.32 1 95.81 149 THR B O 1
ATOM 2991 N N . ASN B 1 150 ? 1.969 -13.531 -5.625 1 93.12 150 ASN B N 1
ATOM 2992 C CA . ASN B 1 150 ? 2.148 -14.281 -6.859 1 93.12 150 ASN B CA 1
ATOM 2993 C C . ASN B 1 150 ? 3.613 -14.648 -7.086 1 93.12 150 ASN B C 1
ATOM 2995 O O . ASN B 1 150 ? 3.916 -15.719 -7.617 1 93.12 150 ASN B O 1
ATOM 2999 N N . ILE B 1 151 ? 4.512 -13.805 -6.695 1 90.88 151 ILE B N 1
ATOM 3000 C CA . ILE B 1 151 ? 5.941 -14.086 -6.797 1 90.88 151 ILE B CA 1
ATOM 3001 C C . ILE B 1 151 ? 6.293 -15.281 -5.922 1 90.88 151 ILE B C 1
ATOM 3003 O O . ILE B 1 151 ? 7.039 -16.172 -6.344 1 90.88 151 ILE B O 1
ATOM 3007 N N . TYR B 1 152 ? 5.754 -15.328 -4.773 1 91.31 152 TYR B N 1
ATOM 3008 C CA . TYR B 1 152 ? 6.02 -16.453 -3.869 1 91.31 152 TYR B CA 1
ATOM 3009 C C . TYR B 1 152 ? 5.457 -17.75 -4.43 1 91.31 152 TYR B C 1
ATOM 3011 O O . TYR B 1 152 ? 6.07 -18.812 -4.293 1 91.31 152 TYR B O 1
ATOM 3019 N N . LEU B 1 153 ? 4.289 -17.625 -4.965 1 89 153 LEU B N 1
ATOM 3020 C CA . LEU B 1 153 ? 3.703 -18.797 -5.605 1 89 153 LEU B CA 1
ATOM 3021 C C . LEU B 1 153 ? 4.609 -19.312 -6.711 1 89 153 LEU B C 1
ATOM 3023 O O . LEU B 1 153 ? 4.82 -20.531 -6.828 1 89 153 LEU B O 1
ATOM 3027 N N . MET B 1 154 ? 5.133 -18.438 -7.473 1 86.5 154 MET B N 1
ATOM 3028 C CA . MET B 1 154 ? 6.035 -18.828 -8.555 1 86.5 154 MET B CA 1
ATOM 3029 C C . MET B 1 154 ? 7.273 -19.531 -8.016 1 86.5 154 MET B C 1
ATOM 3031 O O . MET B 1 154 ? 7.75 -20.5 -8.609 1 86.5 154 MET B O 1
ATOM 3035 N N . LEU B 1 155 ? 7.672 -19.141 -6.902 1 85.06 155 LEU B N 1
ATOM 3036 C CA . LEU B 1 155 ? 8.914 -19.656 -6.344 1 85.06 155 LEU B CA 1
ATOM 3037 C C . LEU B 1 155 ? 8.672 -20.969 -5.59 1 85.06 155 LEU B C 1
ATOM 3039 O O . LEU B 1 155 ? 9.523 -21.859 -5.594 1 85.06 155 LEU B O 1
ATOM 3043 N N . TYR B 1 156 ? 7.465 -21.062 -5.047 1 83.44 156 TYR B N 1
ATOM 3044 C CA . TYR B 1 156 ? 7.375 -22.094 -4.027 1 83.44 156 TYR B CA 1
ATOM 3045 C C . TYR B 1 156 ? 6.168 -22.984 -4.266 1 83.44 156 TYR B C 1
ATOM 3047 O O . TYR B 1 156 ? 5.969 -23.984 -3.555 1 83.44 156 TYR B O 1
ATOM 3055 N N . GLU B 1 157 ? 5.355 -22.516 -5.164 1 76.44 157 GLU B N 1
ATOM 3056 C CA . GLU B 1 157 ? 4.176 -23.328 -5.402 1 76.44 157 GLU B CA 1
ATOM 3057 C C . GLU B 1 157 ? 4.531 -24.594 -6.199 1 76.44 157 GLU B C 1
ATOM 3059 O O . GLU B 1 157 ? 5.055 -24.5 -7.309 1 76.44 157 GLU B O 1
ATOM 3064 N N . MET B 1 158 ? 4.352 -25.688 -5.625 1 61.38 158 MET B N 1
ATOM 3065 C CA . MET B 1 158 ? 4.695 -26.953 -6.266 1 61.38 158 MET B CA 1
ATOM 3066 C C . MET B 1 158 ? 3.443 -27.688 -6.727 1 61.38 158 MET B C 1
ATOM 3068 O O . MET B 1 158 ? 3.51 -28.547 -7.613 1 61.38 158 MET B O 1
ATOM 3072 N N . VAL B 1 159 ? 2.416 -27.391 -6.062 1 57.69 159 VAL B N 1
ATOM 3073 C CA . VAL B 1 159 ? 1.211 -28.188 -6.254 1 57.69 159 VAL B CA 1
ATOM 3074 C C . VAL B 1 159 ? 0.674 -27.984 -7.668 1 57.69 159 VAL B C 1
ATOM 3076 O O . VAL B 1 159 ? 0.195 -28.922 -8.297 1 57.69 159 VAL B O 1
ATOM 3079 N N . PHE B 1 160 ? 0.801 -26.719 -8.094 1 58.75 160 PHE B N 1
ATOM 3080 C CA . PHE B 1 160 ? 0.328 -26.438 -9.445 1 58.75 160 PHE B CA 1
ATOM 3081 C C . PHE B 1 160 ? 0.854 -27.469 -10.43 1 58.75 160 PHE B C 1
ATOM 3083 O O . PHE B 1 160 ? 0.133 -27.891 -11.336 1 58.75 160 PHE B O 1
ATOM 3090 N N . PHE B 1 161 ? 1.972 -27.922 -10.109 1 57 161 PHE B N 1
ATOM 3091 C CA . PHE B 1 161 ? 2.617 -28.766 -11.094 1 57 161 PHE B CA 1
ATOM 3092 C C . PHE B 1 161 ? 2.307 -30.234 -10.828 1 57 161 PHE B C 1
ATOM 3094 O O . PHE B 1 161 ? 2.545 -31.094 -11.68 1 57 161 PHE B O 1
ATOM 3101 N N . HIS B 1 162 ? 1.744 -30.422 -9.68 1 57.88 162 HIS B N 1
ATOM 3102 C CA . HIS B 1 162 ? 1.592 -31.844 -9.391 1 57.88 162 HIS B CA 1
ATOM 3103 C C . HIS B 1 162 ? 0.127 -32.219 -9.172 1 57.88 162 HIS B C 1
ATOM 3105 O O . HIS B 1 162 ? -0.191 -33.344 -8.859 1 57.88 162 HIS B O 1
ATOM 3111 N N . THR B 1 163 ? -0.703 -31.281 -9.172 1 56.31 163 THR B N 1
ATOM 3112 C CA . THR B 1 163 ? -2.086 -31.609 -8.836 1 56.31 163 THR B CA 1
ATOM 3113 C C . THR B 1 163 ? -2.953 -31.656 -10.086 1 56.31 163 THR B C 1
ATOM 3115 O O . THR B 1 163 ? -2.703 -30.938 -11.055 1 56.31 163 THR B O 1
ATOM 3118 N N . SER B 1 164 ? -3.842 -32.688 -10.148 1 57.22 164 SER B N 1
ATOM 3119 C CA . SER B 1 164 ? -4.879 -32.75 -11.18 1 57.22 164 SER B CA 1
ATOM 3120 C C . SER B 1 164 ? -5.809 -31.547 -11.094 1 57.22 164 SER B C 1
ATOM 3122 O O . SER B 1 164 ? -6.09 -31.047 -10 1 57.22 164 SER B O 1
ATOM 3124 N N . PRO B 1 165 ? -6.098 -30.875 -12.32 1 56 165 PRO B N 1
ATOM 3125 C CA . PRO B 1 165 ? -7.008 -29.719 -12.336 1 56 165 PRO B CA 1
ATOM 3126 C C . PRO B 1 165 ? -8.227 -29.922 -11.438 1 56 165 PRO B C 1
ATOM 3128 O O . PRO B 1 165 ? -8.688 -28.969 -10.797 1 56 165 PRO B O 1
ATOM 3131 N N . GLN B 1 166 ? -8.805 -31.172 -11.43 1 52.81 166 GLN B N 1
ATOM 3132 C CA . GLN B 1 166 ? -10.023 -31.453 -10.68 1 52.81 166 GLN B CA 1
ATOM 3133 C C . GLN B 1 166 ? -9.781 -31.375 -9.18 1 52.81 166 GLN B C 1
ATOM 3135 O O . GLN B 1 166 ? -10.719 -31.172 -8.406 1 52.81 166 GLN B O 1
ATOM 3140 N N . THR B 1 167 ? -8.555 -31.391 -8.891 1 55.12 167 THR B N 1
ATOM 3141 C CA . THR B 1 167 ? -8.25 -31.531 -7.477 1 55.12 167 THR B CA 1
ATOM 3142 C C . THR B 1 167 ? -7.504 -30.312 -6.949 1 55.12 167 THR B C 1
ATOM 3144 O O . THR B 1 167 ? -7.031 -30.312 -5.809 1 55.12 167 THR B O 1
ATOM 3147 N N . ALA B 1 168 ? -7.543 -29.359 -7.844 1 62.47 168 ALA B N 1
ATOM 3148 C CA . ALA B 1 168 ? -6.789 -28.203 -7.367 1 62.47 168 ALA B CA 1
ATOM 3149 C C . ALA B 1 168 ? -7.578 -27.422 -6.316 1 62.47 168 ALA B C 1
ATOM 3151 O O . ALA B 1 168 ? -8.633 -26.859 -6.613 1 62.47 168 ALA B O 1
ATOM 3152 N N . PRO B 1 169 ? -7.316 -27.594 -5.102 1 65 169 PRO B N 1
ATOM 3153 C CA . PRO B 1 169 ? -8.062 -27 -3.992 1 65 169 PRO B CA 1
ATOM 3154 C C . PRO B 1 169 ? -8.375 -25.516 -4.211 1 65 169 PRO B C 1
ATOM 3156 O O . PRO B 1 169 ? -9.461 -25.047 -3.85 1 65 169 PRO B O 1
ATOM 3159 N N . GLY B 1 170 ? -7.602 -24.859 -4.906 1 75.5 170 GLY B N 1
ATOM 3160 C CA . GLY B 1 170 ? -7.812 -23.438 -5.105 1 75.5 170 GLY B CA 1
ATOM 3161 C C . GLY B 1 170 ? -9.023 -23.125 -5.965 1 75.5 170 GLY B C 1
ATOM 3162 O O . GLY B 1 170 ? -9.82 -22.25 -5.633 1 75.5 170 GLY B O 1
ATOM 3163 N N . ALA B 1 171 ? -9.266 -23.969 -6.949 1 78.31 171 ALA B N 1
ATOM 3164 C CA . ALA B 1 171 ? -10.383 -23.734 -7.859 1 78.31 171 ALA B CA 1
ATOM 3165 C C . ALA B 1 171 ? -11.711 -24.016 -7.176 1 78.31 171 ALA B C 1
ATOM 3167 O O . ALA B 1 171 ? -12.695 -23.297 -7.387 1 78.31 171 ALA B O 1
ATOM 3168 N N . ALA B 1 172 ? -11.758 -25.078 -6.441 1 85.94 172 ALA B N 1
ATOM 3169 C CA . ALA B 1 172 ? -12.969 -25.422 -5.699 1 85.94 172 ALA B CA 1
ATOM 3170 C C . ALA B 1 172 ? -13.312 -24.328 -4.691 1 85.94 172 ALA B C 1
ATOM 3172 O O . ALA B 1 172 ? -14.477 -23.953 -4.543 1 85.94 172 ALA B O 1
ATOM 3173 N N . GLU B 1 173 ? -12.32 -23.812 -4.051 1 91.69 173 GLU B N 1
ATOM 3174 C CA . GLU B 1 173 ? -12.531 -22.734 -3.086 1 91.69 173 GLU B CA 1
ATOM 3175 C C . GLU B 1 173 ? -13.047 -21.484 -3.771 1 91.69 173 GLU B C 1
ATOM 3177 O O . GLU B 1 173 ? -13.906 -20.781 -3.232 1 91.69 173 GLU B O 1
ATOM 3182 N N . HIS B 1 174 ? -12.516 -21.203 -4.934 1 94.81 174 HIS B N 1
ATOM 3183 C CA . HIS B 1 174 ? -12.977 -20.031 -5.68 1 94.81 174 HIS B CA 1
ATOM 3184 C C . HIS B 1 174 ? -14.461 -20.156 -6.023 1 94.81 174 HIS B C 1
ATOM 3186 O O . HIS B 1 174 ? -15.219 -19.203 -5.879 1 94.81 174 HIS B O 1
ATOM 3192 N N . ARG B 1 175 ? -14.883 -21.312 -6.43 1 93.81 175 ARG B N 1
ATOM 3193 C CA . ARG B 1 175 ? -16.281 -21.531 -6.75 1 93.81 175 ARG B CA 1
ATOM 3194 C C . ARG B 1 175 ? -17.156 -21.359 -5.512 1 93.81 175 ARG B C 1
ATOM 3196 O O . ARG B 1 175 ? -18.25 -20.781 -5.594 1 93.81 175 ARG B O 1
ATOM 3203 N N . GLU B 1 176 ? -16.703 -21.844 -4.434 1 95.06 176 GLU B N 1
ATOM 3204 C CA . GLU B 1 176 ? -17.422 -21.672 -3.176 1 95.06 176 GLU B CA 1
ATOM 3205 C C . GLU B 1 176 ? -17.547 -20.188 -2.826 1 95.06 176 GLU B C 1
ATOM 3207 O O . GLU B 1 176 ? -18.578 -19.766 -2.305 1 95.06 176 GLU B O 1
ATOM 3212 N N . LEU B 1 177 ? -16.531 -19.453 -3.043 1 97 177 LEU B N 1
ATOM 3213 C CA . LEU B 1 177 ? -16.547 -18.031 -2.73 1 97 177 LEU B CA 1
ATOM 3214 C C . LEU B 1 177 ? -17.641 -17.297 -3.521 1 97 177 LEU B C 1
ATOM 3216 O O . LEU B 1 177 ? -18.266 -16.375 -3.016 1 97 177 LEU B O 1
ATOM 3220 N N . ILE B 1 178 ? -17.859 -17.703 -4.777 1 97.44 178 ILE B N 1
ATOM 3221 C CA . ILE B 1 178 ? -18.891 -17.094 -5.602 1 97.44 178 ILE B CA 1
ATOM 3222 C C . ILE B 1 178 ? -20.234 -17.219 -4.906 1 97.44 178 ILE B C 1
ATOM 3224 O O . ILE B 1 178 ? -20.984 -16.234 -4.809 1 97.44 178 ILE B O 1
ATOM 3228 N N . GLN B 1 179 ? -20.5 -18.438 -4.438 1 96.12 179 GLN B N 1
ATOM 3229 C CA . GLN B 1 179 ? -21.766 -18.672 -3.736 1 96.12 179 GLN B CA 1
ATOM 3230 C C . GLN B 1 179 ? -21.844 -17.828 -2.461 1 96.12 179 GLN B C 1
ATOM 3232 O O . GLN B 1 179 ? -22.906 -17.312 -2.123 1 96.12 179 GLN B O 1
ATOM 3237 N N . ILE B 1 180 ? -20.766 -17.75 -1.793 1 96.56 180 ILE B N 1
ATOM 3238 C CA . ILE B 1 180 ? -20.703 -16.969 -0.562 1 96.56 180 ILE B CA 1
ATOM 3239 C C . ILE B 1 180 ? -21.031 -15.508 -0.862 1 96.56 180 ILE B C 1
ATOM 3241 O O . ILE B 1 180 ? -21.781 -14.867 -0.132 1 96.56 180 ILE B O 1
ATOM 3245 N N . PHE B 1 181 ? -20.469 -14.953 -1.895 1 97.44 181 PHE B N 1
ATOM 3246 C CA . PHE B 1 181 ? -20.766 -13.586 -2.293 1 97.44 181 PHE B CA 1
ATOM 3247 C C . PHE B 1 181 ? -22.234 -13.43 -2.664 1 97.44 181 PHE B C 1
ATOM 3249 O O . PHE B 1 181 ? -22.859 -12.406 -2.357 1 97.44 181 PHE B O 1
ATOM 3256 N N . ARG B 1 182 ? -22.781 -14.43 -3.301 1 95.56 182 ARG B N 1
ATOM 3257 C CA . ARG B 1 182 ? -24.188 -14.414 -3.713 1 95.56 182 ARG B CA 1
ATOM 3258 C C . ARG B 1 182 ? -25.109 -14.359 -2.504 1 95.56 182 ARG B C 1
ATOM 3260 O O . ARG B 1 182 ? -26.203 -13.805 -2.58 1 95.56 182 ARG B O 1
ATOM 3267 N N . ASP B 1 183 ? -24.641 -14.906 -1.441 1 95.5 183 ASP B N 1
ATOM 3268 C CA . ASP B 1 183 ? -25.438 -14.961 -0.222 1 95.5 183 ASP B CA 1
ATOM 3269 C C . ASP B 1 183 ? -25.5 -13.594 0.454 1 95.5 183 ASP B C 1
ATOM 3271 O O . ASP B 1 183 ? -26.266 -13.406 1.414 1 95.5 183 ASP B O 1
ATOM 3275 N N . ARG B 1 184 ? -24.688 -12.695 0.064 1 95.88 184 ARG B N 1
ATOM 3276 C CA . ARG B 1 184 ? -24.703 -11.281 0.444 1 95.88 184 ARG B CA 1
ATOM 3277 C C . ARG B 1 184 ? -24.469 -11.117 1.941 1 95.88 184 ARG B C 1
ATOM 3279 O O . ARG B 1 184 ? -25.125 -10.312 2.594 1 95.88 184 ARG B O 1
ATOM 3286 N N . ASN B 1 185 ? -23.781 -11.969 2.436 1 95.75 185 ASN B N 1
ATOM 3287 C CA . ASN B 1 185 ? -23.297 -11.836 3.805 1 95.75 185 ASN B CA 1
ATOM 3288 C C . ASN B 1 185 ? -21.891 -11.258 3.84 1 95.75 185 ASN B C 1
ATOM 3290 O O . ASN B 1 185 ? -20.906 -11.969 3.594 1 95.75 185 ASN B O 1
ATOM 3294 N N . GLU B 1 186 ? -21.781 -10.023 4.227 1 97.5 186 GLU B N 1
ATOM 3295 C CA . GLU B 1 186 ? -20.531 -9.273 4.156 1 97.5 186 GLU B CA 1
ATOM 3296 C C . GLU B 1 186 ? -19.469 -9.891 5.059 1 97.5 186 GLU B C 1
ATOM 3298 O O . GLU B 1 186 ? -18.328 -10.117 4.625 1 97.5 186 GLU B O 1
ATOM 3303 N N . GLU B 1 187 ? -19.844 -10.188 6.289 1 97.19 187 GLU B N 1
ATOM 3304 C CA . GLU B 1 187 ? -18.891 -10.719 7.258 1 97.19 187 GLU B CA 1
ATOM 3305 C C . GLU B 1 187 ? -18.391 -12.094 6.84 1 97.19 187 GLU B C 1
ATOM 3307 O O . GLU B 1 187 ? -17.188 -12.375 6.914 1 97.19 187 GLU B O 1
ATOM 3312 N N . LEU B 1 188 ? -19.297 -12.945 6.406 1 97.5 188 LEU B N 1
ATOM 3313 C CA . LEU B 1 188 ? -18.922 -14.289 5.969 1 97.5 188 LEU B CA 1
ATOM 3314 C C . LEU B 1 188 ? -18.016 -14.219 4.742 1 97.5 188 LEU B C 1
ATOM 3316 O O . LEU B 1 188 ? -17.062 -14.984 4.633 1 97.5 188 LEU B O 1
ATOM 3320 N N . ALA B 1 189 ? -18.344 -13.305 3.775 1 98.12 189 ALA B N 1
ATOM 3321 C CA . ALA B 1 189 ? -17.516 -13.141 2.584 1 98.12 189 ALA B CA 1
ATOM 3322 C C . ALA B 1 189 ? -16.078 -12.797 2.959 1 98.12 189 ALA B C 1
ATOM 3324 O O . ALA B 1 189 ? -15.141 -13.406 2.455 1 98.12 189 ALA B O 1
ATOM 3325 N N . GLY B 1 190 ? -15.945 -11.852 3.895 1 98.31 190 GLY B N 1
ATOM 3326 C CA . GLY B 1 190 ? -14.625 -11.469 4.355 1 98.31 190 GLY B CA 1
ATOM 3327 C C . GLY B 1 190 ? -13.867 -12.609 5.012 1 98.31 190 GLY B C 1
ATOM 3328 O O . GLY B 1 190 ? -12.703 -12.859 4.691 1 98.31 190 GLY B O 1
ATOM 3329 N N . MET B 1 191 ? -14.547 -13.32 5.844 1 97.81 191 MET B N 1
ATOM 3330 C CA . MET B 1 191 ? -13.93 -14.422 6.578 1 97.81 191 MET B CA 1
ATOM 3331 C C . MET B 1 191 ? -13.484 -15.531 5.629 1 97.81 191 MET B C 1
ATOM 3333 O O . MET B 1 191 ? -12.406 -16.109 5.801 1 97.81 191 MET B O 1
ATOM 3337 N N . LYS B 1 192 ? -14.305 -15.852 4.688 1 97.69 192 LYS B N 1
ATOM 3338 C CA . LYS B 1 192 ? -14 -16.953 3.775 1 97.69 192 LYS B CA 1
ATOM 3339 C C . LYS B 1 192 ? -12.852 -16.578 2.834 1 97.69 192 LYS B C 1
ATOM 3341 O O . LYS B 1 192 ? -12.023 -17.422 2.5 1 97.69 192 LYS B O 1
ATOM 3346 N N . VAL B 1 193 ? -12.836 -15.32 2.402 1 98.06 193 VAL B N 1
ATOM 3347 C CA . VAL B 1 193 ? -11.719 -14.859 1.58 1 98.06 193 VAL B CA 1
ATOM 3348 C C . VAL B 1 193 ? -10.422 -14.953 2.379 1 98.06 193 VAL B C 1
ATOM 3350 O O . VAL B 1 193 ? -9.406 -15.438 1.873 1 98.06 193 VAL B O 1
ATOM 3353 N N . ARG B 1 194 ? -10.461 -14.484 3.611 1 97.81 194 ARG B N 1
ATOM 3354 C CA . ARG B 1 194 ? -9.289 -14.578 4.484 1 97.81 194 ARG B CA 1
ATOM 3355 C C . ARG B 1 194 ? -8.82 -16.031 4.617 1 97.81 194 ARG B C 1
ATOM 3357 O O . ARG B 1 194 ? -7.629 -16.312 4.488 1 97.81 194 ARG B O 1
ATOM 3364 N N . SER B 1 195 ? -9.75 -16.922 4.852 1 96.56 195 SER B N 1
ATOM 3365 C CA . SER B 1 195 ? -9.438 -18.344 5 1 96.56 195 SER B CA 1
ATOM 3366 C C . SER B 1 195 ? -8.836 -18.906 3.717 1 96.56 195 SER B C 1
ATOM 3368 O O . SER B 1 195 ? -7.902 -19.703 3.764 1 96.56 195 SER B O 1
ATOM 3370 N N . HIS B 1 196 ? -9.383 -18.531 2.611 1 96.19 196 HIS B N 1
ATOM 3371 C CA . HIS B 1 196 ? -8.883 -18.969 1.312 1 96.19 196 HIS B CA 1
ATOM 3372 C C . HIS B 1 196 ? -7.422 -18.578 1.12 1 96.19 196 HIS B C 1
ATOM 3374 O O . HIS B 1 196 ? -6.602 -19.391 0.688 1 96.19 196 HIS B O 1
ATOM 3380 N N . ILE B 1 197 ? -7.102 -17.359 1.457 1 96.25 197 ILE B N 1
ATOM 3381 C CA . ILE B 1 197 ? -5.746 -16.844 1.307 1 96.25 197 ILE B CA 1
ATOM 3382 C C . ILE B 1 197 ? -4.82 -17.531 2.307 1 96.25 197 ILE B C 1
ATOM 3384 O O . ILE B 1 197 ? -3.676 -17.859 1.977 1 96.25 197 ILE B O 1
ATOM 3388 N N . ALA B 1 198 ? -5.332 -17.781 3.506 1 94.5 198 ALA B N 1
ATOM 3389 C CA . ALA B 1 198 ? -4.555 -18.5 4.512 1 94.5 198 ALA B CA 1
ATOM 3390 C C . ALA B 1 198 ? -4.203 -19.906 4.027 1 94.5 198 ALA B C 1
ATOM 3392 O O . ALA B 1 198 ? -3.082 -20.375 4.238 1 94.5 198 ALA B O 1
ATOM 3393 N N . ASN B 1 199 ? -5.133 -20.547 3.416 1 91.06 199 ASN B N 1
ATOM 3394 C CA . ASN B 1 199 ? -4.902 -21.875 2.867 1 91.06 199 ASN B CA 1
ATOM 3395 C C . ASN B 1 199 ? -3.838 -21.859 1.773 1 91.06 199 ASN B C 1
ATOM 3397 O O . ASN B 1 199 ? -3.008 -22.766 1.689 1 91.06 199 ASN B O 1
ATOM 3401 N N . ALA B 1 200 ? -3.928 -20.859 0.945 1 89.81 200 ALA B N 1
ATOM 3402 C CA . ALA B 1 200 ? -2.924 -20.719 -0.107 1 89.81 200 ALA B CA 1
ATOM 3403 C C . ALA B 1 200 ? -1.524 -20.578 0.486 1 89.81 200 ALA B C 1
ATOM 3405 O O . ALA B 1 200 ? -0.571 -21.188 -0.019 1 89.81 200 ALA B O 1
ATOM 3406 N N . MET B 1 201 ? -1.396 -19.812 1.539 1 90.56 201 MET B N 1
ATOM 3407 C CA . MET B 1 201 ? -0.105 -19.641 2.203 1 90.56 201 MET B CA 1
ATOM 3408 C C . MET B 1 201 ? 0.422 -20.984 2.713 1 90.56 201 MET B C 1
ATOM 3410 O O . MET B 1 201 ? 1.604 -21.281 2.551 1 90.56 201 MET B O 1
ATOM 3414 N N . LYS B 1 202 ? -0.415 -21.75 3.27 1 87.69 202 LYS B N 1
ATOM 3415 C CA . LYS B 1 202 ? -0.046 -23.047 3.846 1 87.69 202 LYS B CA 1
ATOM 3416 C C . LYS B 1 202 ? 0.439 -24.016 2.766 1 87.69 202 LYS B C 1
ATOM 3418 O O . LYS B 1 202 ? 1.192 -24.938 3.053 1 87.69 202 LYS B O 1
ATOM 3423 N N . SER B 1 203 ? 0.002 -23.828 1.591 1 83.31 203 SER B N 1
ATOM 3424 C CA . SER B 1 203 ? 0.338 -24.75 0.505 1 83.31 203 SER B CA 1
ATOM 3425 C C . SER B 1 203 ? 1.746 -24.484 -0.021 1 83.31 203 SER B C 1
ATOM 3427 O O . SER B 1 203 ? 2.303 -25.312 -0.748 1 83.31 203 SER B O 1
ATOM 3429 N N . LEU B 1 204 ? 2.336 -23.344 0.346 1 85.5 204 LEU B N 1
ATOM 3430 C CA . LEU B 1 204 ? 3.678 -23.016 -0.122 1 85.5 204 LEU B CA 1
ATOM 3431 C C . LEU B 1 204 ? 4.711 -23.969 0.48 1 85.5 204 LEU B C 1
ATOM 3433 O O . LEU B 1 204 ? 4.676 -24.25 1.68 1 85.5 204 LEU B O 1
ATOM 3437 N N . GLN B 1 205 ? 5.543 -24.562 -0.292 1 80 205 GLN B N 1
ATOM 3438 C CA . GLN B 1 205 ? 6.648 -25.406 0.146 1 80 205 GLN B CA 1
ATOM 3439 C C . GLN B 1 205 ? 7.941 -24.609 0.271 1 80 205 GLN B C 1
ATOM 3441 O O . GLN B 1 205 ? 8.812 -24.688 -0.597 1 80 205 GLN B O 1
ATOM 3446 N N . ILE B 1 206 ? 8.125 -23.922 1.316 1 75.38 206 ILE B N 1
ATOM 3447 C CA . ILE B 1 206 ? 9.234 -23 1.509 1 75.38 206 ILE B CA 1
ATOM 3448 C C . ILE B 1 206 ? 10.484 -23.766 1.934 1 75.38 206 ILE B C 1
ATOM 3450 O O . ILE B 1 206 ? 11.594 -23.422 1.52 1 75.38 206 ILE B O 1
ATOM 3454 N N . ASP B 1 207 ? 10.477 -24.766 2.73 1 65.75 207 ASP B N 1
ATOM 3455 C CA . ASP B 1 207 ? 11.617 -25.484 3.291 1 65.75 207 ASP B CA 1
ATOM 3456 C C . ASP B 1 207 ? 12.055 -26.625 2.369 1 65.75 207 ASP B C 1
ATOM 3458 O O . ASP B 1 207 ? 13.172 -27.141 2.498 1 65.75 207 ASP B O 1
ATOM 3462 N N . ASN B 1 208 ? 11.305 -27.109 1.535 1 55.19 208 ASN B N 1
ATOM 3463 C CA . ASN B 1 208 ? 11.547 -28.422 0.93 1 55.19 208 ASN B CA 1
ATOM 3464 C C . ASN B 1 208 ? 12.102 -28.281 -0.484 1 55.19 208 ASN B C 1
ATOM 3466 O O . ASN B 1 208 ? 11.711 -29.031 -1.384 1 55.19 208 ASN B O 1
ATOM 3470 N N . ILE B 1 209 ? 13.18 -27.406 -0.767 1 56.53 209 ILE B N 1
ATOM 3471 C CA . ILE B 1 209 ? 13.281 -27.609 -2.207 1 56.53 209 ILE B CA 1
ATOM 3472 C C . ILE B 1 209 ? 14.742 -27.844 -2.592 1 56.53 209 ILE B C 1
ATOM 3474 O O . ILE B 1 209 ? 15.648 -27.188 -2.061 1 56.53 209 ILE B O 1
ATOM 3478 N N . GLN B 1 210 ? 15.055 -29 -3.217 1 50.12 210 GLN B N 1
ATOM 3479 C CA . GLN B 1 210 ? 16.297 -29.391 -3.889 1 50.12 210 GLN B CA 1
ATOM 3480 C C . GLN B 1 210 ? 16.562 -28.516 -5.102 1 50.12 210 GLN B C 1
ATOM 3482 O O . GLN B 1 210 ? 15.68 -28.297 -5.934 1 50.12 210 GLN B O 1
ATOM 3487 N N . PHE B 1 211 ? 17.578 -27.672 -4.969 1 55.16 211 PHE B N 1
ATOM 3488 C CA . PHE B 1 211 ? 17.875 -26.734 -6.039 1 55.16 211 PHE B CA 1
ATOM 3489 C C . PHE B 1 211 ? 19.031 -27.234 -6.898 1 55.16 211 PHE B C 1
ATOM 3491 O O . PHE B 1 211 ? 19.812 -28.078 -6.465 1 55.16 211 PHE B O 1
ATOM 3498 N N . SER B 1 212 ? 18.969 -27 -8.234 1 51.53 212 SER B N 1
ATOM 3499 C CA . SER B 1 212 ? 20.062 -27.266 -9.164 1 51.53 212 SER B CA 1
ATOM 3500 C C . SER B 1 212 ? 20.984 -26.047 -9.273 1 51.53 212 SER B C 1
ATOM 3502 O O . SER B 1 212 ? 20.594 -24.938 -8.914 1 51.53 212 SER B O 1
ATOM 3504 N N . ASN B 1 213 ? 22.25 -26.266 -9.742 1 48.66 213 ASN B N 1
ATOM 3505 C CA . ASN B 1 213 ? 23.219 -25.219 -10.023 1 48.66 213 ASN B CA 1
ATOM 3506 C C . ASN B 1 213 ? 22.922 -24.516 -11.336 1 48.66 213 ASN B C 1
ATOM 3508 O O . ASN B 1 213 ? 22.344 -25.109 -12.25 1 48.66 213 ASN B O 1
ATOM 3512 N N . LEU B 1 214 ? 23.141 -23.219 -11.461 1 48.28 214 LEU B N 1
ATOM 3513 C CA . LEU B 1 214 ? 22.891 -22.391 -12.633 1 48.28 214 LEU B CA 1
ATOM 3514 C C . LEU B 1 214 ? 23.453 -23.031 -13.891 1 48.28 214 LEU B C 1
ATOM 3516 O O . LEU B 1 214 ? 22.797 -23.047 -14.93 1 48.28 214 LEU B O 1
ATOM 3520 N N . GLY B 1 215 ? 24.688 -23.406 -13.812 1 47.56 215 GLY B N 1
ATOM 3521 C CA . GLY B 1 215 ? 25.359 -24 -14.961 1 47.56 215 GLY B CA 1
ATOM 3522 C C . GLY B 1 215 ? 24.625 -25.203 -15.516 1 47.56 215 GLY B C 1
ATOM 3523 O O . GLY B 1 215 ? 24.766 -25.531 -16.703 1 47.56 215 GLY B O 1
ATOM 3524 N N . ASP B 1 216 ? 23.922 -25.859 -14.664 1 55.75 216 ASP B N 1
ATOM 3525 C CA . ASP B 1 216 ? 23.297 -27.109 -15.062 1 55.75 216 ASP B CA 1
ATOM 3526 C C . ASP B 1 216 ? 21.969 -26.875 -15.781 1 55.75 216 ASP B C 1
ATOM 3528 O O . ASP B 1 216 ? 21.344 -27.812 -16.266 1 55.75 216 ASP B O 1
ATOM 3532 N N . ILE B 1 217 ? 21.562 -25.75 -15.797 1 53.34 217 ILE B N 1
ATOM 3533 C CA . ILE B 1 217 ? 20.25 -25.484 -16.375 1 53.34 217 ILE B CA 1
ATOM 3534 C C . ILE B 1 217 ? 20.375 -25.219 -17.875 1 53.34 217 ILE B C 1
ATOM 3536 O O . ILE B 1 217 ? 19.391 -25.234 -18.594 1 53.34 217 ILE B O 1
ATOM 3540 N N . PHE B 1 218 ? 21.531 -24.875 -18.328 1 51.47 218 PHE B N 1
ATOM 3541 C CA . PHE B 1 218 ? 21.734 -24.688 -19.75 1 51.47 218 PHE B CA 1
ATOM 3542 C C . PHE B 1 218 ? 22.328 -25.938 -20.391 1 51.47 218 PHE B C 1
ATOM 3544 O O . PHE B 1 218 ? 23.109 -26.656 -19.75 1 51.47 218 PHE B O 1
#

Foldseek 3Di:
DVLLVLVLVCQLVQQAAFFAFPDQVLSCVVVVDDSVVVVVSQVVCVVLVQWDQDPPPHITGHQDDPVRLVVLLVVLLVLLLLLQLLQLVQDDPVLLVVLVVLLVVLLVCLVVLPLVSNLVSLLVNSLSSNVRSPDPVSSVVNSVSSSVNSSLCSNFVDCSPVDRSVPDVLSVLSNVLSVVSVVSDSNVNSVSSSVSSVVVSVNGHNPDDDYHHPSVSD/DVLLVLVLVCQLVQQAAFFAFPDQVLSCVVVVDDSVVVVVSQVVCVVLVQWDQDPPPHITGHQDDPVRLVVLLVVLLVLLLLLQLLLLVQDDPVLLVVLVVLLVVLLVCLVVLPLVSNLVSLLVNSLSSNVRSPDPVSSVVNSVSSSVNSSLCSNFVDCSVVPRSVPDVLSVLSNVLSVVSVVSDSNSNSVSSSVSSVVVSVNGHNPDDDYHHPSVSD

Organism: NCBI:txid582686

pLDDT: mean 88.52, std 12.86, range [47.56, 98.75]

Sequence (436 aa):
MFIYQKLRDSILKRQLAPGNQLVESVISDKLNVGRTPIRGAIRKLAEEGLVNVIPNRGAFVIQPTKEEIVQAYEIRMELEQLAARLAVPYMDETDYEHMQRLCDEEGETIQSSDFRAYLQVNKDFHMTYIRKCANMFLIEFAERMIDQTNIYLMLYEMVFFHTSPQTAPGAAEHRELIQIFRDRNEELAGMKVRSHIANAMKSLQIDNIQFSNLGDIFMFIYQKLRDSILKRQLAPGNQLVESVISDKLNVGRTPIRGAIRKLAEEGLVNVIPNRGAFVIQPTKEEIVQAYEIRMELEQLAARLAVPYMDETDYEHMQRLCDEEGETIQSSDFRAYLQVNKDFHMTYIRKCANMFLIEFAERMIDQTNIYLMLYEMVFFHTSPQTAPGAAEHRELIQIFRDRNEELAGMKVRSHIANAMKSLQIDNIQFSNLGDIF

Radius of gyration: 25.6 Å; Cα contacts (8 Å, |Δi|>4): 566; chains: 2; bounding box: 55×72×56 Å

InterPro domains:
  IPR000524 Transcription regulator HTH, GntR [PF00392] (3-61)
  IPR000524 Transcription regulator HTH, GntR [PS50949] (1-64)
  IPR000524 Transcription regulator HTH, GntR [SM00345] (3-61)
  IPR000524 Transcription regulator HTH, GntR [cd07377] (3-61)
  IPR008920 Transcription regulator FadR/GntR, C-terminal [G3DSA:1.20.120.530] (65-206)
  IPR008920 Transcription regulator FadR/GntR, C-terminal [SSF48008] (67-204)
  IPR011711 GntR, C-terminal [PF07729] (72-198)
  IPR011711 GntR, C-terminal [SM00895] (71-199)
  IPR036388 Winged helix-like DNA-binding domain superfamily [G3DSA:1.10.10.10] (2-61)
  IPR036390 Winged helix DNA-binding domain superfamily [SSF46785] (2-88)